Protein AF-A0A7U9RB45-F1 (afdb_monomer_lite)

Foldseek 3Di:
DEADQAPQAQCLVQPVLLVLLCLVVQWFWAADPVHRLEIAIEGNDLQFHLEYEHEHCANPSCLVPVVSCVSHHYAYAHEDELDDCLFFVQHPDRVVPSLVRLQSVCVVRNQLRYEYENPEQWDDPVRHLVSRLVSLLVSLQSCQRSHAEYEYEYADCAPLLVVLCVVRRTDDDDLVRVLVSLLSSCVSNVVSNHQYEYFLDPRPNVNSNHHHDASQHQVSSCVRSVAHFQWAADPPDDPSGRHTDYHHQDAALQYQRQGSSDNRHSDNVSNVQQVVQADSNHSHGSDDNDPSRDYDHDDTGHRGQDPVNVVQVVQLVQLVVQQPDDPVLSVLCVLLPNRHLLSLAPDALVVSQVSSCVSVVHRDDCLSSLSSLLSSQVSHDPDGDPCSSPSCSSVPAHPPHDD

Structure (mmCIF, N/CA/C/O backbone):
data_AF-A0A7U9RB45-F1
#
_entry.id   AF-A0A7U9RB45-F1
#
loop_
_atom_site.group_PDB
_atom_site.id
_atom_site.type_symbol
_atom_site.label_atom_id
_atom_site.label_alt_id
_atom_site.label_comp_id
_atom_site.label_asym_id
_atom_site.label_entity_id
_atom_site.label_seq_id
_atom_site.pdbx_PDB_ins_code
_atom_site.Cartn_x
_atom_site.Cartn_y
_atom_site.Cartn_z
_atom_site.occupancy
_atom_site.B_iso_or_equiv
_atom_site.auth_seq_id
_atom_site.auth_comp_id
_atom_site.auth_asym_id
_atom_site.auth_atom_id
_atom_site.pdbx_PDB_model_num
ATOM 1 N N . MET A 1 1 ? -8.622 6.163 12.614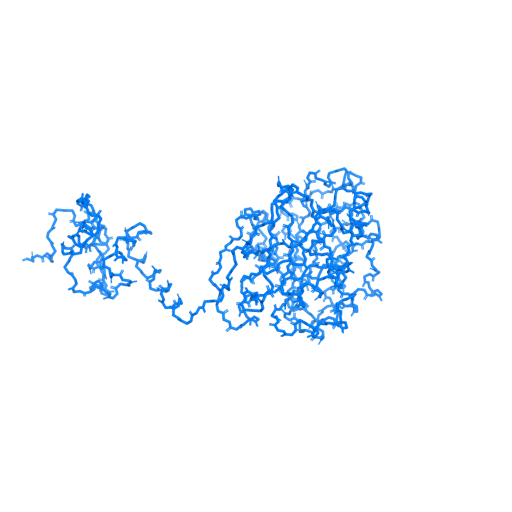 1.00 95.50 1 MET A N 1
ATOM 2 C CA . MET A 1 1 ? -7.328 5.534 12.316 1.00 95.50 1 MET A CA 1
ATOM 3 C C . MET A 1 1 ? -7.371 4.966 10.914 1.00 95.50 1 MET A C 1
ATOM 5 O O . MET A 1 1 ? -8.453 4.656 10.429 1.00 95.50 1 MET A O 1
ATOM 9 N N . ILE A 1 2 ? -6.207 4.782 10.290 1.00 98.00 2 ILE A N 1
ATOM 10 C CA . ILE A 1 2 ? -6.090 4.054 9.021 1.00 98.00 2 ILE A CA 1
ATOM 11 C C . ILE A 1 2 ? -5.574 2.640 9.285 1.00 98.00 2 ILE A C 1
ATOM 13 O O . ILE A 1 2 ? -4.590 2.462 10.012 1.00 98.00 2 ILE A O 1
ATOM 17 N N . LEU A 1 3 ? -6.215 1.641 8.685 1.00 98.19 3 LEU A N 1
ATOM 18 C CA . LEU A 1 3 ? -5.825 0.237 8.796 1.00 98.19 3 LEU A CA 1
ATOM 19 C C . LEU A 1 3 ? -5.073 -0.215 7.540 1.00 98.19 3 LEU A C 1
ATOM 21 O O . LEU A 1 3 ? -5.510 0.055 6.426 1.00 98.19 3 LEU A O 1
ATOM 25 N N . SER A 1 4 ? -3.949 -0.914 7.711 1.00 98.06 4 SER A N 1
ATOM 26 C CA . SER A 1 4 ? -3.071 -1.346 6.620 1.00 98.06 4 SER A CA 1
ATOM 27 C C . SER A 1 4 ? -3.071 -2.874 6.460 1.00 98.06 4 SER A C 1
ATOM 29 O O . SER A 1 4 ? -2.544 -3.569 7.330 1.00 98.06 4 SER A O 1
ATOM 31 N N . VAL A 1 5 ? -3.643 -3.390 5.357 1.00 98.31 5 VAL A N 1
ATOM 32 C CA . VAL A 1 5 ? -4.036 -4.805 5.146 1.00 98.31 5 VAL A CA 1
ATOM 33 C C . VAL A 1 5 ? -3.541 -5.378 3.789 1.00 98.31 5 VAL A C 1
ATOM 35 O O . VAL A 1 5 ? -4.293 -5.599 2.853 1.00 98.31 5 VAL A O 1
ATOM 38 N N . SER A 1 6 ? -2.262 -5.661 3.575 1.00 95.00 6 SER A N 1
ATOM 39 C CA . SER A 1 6 ? -1.144 -5.454 4.484 1.00 95.00 6 SER A CA 1
ATOM 40 C C . SER A 1 6 ? 0.156 -5.366 3.688 1.00 95.00 6 SER A C 1
ATOM 42 O O . SER A 1 6 ? 0.323 -6.041 2.673 1.00 95.00 6 SER A O 1
ATOM 44 N N . ARG A 1 7 ? 1.124 -4.584 4.161 1.00 92.62 7 ARG A N 1
ATOM 45 C CA . ARG A 1 7 ? 2.429 -4.477 3.489 1.00 92.62 7 ARG A CA 1
ATOM 46 C C . ARG A 1 7 ? 3.278 -5.743 3.646 1.00 92.62 7 ARG A C 1
ATOM 48 O O . ARG A 1 7 ? 4.188 -5.970 2.854 1.00 92.62 7 ARG A O 1
ATOM 55 N N . ARG A 1 8 ? 3.006 -6.561 4.669 1.00 94.12 8 ARG A N 1
ATOM 56 C CA . ARG A 1 8 ? 3.862 -7.696 5.070 1.00 94.12 8 ARG A CA 1
ATOM 57 C C . ARG A 1 8 ? 3.405 -9.040 4.521 1.00 94.12 8 ARG A C 1
ATOM 59 O O . ARG A 1 8 ? 4.210 -9.960 4.406 1.00 94.12 8 ARG A O 1
ATOM 66 N N . THR A 1 9 ? 2.127 -9.165 4.192 1.00 96.62 9 THR A N 1
ATOM 67 C CA . THR A 1 9 ? 1.559 -10.385 3.628 1.00 96.62 9 THR A CA 1
ATOM 68 C C . THR A 1 9 ? 0.326 -10.094 2.787 1.00 96.62 9 THR A C 1
ATOM 70 O O . THR A 1 9 ? -0.371 -9.102 2.997 1.00 96.62 9 THR A O 1
ATOM 73 N N . ASP A 1 10 ? 0.060 -10.954 1.814 1.00 97.94 10 ASP A N 1
ATOM 74 C CA . ASP A 1 10 ? -1.053 -10.780 0.885 1.00 97.94 10 ASP A CA 1
ATOM 75 C C . ASP A 1 10 ? -2.343 -11.319 1.518 1.00 97.94 10 ASP A C 1
ATOM 77 O O . ASP A 1 10 ? -2.790 -12.428 1.220 1.00 97.94 10 ASP A O 1
ATOM 81 N N . ILE A 1 11 ? -2.881 -10.557 2.478 1.00 98.56 11 ILE A N 1
ATOM 82 C CA . ILE A 1 11 ? -4.120 -10.902 3.186 1.00 98.56 11 ILE A CA 1
ATOM 83 C C . ILE A 1 11 ? -5.284 -11.070 2.202 1.00 98.56 11 ILE A C 1
ATOM 85 O O . ILE A 1 11 ? -5.933 -12.111 2.295 1.00 98.56 11 ILE A O 1
ATOM 89 N N . PRO A 1 12 ? -5.519 -10.156 1.235 1.00 98.50 12 PRO A N 1
ATOM 90 C CA . PRO A 1 12 ? -6.584 -10.339 0.250 1.00 98.50 12 PRO A CA 1
ATOM 91 C C . PRO A 1 12 ? -6.487 -11.651 -0.532 1.00 98.50 12 PRO A C 1
ATOM 93 O O . PRO A 1 12 ? -7.509 -12.279 -0.785 1.00 98.50 12 PRO A O 1
ATOM 96 N N . ASN A 1 13 ? -5.273 -12.105 -0.861 1.00 98.00 13 ASN A N 1
ATOM 97 C CA . ASN A 1 13 ? -5.091 -13.362 -1.580 1.00 98.00 13 ASN A CA 1
ATOM 98 C C . ASN A 1 13 ? -5.228 -14.588 -0.667 1.00 98.00 13 ASN A C 1
ATOM 100 O O . ASN A 1 13 ? -5.901 -15.543 -1.015 1.00 98.00 13 ASN A O 1
ATOM 104 N N . TYR A 1 14 ? -4.582 -14.626 0.499 1.00 97.75 14 TYR A N 1
ATOM 105 C CA . TYR A 1 14 ? -4.444 -15.890 1.244 1.00 97.75 14 TYR A CA 1
ATOM 106 C C . TYR A 1 14 ? -5.219 -15.977 2.549 1.00 97.75 14 TYR A C 1
ATOM 108 O O . TYR A 1 14 ? -5.342 -17.074 3.091 1.00 97.75 14 TYR A O 1
ATOM 116 N N . TYR A 1 15 ? -5.694 -14.848 3.063 1.00 98.44 15 TYR A N 1
ATOM 117 C CA . TYR A 1 15 ? -6.229 -14.734 4.416 1.00 98.44 15 TYR A CA 1
ATOM 118 C C . TYR A 1 15 ? -7.496 -13.867 4.471 1.00 98.44 15 TYR A C 1
ATOM 120 O O . TYR A 1 15 ? -7.822 -13.325 5.528 1.00 98.44 15 TYR A O 1
ATOM 128 N N . ALA A 1 16 ? -8.214 -13.752 3.348 1.00 98.38 16 ALA A N 1
ATOM 129 C CA . ALA A 1 16 ? -9.444 -12.973 3.230 1.00 98.38 16 ALA A CA 1
ATOM 130 C C . ALA A 1 16 ? -10.499 -13.429 4.248 1.00 98.38 16 ALA A C 1
ATOM 132 O O . ALA A 1 16 ? -10.986 -12.610 5.022 1.00 98.38 16 ALA A O 1
ATOM 133 N N . ASP A 1 17 ? -10.770 -14.736 4.337 1.00 98.44 17 ASP A N 1
ATOM 134 C CA . ASP A 1 17 ? -11.755 -15.293 5.278 1.00 98.44 17 ASP A CA 1
ATOM 135 C C . ASP A 1 17 ? -11.452 -14.936 6.734 1.00 98.44 17 ASP A C 1
ATOM 137 O O . ASP A 1 17 ? -12.347 -14.587 7.502 1.00 98.44 17 ASP A O 1
ATOM 141 N N . TRP A 1 18 ? -10.170 -14.964 7.105 1.00 98.62 18 TRP A N 1
ATOM 142 C CA . TRP A 1 18 ? -9.745 -14.549 8.439 1.00 98.62 18 TRP A CA 1
ATOM 143 C C . TRP A 1 18 ? -10.022 -13.068 8.658 1.00 98.62 18 TRP A C 1
ATOM 145 O O . TRP A 1 18 ? -10.562 -12.703 9.696 1.00 98.62 18 TRP A O 1
ATOM 155 N N . PHE A 1 19 ? -9.705 -12.218 7.681 1.00 98.69 19 PHE A N 1
ATOM 156 C CA . PHE A 1 19 ? -9.953 -10.787 7.797 1.00 98.69 19 PHE A CA 1
ATOM 157 C C . PHE A 1 19 ? -11.450 -10.478 7.937 1.00 98.69 19 PHE A C 1
ATOM 159 O O . PHE A 1 19 ? -11.821 -9.717 8.826 1.00 98.69 19 PHE A O 1
ATOM 166 N N . TYR A 1 20 ? -12.314 -11.127 7.152 1.00 98.56 20 TYR A N 1
ATOM 167 C CA . TYR A 1 20 ? -13.768 -10.987 7.285 1.00 98.56 20 TYR A CA 1
ATOM 168 C C . TYR A 1 20 ? -14.281 -11.439 8.659 1.00 98.56 20 TYR A C 1
ATOM 170 O O . TYR A 1 20 ? -15.084 -10.735 9.273 1.00 98.56 20 TYR A O 1
ATOM 178 N N . ASN A 1 21 ? -13.777 -12.554 9.201 1.00 98.44 21 ASN A N 1
ATOM 179 C CA . ASN A 1 21 ? -14.127 -12.983 10.559 1.00 98.44 21 ASN A CA 1
ATOM 180 C C . ASN A 1 21 ? -13.719 -11.944 11.610 1.00 98.44 21 ASN A C 1
ATOM 182 O O . ASN A 1 21 ? -14.494 -11.648 12.517 1.00 98.44 21 ASN A O 1
ATOM 186 N N . ARG A 1 22 ? -12.534 -11.340 11.464 1.00 98.44 22 ARG A N 1
ATOM 187 C CA . ARG A 1 22 ? -12.079 -10.272 12.361 1.00 98.44 22 ARG A CA 1
ATOM 188 C C . ARG A 1 22 ? -12.930 -9.009 12.246 1.00 98.44 22 ARG A C 1
ATOM 190 O O . ARG A 1 22 ? -13.254 -8.421 13.273 1.00 98.44 22 ARG A O 1
ATOM 197 N N . ILE A 1 23 ? -13.332 -8.619 11.034 1.00 98.31 23 ILE A N 1
ATOM 198 C CA . ILE A 1 23 ? -14.273 -7.508 10.814 1.00 98.31 23 ILE A CA 1
ATOM 199 C C . ILE A 1 23 ? -15.588 -7.775 11.554 1.00 98.31 23 ILE A C 1
ATOM 201 O O . ILE A 1 23 ? -16.019 -6.938 12.342 1.00 98.31 23 ILE A O 1
ATOM 205 N N . LYS A 1 24 ? -16.165 -8.972 11.398 1.00 97.31 24 LYS A N 1
ATOM 206 C CA . LYS A 1 24 ? -17.406 -9.372 12.079 1.00 97.31 24 LYS A CA 1
ATOM 207 C C . LYS A 1 24 ? -17.283 -9.384 13.607 1.00 97.31 24 LYS A C 1
ATOM 209 O O . LYS A 1 24 ? -18.225 -9.022 14.303 1.00 97.31 24 LYS A O 1
ATOM 214 N N . GLU A 1 25 ? -16.142 -9.816 14.137 1.00 97.75 25 GLU A N 1
ATOM 215 C CA . GLU A 1 25 ? -15.863 -9.808 15.580 1.00 97.75 25 GLU A CA 1
ATOM 216 C C . GLU A 1 25 ? -15.518 -8.411 16.122 1.00 97.75 25 GLU A C 1
ATOM 218 O O . GLU A 1 25 ? -15.554 -8.189 17.333 1.00 97.75 25 GLU A O 1
ATOM 223 N N . GLY A 1 26 ? -15.177 -7.464 15.246 1.00 97.50 26 GLY A N 1
ATOM 224 C CA . GLY A 1 26 ? -14.856 -6.085 15.601 1.00 97.50 26 GLY A CA 1
ATOM 225 C C . GLY A 1 26 ? -13.459 -5.887 16.194 1.00 97.50 26 GLY A C 1
ATOM 226 O O . GLY A 1 26 ? -13.177 -4.813 16.729 1.00 97.50 26 GLY A O 1
ATOM 227 N N . PHE A 1 27 ? -12.564 -6.878 16.125 1.00 98.38 27 PHE A N 1
ATOM 228 C CA . PHE A 1 27 ? -11.170 -6.727 16.555 1.00 98.38 27 PHE A CA 1
ATOM 229 C C . PHE A 1 27 ? -10.230 -7.755 15.917 1.00 98.38 27 PHE A C 1
ATOM 231 O O . PHE A 1 27 ? -10.657 -8.799 15.436 1.00 98.38 27 PHE A O 1
ATOM 238 N N . LEU A 1 28 ? -8.925 -7.481 15.971 1.00 98.44 28 LEU A N 1
ATOM 239 C CA . LEU A 1 28 ? -7.868 -8.458 15.691 1.00 98.44 28 LEU A CA 1
ATOM 240 C C . LEU A 1 28 ? -6.649 -8.241 16.584 1.00 98.44 28 LEU A C 1
ATOM 242 O O . LEU A 1 28 ? -6.509 -7.190 17.218 1.00 98.44 28 LEU A O 1
ATOM 246 N N . TYR A 1 29 ? -5.756 -9.229 16.631 1.00 98.31 29 TYR A N 1
ATOM 247 C CA . TYR A 1 29 ? -4.484 -9.157 17.346 1.00 98.31 29 TYR A CA 1
ATOM 248 C C . TYR A 1 29 ? -3.318 -9.012 16.372 1.00 98.31 29 TYR A C 1
ATOM 250 O O . TYR A 1 29 ? -3.266 -9.671 15.335 1.00 98.31 29 TYR A O 1
ATOM 258 N N . VAL A 1 30 ? -2.347 -8.177 16.742 1.00 96.94 30 VAL A N 1
ATOM 259 C CA . VAL A 1 30 ? -1.081 -8.014 16.019 1.00 96.94 30 VAL A CA 1
ATOM 260 C C . VAL A 1 30 ? 0.071 -8.227 16.982 1.00 96.94 30 VAL A C 1
ATOM 262 O O . VAL A 1 30 ? 0.194 -7.532 17.991 1.00 96.94 30 VAL A O 1
ATOM 265 N N . ARG A 1 31 ? 0.939 -9.181 16.648 1.00 94.94 31 ARG A N 1
ATOM 266 C CA . ARG A 1 31 ? 2.175 -9.437 17.387 1.00 94.94 31 ARG A CA 1
ATOM 267 C C . ARG A 1 31 ? 3.240 -8.420 16.982 1.00 94.94 31 ARG A C 1
ATOM 269 O O . ARG A 1 31 ? 3.453 -8.178 15.792 1.00 94.94 31 ARG A O 1
ATOM 276 N N . ASN A 1 32 ? 3.918 -7.824 17.960 1.00 91.75 32 ASN A N 1
ATOM 277 C CA . ASN A 1 32 ? 5.003 -6.887 17.694 1.00 91.75 32 ASN A CA 1
ATOM 278 C C . ASN A 1 32 ? 6.215 -7.648 17.110 1.00 91.75 32 ASN A C 1
ATOM 280 O O . ASN A 1 32 ? 6.731 -8.561 17.754 1.00 91.75 32 ASN A O 1
ATOM 284 N N . PRO A 1 33 ? 6.707 -7.284 15.910 1.00 86.31 33 PRO A N 1
ATOM 285 C CA . PRO A 1 33 ? 7.810 -7.999 15.268 1.00 86.31 33 PRO A CA 1
ATOM 286 C C . PRO A 1 33 ? 9.162 -7.835 15.981 1.00 86.31 33 PRO A C 1
ATOM 288 O O . PRO A 1 33 ? 10.058 -8.638 15.748 1.00 86.31 33 PRO A O 1
ATOM 291 N N . PHE A 1 34 ? 9.326 -6.809 16.824 1.00 85.62 34 PHE A N 1
ATOM 292 C CA . PHE A 1 34 ? 10.558 -6.553 17.580 1.00 85.62 34 PHE A CA 1
ATOM 293 C C . PHE A 1 34 ? 10.495 -7.070 19.021 1.00 85.62 34 PHE A C 1
ATOM 295 O O . PHE A 1 34 ? 11.534 -7.306 19.628 1.00 85.62 34 PHE A O 1
ATOM 302 N N . ASN A 1 35 ? 9.290 -7.258 19.564 1.00 90.12 35 ASN A N 1
ATOM 303 C CA . ASN A 1 35 ? 9.077 -7.878 20.867 1.00 90.12 35 ASN A CA 1
ATOM 304 C C . ASN A 1 35 ? 7.917 -8.880 20.770 1.00 90.12 35 ASN A C 1
ATOM 306 O O . ASN A 1 35 ? 6.765 -8.486 20.958 1.00 90.12 35 ASN A O 1
ATOM 310 N N . PRO A 1 36 ? 8.192 -10.160 20.464 1.00 89.62 36 PRO A N 1
ATOM 311 C CA . PRO A 1 36 ? 7.148 -11.119 20.138 1.00 89.62 36 PRO A CA 1
ATOM 312 C C . PRO A 1 36 ? 6.170 -11.343 21.289 1.00 89.62 36 PRO A C 1
ATOM 314 O O . PRO A 1 36 ? 5.006 -11.580 21.001 1.00 89.62 36 PRO A O 1
ATOM 317 N N . HIS A 1 37 ? 6.575 -11.203 22.554 1.00 93.56 37 HIS A N 1
ATOM 318 C CA . HIS A 1 37 ? 5.668 -11.358 23.698 1.00 93.56 37 HIS A CA 1
ATOM 319 C C . HIS A 1 37 ? 4.685 -10.194 23.872 1.00 93.56 37 HIS A C 1
ATOM 321 O O . HIS A 1 37 ? 3.790 -10.265 24.705 1.00 93.56 37 HIS A O 1
ATOM 327 N N . GLN A 1 38 ? 4.815 -9.115 23.096 1.00 95.44 38 GLN A N 1
ATOM 328 C CA . GLN A 1 38 ? 3.844 -8.026 23.086 1.00 95.44 38 GLN A CA 1
ATOM 329 C C . GLN A 1 38 ? 2.848 -8.205 21.945 1.00 95.44 38 GLN A C 1
ATOM 331 O O . GLN A 1 38 ? 3.205 -8.198 20.762 1.00 95.44 38 GLN A O 1
ATOM 336 N N . ILE A 1 39 ? 1.574 -8.294 22.309 1.00 97.44 39 ILE A N 1
ATOM 337 C CA . ILE A 1 39 ? 0.459 -8.376 21.374 1.00 97.44 39 ILE A CA 1
ATOM 338 C C . ILE A 1 39 ? -0.431 -7.153 21.577 1.00 97.44 39 ILE A C 1
ATOM 340 O O . ILE A 1 39 ? -0.814 -6.806 22.693 1.00 97.44 39 ILE A O 1
ATOM 344 N N . SER A 1 40 ? -0.769 -6.483 20.481 1.00 97.38 40 SER A N 1
ATOM 345 C CA . SER A 1 40 ? -1.749 -5.403 20.475 1.00 97.38 40 SER A CA 1
ATOM 346 C C . SER A 1 40 ? -3.102 -5.938 20.029 1.00 97.38 40 SER A C 1
ATOM 348 O O . SER A 1 40 ? -3.213 -6.453 18.916 1.00 97.38 40 SER A O 1
ATOM 350 N N . ARG A 1 41 ? -4.132 -5.759 20.856 1.00 98.00 41 ARG A N 1
ATOM 351 C CA . ARG A 1 41 ? -5.526 -5.855 20.425 1.00 98.00 41 ARG A CA 1
ATOM 352 C C . ARG A 1 41 ? -5.922 -4.550 19.743 1.00 98.00 41 ARG A C 1
ATOM 354 O O . ARG A 1 41 ? -5.698 -3.470 20.284 1.00 98.00 41 ARG A O 1
ATOM 361 N N . ILE A 1 42 ? -6.448 -4.650 18.529 1.00 98.19 42 ILE A N 1
ATOM 362 C CA . ILE A 1 42 ? -6.832 -3.513 17.693 1.00 98.19 42 ILE A CA 1
ATOM 363 C C . ILE A 1 42 ? -8.332 -3.606 17.444 1.00 98.19 42 ILE A C 1
ATOM 365 O O . ILE A 1 42 ? -8.800 -4.599 16.890 1.00 98.19 42 ILE A O 1
ATOM 369 N N . SER A 1 43 ? -9.070 -2.572 17.850 1.00 97.50 43 SER A N 1
ATOM 370 C CA . SER A 1 43 ? -10.488 -2.424 17.508 1.00 97.50 43 SER A CA 1
ATOM 371 C C . SER A 1 43 ? -10.649 -2.205 16.006 1.00 97.50 43 SER A C 1
ATOM 373 O O . SER A 1 43 ? -9.920 -1.411 15.417 1.00 97.50 43 SER A O 1
ATOM 375 N N . LEU A 1 44 ? -11.614 -2.892 15.403 1.00 97.94 44 LEU A N 1
ATOM 376 C CA . LEU A 1 44 ? -12.006 -2.749 14.003 1.00 97.94 44 LEU A CA 1
ATOM 377 C C . LEU A 1 44 ? -13.381 -2.085 13.860 1.00 97.94 44 LEU A C 1
ATOM 379 O O . LEU A 1 44 ? -13.955 -2.140 12.779 1.00 97.94 44 LEU A O 1
ATOM 383 N N . SER A 1 45 ? -13.920 -1.460 14.915 1.00 96.38 45 SER A N 1
ATOM 384 C CA . SER A 1 45 ? -15.202 -0.745 14.815 1.00 96.38 45 SER A CA 1
ATOM 385 C C . SER A 1 45 ? -15.158 0.324 13.702 1.00 96.38 45 SER A C 1
ATOM 387 O O . SER A 1 45 ? -14.189 1.095 13.655 1.00 96.38 45 SER A O 1
ATOM 389 N N . PRO A 1 46 ? -16.196 0.430 12.848 1.00 94.00 46 PRO A N 1
ATOM 390 C CA . PRO A 1 46 ? -16.320 1.505 11.858 1.00 94.00 46 PRO A CA 1
ATOM 391 C C . PRO A 1 46 ? -16.186 2.920 12.449 1.00 94.00 46 PRO A C 1
ATOM 393 O O . PRO A 1 46 ? -15.717 3.827 11.766 1.00 94.00 46 PRO A O 1
ATOM 396 N N . ASP A 1 47 ? -16.503 3.109 13.736 1.00 92.31 47 ASP A N 1
ATOM 397 C CA . ASP A 1 47 ? -16.382 4.404 14.428 1.00 92.31 47 ASP A CA 1
ATOM 398 C C . ASP A 1 47 ? -14.931 4.883 14.560 1.00 92.31 47 ASP A C 1
ATOM 400 O O . ASP A 1 47 ? -14.657 6.078 14.691 1.00 92.31 47 ASP A O 1
ATOM 404 N N . VAL A 1 48 ? -13.981 3.945 14.571 1.00 94.56 48 VAL A N 1
ATOM 405 C CA . VAL A 1 48 ? -12.555 4.251 14.724 1.00 94.56 48 VAL A CA 1
ATOM 406 C C . VAL A 1 48 ? -11.760 3.983 13.454 1.00 94.56 48 VAL A C 1
ATOM 408 O O . VAL A 1 48 ? -10.694 4.580 13.304 1.00 94.56 48 VAL A O 1
ATOM 411 N N . VAL A 1 49 ? -12.228 3.126 12.542 1.00 97.62 49 VAL A N 1
ATOM 412 C CA . VAL A 1 49 ? -11.554 2.831 11.267 1.00 97.62 49 VAL A CA 1
ATOM 413 C C . VAL A 1 49 ? -12.060 3.764 10.170 1.00 97.62 49 VAL A C 1
ATOM 415 O O . VAL A 1 49 ? -13.115 3.545 9.591 1.00 97.62 49 VAL A O 1
ATOM 418 N N . ASP A 1 50 ? -11.275 4.786 9.829 1.00 97.62 50 ASP A N 1
ATOM 419 C CA . ASP A 1 50 ? -11.690 5.767 8.817 1.00 97.62 50 ASP A CA 1
ATOM 420 C C . ASP A 1 50 ? -11.485 5.259 7.396 1.00 97.62 50 ASP A C 1
ATOM 422 O O . ASP A 1 50 ? -12.260 5.595 6.505 1.00 97.62 50 ASP A O 1
ATOM 426 N N . CYS A 1 51 ? -10.421 4.482 7.179 1.00 98.44 51 CYS A N 1
ATOM 427 C CA . CYS A 1 51 ? -10.135 3.859 5.897 1.00 98.44 51 CYS A CA 1
ATOM 428 C C . CYS A 1 51 ? -9.297 2.586 6.074 1.00 98.44 51 CYS A C 1
ATOM 430 O O . CYS A 1 51 ? -8.393 2.538 6.917 1.00 98.44 51 CYS A O 1
ATOM 432 N N . ILE A 1 52 ? -9.580 1.572 5.256 1.00 98.81 52 ILE A N 1
ATOM 433 C CA . ILE A 1 52 ? -8.776 0.357 5.122 1.00 98.81 52 ILE A CA 1
ATOM 434 C C . ILE A 1 52 ? -8.013 0.421 3.797 1.00 98.81 52 ILE A C 1
ATOM 436 O O . ILE A 1 52 ? -8.598 0.586 2.730 1.00 98.81 52 ILE A O 1
ATOM 440 N N . VAL A 1 53 ? -6.696 0.264 3.852 1.00 98.75 53 VAL A N 1
ATOM 441 C CA . VAL A 1 53 ? -5.854 0.188 2.657 1.00 98.75 53 VAL A CA 1
ATOM 442 C C . VAL A 1 53 ? -5.447 -1.259 2.448 1.00 98.75 53 VAL A C 1
ATOM 444 O O . VAL A 1 53 ? -4.773 -1.840 3.300 1.00 98.75 53 VAL A O 1
ATOM 447 N N . PHE A 1 54 ? -5.851 -1.849 1.329 1.00 98.81 54 PHE A N 1
ATOM 448 C CA . PHE A 1 54 ? -5.487 -3.219 0.985 1.00 98.81 54 PHE A CA 1
ATOM 449 C C . PHE A 1 54 ? -4.233 -3.250 0.119 1.00 98.81 54 PHE A C 1
ATOM 451 O O . PHE A 1 54 ? -4.125 -2.462 -0.809 1.00 98.81 54 PHE A O 1
ATOM 458 N N . TRP A 1 55 ? -3.310 -4.182 0.361 1.00 98.25 55 TRP A N 1
ATOM 459 C CA . TRP A 1 55 ? -2.200 -4.471 -0.560 1.00 98.25 55 TRP A CA 1
ATOM 460 C C . TRP A 1 55 ? -2.307 -5.901 -1.029 1.00 98.25 55 TRP A C 1
ATOM 462 O O . TRP A 1 55 ? -2.423 -6.817 -0.214 1.00 98.25 55 TRP A O 1
ATOM 472 N N . THR A 1 56 ? -2.220 -6.091 -2.338 1.00 98.38 56 THR A N 1
ATOM 473 C CA . THR A 1 56 ? -2.335 -7.425 -2.909 1.00 98.38 56 THR A CA 1
ATOM 474 C C . THR A 1 56 ? -1.726 -7.516 -4.296 1.00 98.38 56 THR A C 1
ATOM 476 O O . THR A 1 56 ? -1.606 -6.521 -5.019 1.00 98.38 56 THR A O 1
ATOM 479 N N . LYS A 1 57 ? -1.329 -8.732 -4.664 1.00 98.06 57 LYS A N 1
ATOM 480 C CA . LYS A 1 57 ? -1.087 -9.128 -6.053 1.00 98.06 57 LYS A CA 1
ATOM 481 C C . LYS A 1 57 ? -2.239 -9.946 -6.628 1.00 98.06 57 LYS A C 1
ATOM 483 O O . LYS A 1 57 ? -2.227 -10.198 -7.826 1.00 98.06 57 LYS A O 1
ATOM 488 N N . ASN A 1 58 ? -3.199 -10.364 -5.805 1.00 98.19 58 ASN A N 1
ATOM 489 C CA . ASN A 1 58 ? -4.394 -11.074 -6.230 1.00 98.19 58 ASN A CA 1
ATOM 490 C C . ASN A 1 58 ? -5.575 -10.864 -5.251 1.00 98.19 58 ASN A C 1
ATOM 492 O O . ASN A 1 58 ? -5.639 -11.546 -4.229 1.00 98.19 58 ASN A O 1
ATOM 496 N N . PRO A 1 59 ? -6.524 -9.958 -5.557 1.00 97.94 59 PRO A N 1
ATOM 497 C CA . PRO A 1 59 ? -7.704 -9.706 -4.728 1.00 97.94 59 PRO A CA 1
ATOM 498 C C . PRO A 1 59 ? -8.851 -10.704 -4.949 1.00 97.94 59 PRO A C 1
ATOM 500 O O . PRO A 1 59 ? -9.916 -10.511 -4.370 1.00 97.94 59 PRO A O 1
ATOM 503 N N . GLU A 1 60 ? -8.696 -11.725 -5.800 1.00 97.12 60 GLU A N 1
ATOM 504 C CA . GLU A 1 60 ? -9.821 -12.545 -6.276 1.00 97.12 60 GLU A CA 1
ATOM 505 C C . GLU A 1 60 ? -10.652 -13.166 -5.141 1.00 97.12 60 GLU A C 1
ATOM 507 O O . GLU A 1 60 ? -11.880 -13.133 -5.192 1.00 97.12 60 GLU A O 1
ATOM 512 N N . ASN A 1 61 ? -10.000 -13.605 -4.059 1.00 97.44 61 ASN A N 1
ATOM 513 C CA . ASN A 1 61 ? -10.664 -14.194 -2.890 1.00 97.44 61 ASN A CA 1
ATOM 514 C C . ASN A 1 61 ? -11.505 -13.202 -2.061 1.00 97.44 61 ASN A C 1
ATOM 516 O O . ASN A 1 61 ? -12.179 -13.614 -1.120 1.00 97.44 61 ASN A O 1
ATOM 520 N N . MET A 1 62 ? -11.490 -11.910 -2.398 1.00 98.19 62 MET A N 1
ATOM 521 C CA . MET A 1 62 ? -12.346 -10.890 -1.786 1.00 98.19 62 MET A CA 1
ATOM 522 C C . MET A 1 62 ? -13.492 -10.423 -2.691 1.00 98.19 62 MET A C 1
ATOM 524 O O . MET A 1 62 ? -14.451 -9.856 -2.173 1.00 98.19 62 MET A O 1
ATOM 528 N N . LEU A 1 63 ? -13.427 -10.642 -4.013 1.00 97.88 63 LEU A N 1
ATOM 529 C CA . LEU A 1 63 ? -14.329 -9.986 -4.978 1.00 97.88 63 LEU A CA 1
ATOM 530 C C . LEU A 1 63 ? -15.811 -10.273 -4.716 1.00 97.88 63 LEU A C 1
ATOM 532 O O . LEU A 1 63 ? -16.632 -9.364 -4.735 1.00 97.88 63 LEU A O 1
ATOM 536 N N . GLU A 1 64 ? -16.151 -11.516 -4.388 1.00 97.88 64 GLU A N 1
ATOM 537 C CA . GLU A 1 64 ? -17.546 -11.919 -4.155 1.00 97.88 64 GLU A CA 1
ATOM 538 C C . GLU A 1 64 ? -18.081 -11.490 -2.775 1.00 97.88 64 GLU A C 1
ATOM 540 O O . GLU A 1 64 ? -19.248 -11.707 -2.458 1.00 97.88 64 GLU A O 1
ATOM 545 N N . ARG A 1 65 ? -17.228 -10.896 -1.929 1.00 97.81 65 ARG A N 1
ATOM 546 C CA . ARG A 1 65 ? -17.523 -10.573 -0.523 1.00 97.81 65 ARG A CA 1
ATOM 547 C C . ARG A 1 65 ? -17.216 -9.116 -0.166 1.00 97.81 65 ARG A C 1
ATOM 549 O O . ARG A 1 65 ? -17.179 -8.759 1.010 1.00 97.81 65 ARG A O 1
ATOM 556 N N . LEU A 1 66 ? -16.993 -8.241 -1.150 1.00 98.06 66 LEU A N 1
ATOM 557 C CA . LEU A 1 66 ? -16.703 -6.818 -0.905 1.00 98.06 66 LEU A CA 1
ATOM 558 C C . LEU A 1 66 ? -17.847 -6.084 -0.182 1.00 98.06 66 LEU A C 1
ATOM 560 O O . LEU A 1 66 ? -17.584 -5.154 0.579 1.00 98.06 66 LEU A O 1
ATOM 564 N N . GLU A 1 67 ? -19.093 -6.534 -0.356 1.00 96.62 67 GLU A N 1
ATOM 565 C CA . GLU A 1 67 ? -20.279 -5.983 0.321 1.00 96.62 67 GLU A CA 1
ATOM 566 C C . GLU A 1 67 ? -20.224 -6.149 1.852 1.00 96.62 67 GLU A C 1
ATOM 568 O O . GLU A 1 67 ? -20.778 -5.336 2.590 1.00 96.62 67 GLU A O 1
ATOM 573 N N . GLU A 1 68 ? -19.491 -7.145 2.366 1.00 97.44 68 GLU A N 1
ATOM 574 C CA . GLU A 1 68 ? -19.271 -7.300 3.813 1.00 97.44 68 GLU A CA 1
ATOM 575 C C . GLU A 1 68 ? -18.427 -6.158 4.408 1.00 97.44 68 GLU A C 1
ATOM 577 O O . GLU A 1 68 ? -18.388 -5.992 5.624 1.00 97.44 68 GLU A O 1
ATOM 582 N N . LEU A 1 69 ? -17.775 -5.344 3.568 1.00 97.69 69 LEU A N 1
ATOM 583 C CA . LEU A 1 69 ? -16.984 -4.179 3.975 1.00 97.69 69 LEU A CA 1
ATOM 584 C C . LEU A 1 69 ? -17.710 -2.846 3.749 1.00 97.69 69 LEU A C 1
ATOM 586 O O . LEU A 1 69 ? -17.074 -1.801 3.852 1.00 97.69 69 LEU A O 1
ATOM 590 N N . LYS A 1 70 ? -19.013 -2.844 3.444 1.00 95.38 70 LYS A N 1
ATOM 591 C CA . LYS A 1 70 ? -19.769 -1.625 3.091 1.00 95.38 70 LYS A CA 1
ATOM 592 C C . LYS A 1 70 ? -19.762 -0.519 4.150 1.00 95.38 70 LYS A C 1
ATOM 594 O O . LYS A 1 70 ? -19.945 0.646 3.815 1.00 95.38 70 LYS A O 1
ATOM 599 N N . GLU A 1 71 ? -19.559 -0.874 5.419 1.00 95.44 71 GLU A N 1
ATOM 600 C CA . GLU A 1 71 ? -19.463 0.090 6.525 1.00 95.44 71 GLU A CA 1
ATOM 601 C C . GLU A 1 71 ? -18.110 0.816 6.565 1.00 95.44 71 GLU A C 1
ATOM 603 O O . GLU A 1 71 ? -17.954 1.811 7.271 1.00 95.44 71 GLU A O 1
ATOM 608 N N . TYR A 1 72 ? -17.131 0.351 5.787 1.00 97.62 72 TYR A N 1
ATOM 609 C CA . TYR A 1 72 ? -15.785 0.899 5.742 1.00 97.62 72 TYR A CA 1
ATOM 610 C C . TYR A 1 72 ? -15.527 1.598 4.411 1.00 97.62 72 TYR A C 1
ATOM 612 O O . TYR A 1 72 ? -15.860 1.109 3.333 1.00 97.62 72 TYR A O 1
ATOM 620 N N . THR A 1 73 ? -14.828 2.729 4.472 1.00 98.12 73 THR A N 1
ATOM 621 C CA . THR A 1 73 ? -14.146 3.247 3.283 1.00 98.12 73 THR A CA 1
ATOM 622 C C . THR A 1 73 ? -12.861 2.456 3.077 1.00 98.12 73 THR A C 1
ATOM 624 O O . THR A 1 73 ? -12.146 2.164 4.036 1.00 98.12 73 THR A O 1
ATOM 627 N N . TYR A 1 74 ? -12.550 2.094 1.837 1.00 98.62 74 TYR A N 1
ATOM 628 C CA . TYR A 1 74 ? -11.324 1.372 1.527 1.00 98.62 74 TYR A CA 1
ATOM 629 C C . TYR A 1 74 ? -10.858 1.620 0.099 1.00 98.62 74 TYR A C 1
ATOM 631 O O . TYR A 1 74 ? -11.633 2.040 -0.759 1.00 98.62 74 TYR A O 1
ATOM 639 N N . TYR A 1 75 ? -9.586 1.331 -0.157 1.00 98.75 75 TYR A N 1
ATOM 640 C CA . TYR A 1 75 ? -9.032 1.262 -1.505 1.00 98.75 75 TYR A CA 1
ATOM 641 C C . TYR A 1 75 ? -7.925 0.209 -1.580 1.00 98.75 75 TYR A C 1
ATOM 643 O O . TYR A 1 75 ? -7.377 -0.232 -0.565 1.00 98.75 75 TYR A O 1
ATOM 651 N N . PHE A 1 76 ? -7.599 -0.200 -2.801 1.00 98.75 76 PHE A N 1
ATOM 652 C CA . PHE A 1 76 ? -6.628 -1.242 -3.089 1.00 98.75 76 PHE A CA 1
ATOM 653 C C . PHE A 1 76 ? -5.364 -0.667 -3.713 1.00 98.75 76 PHE A C 1
ATOM 655 O O . PHE A 1 76 ? -5.393 0.070 -4.692 1.00 98.75 76 PHE A O 1
ATOM 662 N N . GLN A 1 77 ? -4.239 -1.089 -3.161 1.00 98.56 77 GLN A N 1
ATOM 663 C CA . GLN A 1 77 ? -2.915 -1.042 -3.746 1.00 98.56 77 GLN A CA 1
ATOM 664 C C . GLN A 1 77 ? -2.670 -2.370 -4.475 1.00 98.56 77 GLN A C 1
ATOM 666 O O . GLN A 1 77 ? -2.161 -3.335 -3.893 1.00 98.56 77 GLN A O 1
ATOM 671 N N . PHE A 1 78 ? -3.059 -2.433 -5.751 1.00 98.62 78 PHE A N 1
ATOM 672 C CA . PHE A 1 78 ? -2.968 -3.645 -6.564 1.00 98.62 78 PHE A CA 1
ATOM 673 C C . PHE A 1 78 ? -1.651 -3.653 -7.340 1.00 98.62 78 PHE A C 1
ATOM 675 O O . PHE A 1 78 ? -1.448 -2.914 -8.303 1.00 98.62 78 PHE A O 1
ATOM 682 N N . THR A 1 79 ? -0.738 -4.528 -6.919 1.00 98.19 79 THR A N 1
ATOM 683 C CA . THR A 1 79 ? 0.551 -4.698 -7.584 1.00 98.19 79 THR A CA 1
ATOM 684 C C . THR A 1 79 ? 0.453 -5.629 -8.791 1.00 98.19 79 THR A C 1
ATOM 686 O O . THR A 1 79 ? 0.312 -6.841 -8.632 1.00 98.19 79 THR A O 1
ATOM 689 N N . LEU A 1 80 ? 0.625 -5.069 -9.987 1.00 97.81 80 LEU A N 1
ATOM 690 C CA . LEU A 1 80 ? 0.692 -5.800 -11.249 1.00 97.81 80 LEU A CA 1
ATOM 691 C C . LEU A 1 80 ? 1.959 -5.374 -11.996 1.00 97.81 80 LEU A C 1
ATOM 693 O O . LEU A 1 80 ? 2.074 -4.231 -12.428 1.00 97.81 80 LEU A O 1
ATOM 697 N N . THR A 1 81 ? 2.924 -6.283 -12.104 1.00 96.94 81 THR A N 1
ATOM 698 C CA . THR A 1 81 ? 4.233 -6.038 -12.730 1.00 96.94 81 THR A CA 1
ATOM 699 C C . THR A 1 81 ? 4.326 -6.751 -14.080 1.00 96.94 81 THR A C 1
ATOM 701 O O . THR A 1 81 ? 3.468 -7.564 -14.429 1.00 96.94 81 THR A O 1
ATOM 704 N N . GLY A 1 82 ? 5.400 -6.488 -14.826 1.00 95.44 82 GLY A N 1
ATOM 705 C CA . GLY A 1 82 ? 5.722 -7.224 -16.048 1.00 95.44 82 GLY A CA 1
ATOM 706 C C . GLY A 1 82 ? 6.370 -8.593 -15.812 1.00 95.44 82 GLY A C 1
ATOM 707 O O . GLY A 1 82 ? 6.691 -9.265 -16.776 1.00 95.44 82 GLY A O 1
ATOM 708 N N . TYR A 1 83 ? 6.610 -9.025 -14.573 1.00 96.69 83 TYR A N 1
ATOM 709 C CA . TYR A 1 83 ? 7.499 -10.161 -14.317 1.00 96.69 83 TYR A CA 1
ATOM 710 C C . TYR A 1 83 ? 6.910 -11.537 -14.661 1.00 96.69 83 TYR A C 1
ATOM 712 O O . TYR A 1 83 ? 5.714 -11.796 -14.492 1.00 96.69 83 TYR A O 1
ATOM 720 N N . GLY A 1 84 ? 7.783 -12.464 -15.060 1.00 95.38 84 GLY A N 1
ATOM 721 C CA . GLY A 1 84 ? 7.465 -13.875 -15.258 1.00 95.38 84 GLY A CA 1
ATOM 722 C C . GLY A 1 84 ? 7.449 -14.697 -13.962 1.00 95.38 84 GLY A C 1
ATOM 723 O O . GLY A 1 84 ? 7.617 -14.185 -12.850 1.00 95.38 84 GLY A O 1
ATOM 724 N N . LYS A 1 85 ? 7.233 -16.013 -14.107 1.00 95.25 85 LYS A N 1
ATOM 725 C CA . LYS A 1 85 ? 7.230 -16.977 -12.986 1.00 95.25 85 LYS A CA 1
ATOM 726 C C . LYS A 1 85 ? 8.606 -17.166 -12.345 1.00 95.25 85 LYS A C 1
ATOM 728 O O . LYS A 1 85 ? 8.695 -17.616 -11.211 1.00 95.25 85 LYS A O 1
ATOM 733 N N . ASP A 1 86 ? 9.667 -16.816 -13.057 1.00 93.31 86 ASP A N 1
ATOM 734 C CA . ASP A 1 86 ? 11.038 -16.779 -12.556 1.00 93.31 86 ASP A CA 1
ATOM 735 C C . ASP A 1 86 ? 11.213 -15.785 -11.397 1.00 93.31 86 ASP A C 1
ATOM 737 O O . ASP A 1 86 ? 12.021 -16.040 -10.506 1.00 93.31 86 ASP A O 1
ATOM 741 N N . LEU A 1 87 ? 10.432 -14.697 -11.355 1.00 93.62 87 LEU A N 1
ATOM 742 C CA . LEU A 1 87 ? 10.434 -13.729 -10.250 1.00 93.62 87 LEU A CA 1
ATOM 743 C C . LEU A 1 87 ? 9.190 -13.795 -9.369 1.00 93.62 87 LEU A C 1
ATOM 745 O O . LEU A 1 87 ? 9.291 -13.539 -8.168 1.00 93.62 87 LEU A O 1
ATOM 749 N N . GLU A 1 88 ? 8.034 -14.115 -9.946 1.00 95.69 88 GLU A N 1
ATOM 750 C CA . GLU A 1 88 ? 6.734 -14.136 -9.274 1.00 95.69 88 GLU A CA 1
ATOM 751 C C . GLU A 1 88 ? 6.016 -15.480 -9.499 1.00 95.69 88 GLU A C 1
ATOM 753 O O . GLU A 1 88 ? 4.999 -15.537 -10.197 1.00 95.69 88 GLU A O 1
ATOM 758 N N . PRO A 1 89 ? 6.537 -16.583 -8.933 1.00 94.81 89 PRO A N 1
ATOM 759 C CA . PRO A 1 89 ? 6.067 -17.934 -9.245 1.00 94.81 89 PRO A CA 1
ATOM 760 C C . PRO A 1 89 ? 4.628 -18.206 -8.792 1.00 94.81 89 PRO A C 1
ATOM 762 O O . PRO A 1 89 ? 3.918 -18.962 -9.452 1.00 94.81 89 PRO A O 1
ATOM 765 N N . GLY A 1 90 ? 4.196 -17.600 -7.680 1.00 95.00 90 GLY A N 1
ATOM 766 C CA . GLY A 1 90 ? 2.862 -17.794 -7.105 1.00 95.00 90 GLY A CA 1
ATOM 767 C C . GLY A 1 90 ? 1.775 -16.880 -7.673 1.00 95.00 90 GLY A C 1
ATOM 768 O O . GLY A 1 90 ? 0.652 -16.924 -7.181 1.00 95.00 90 GLY A O 1
ATOM 769 N N . ILE A 1 91 ? 2.091 -16.044 -8.669 1.00 96.62 91 ILE A N 1
ATOM 770 C CA . ILE A 1 91 ? 1.128 -15.112 -9.268 1.00 96.62 91 ILE A CA 1
ATOM 771 C C . ILE A 1 91 ? 0.581 -15.706 -10.572 1.00 96.62 91 ILE A C 1
ATOM 773 O O . ILE A 1 91 ? 1.385 -16.092 -11.432 1.00 96.62 91 ILE A O 1
ATOM 777 N N . PRO A 1 92 ? -0.754 -15.766 -10.758 1.00 96.44 92 PRO A N 1
ATOM 778 C CA . PRO A 1 92 ? -1.351 -16.179 -12.024 1.00 96.44 92 PRO A CA 1
ATOM 779 C C . PRO A 1 92 ? -0.862 -15.347 -13.215 1.00 96.44 92 PRO A C 1
ATOM 781 O O . PRO A 1 92 ? -0.287 -14.263 -13.072 1.00 96.44 92 PRO A O 1
ATOM 784 N N . HIS A 1 93 ? -1.085 -15.858 -14.426 1.00 95.94 93 HIS A N 1
ATOM 785 C CA . HIS A 1 93 ? -0.611 -15.189 -15.630 1.00 95.94 93 HIS A CA 1
ATOM 786 C C . HIS A 1 93 ? -1.225 -13.785 -15.758 1.00 95.94 93 HIS A C 1
ATOM 788 O O . HIS A 1 93 ? -2.438 -13.600 -15.667 1.00 95.94 93 HIS A O 1
ATOM 794 N N . LYS A 1 94 ? -0.380 -12.772 -15.985 1.00 94.69 94 LYS A N 1
ATOM 795 C CA . LYS A 1 94 ? -0.792 -11.367 -15.877 1.00 94.69 94 LYS A CA 1
ATOM 796 C C . LYS A 1 94 ? -1.786 -10.982 -16.964 1.00 94.69 94 LYS A C 1
ATOM 798 O O . LYS A 1 94 ? -2.866 -10.489 -16.666 1.00 94.69 94 LYS A O 1
ATOM 803 N N . ARG A 1 95 ? -1.426 -11.278 -18.215 1.00 93.56 95 ARG A N 1
ATOM 804 C CA . ARG A 1 95 ? -2.240 -10.947 -19.390 1.00 93.56 95 ARG A CA 1
ATOM 805 C C . ARG A 1 95 ? -3.522 -11.772 -19.483 1.00 93.56 95 ARG A C 1
ATOM 807 O O . ARG A 1 95 ? -4.594 -11.214 -19.644 1.00 93.56 95 ARG A O 1
ATOM 814 N N . GLU A 1 96 ? -3.392 -13.089 -19.366 1.00 94.88 96 GLU A N 1
ATOM 815 C CA . GLU A 1 96 ? -4.506 -14.038 -19.474 1.00 94.88 96 GLU A CA 1
ATOM 816 C C . GLU A 1 96 ? -5.499 -13.988 -18.303 1.00 94.88 96 GLU A C 1
ATOM 818 O O . GLU A 1 96 ? -6.631 -14.427 -18.473 1.00 94.88 96 GLU A O 1
ATOM 823 N N . HIS A 1 97 ? -5.104 -13.484 -17.127 1.00 97.75 97 HIS A N 1
ATOM 824 C CA . HIS A 1 97 ? -5.955 -13.553 -15.937 1.00 97.75 97 HIS A CA 1
ATOM 825 C C . HIS A 1 97 ? -5.925 -12.284 -15.074 1.00 97.75 97 HIS A C 1
ATOM 827 O O . HIS A 1 97 ? -6.961 -11.642 -14.903 1.00 97.75 97 HIS A O 1
ATOM 833 N N . MET A 1 98 ? -4.760 -11.869 -14.559 1.00 98.44 98 MET A N 1
ATOM 834 C CA . MET A 1 98 ? -4.718 -10.803 -13.540 1.00 98.44 98 MET A CA 1
ATOM 835 C C . MET A 1 98 ? -5.218 -9.436 -14.026 1.00 98.44 98 MET A C 1
ATOM 837 O O . MET A 1 98 ? -5.764 -8.682 -13.222 1.00 98.44 98 MET A O 1
ATOM 841 N N . LEU A 1 99 ? -5.070 -9.110 -15.315 1.00 98.44 99 LEU A N 1
ATOM 842 C CA . LEU A 1 99 ? -5.665 -7.899 -15.896 1.00 98.44 99 LEU A CA 1
ATOM 843 C C . LEU A 1 99 ? -7.194 -7.903 -15.767 1.00 98.44 99 LEU A C 1
ATOM 845 O O . LEU A 1 99 ? -7.767 -6.903 -15.346 1.00 98.44 99 LEU A O 1
ATOM 849 N N . GLY A 1 100 ? -7.846 -9.034 -16.050 1.00 98.56 100 GLY A N 1
ATOM 850 C CA . GLY A 1 100 ? -9.296 -9.171 -15.899 1.00 98.56 100 GLY A CA 1
ATOM 851 C C . GLY A 1 100 ? -9.742 -9.076 -14.438 1.00 98.56 100 GLY A C 1
ATOM 852 O O . GLY A 1 100 ? -10.763 -8.462 -14.140 1.00 98.56 100 GLY A O 1
ATOM 853 N N . VAL A 1 101 ? -8.945 -9.611 -13.506 1.00 98.75 101 VAL A N 1
ATOM 854 C CA . VAL A 1 101 ? -9.186 -9.466 -12.059 1.00 98.75 101 VAL A CA 1
ATOM 855 C C . VAL A 1 101 ? -9.093 -7.996 -11.627 1.00 98.75 101 VAL A C 1
ATOM 857 O O . VAL A 1 101 ? -9.928 -7.532 -10.852 1.00 98.75 101 VAL A O 1
ATOM 860 N N . PHE A 1 102 ? -8.121 -7.239 -12.149 1.00 98.81 102 PHE A N 1
ATOM 861 C CA . PHE A 1 102 ? -7.996 -5.801 -11.886 1.00 98.81 102 PHE A CA 1
ATOM 862 C C . PHE A 1 102 ? -9.217 -5.026 -12.383 1.00 98.81 102 PHE A C 1
ATOM 864 O O . PHE A 1 102 ? -9.786 -4.232 -11.634 1.00 98.81 102 PHE A O 1
ATOM 871 N N . GLN A 1 103 ? -9.622 -5.267 -13.630 1.00 98.81 103 GLN A N 1
ATOM 872 C CA . GLN A 1 103 ? -10.771 -4.603 -14.246 1.00 98.81 103 GLN A CA 1
ATOM 873 C C . GLN A 1 103 ? -12.055 -4.893 -13.465 1.00 98.81 103 GLN A C 1
ATOM 875 O O . GLN A 1 103 ? -12.732 -3.956 -13.062 1.00 98.81 103 GLN A O 1
ATOM 880 N N . ARG A 1 104 ? -12.309 -6.165 -13.122 1.00 98.69 104 ARG A N 1
ATOM 881 C CA . ARG A 1 104 ? -13.450 -6.571 -12.285 1.00 98.69 104 ARG A CA 1
ATOM 882 C C . ARG A 1 104 ? -13.480 -5.865 -10.933 1.00 98.69 104 ARG A C 1
ATOM 884 O O . ARG A 1 104 ? -14.539 -5.406 -10.521 1.00 98.69 104 ARG A O 1
ATOM 891 N N . LEU A 1 105 ? -12.342 -5.794 -10.235 1.00 98.81 105 LEU A N 1
ATOM 892 C CA . LEU A 1 105 ? -12.272 -5.079 -8.960 1.00 98.81 105 LEU A CA 1
ATOM 893 C C . LEU A 1 105 ? -12.656 -3.609 -9.159 1.00 98.81 105 LEU A C 1
ATOM 895 O O . LEU A 1 105 ? -13.504 -3.090 -8.443 1.00 98.81 105 LEU A O 1
ATOM 899 N N . SER A 1 106 ? -12.052 -2.957 -10.151 1.00 98.69 106 SER A N 1
ATOM 900 C CA . SER A 1 106 ? -12.305 -1.550 -10.458 1.00 98.69 106 SER A CA 1
ATOM 901 C C . SER A 1 106 ? -13.753 -1.277 -10.873 1.00 98.69 106 SER A C 1
ATOM 903 O O . SER A 1 106 ? -14.332 -0.302 -10.405 1.00 98.69 106 SER A O 1
ATOM 905 N N . ASP A 1 107 ? -14.378 -2.160 -11.652 1.00 98.62 107 ASP A N 1
ATOM 906 C CA . ASP A 1 107 ? -15.798 -2.058 -12.009 1.00 98.62 107 ASP A CA 1
ATOM 907 C C . ASP A 1 107 ? -16.710 -2.122 -10.775 1.00 98.62 107 ASP A C 1
ATOM 909 O O . ASP A 1 107 ? -17.737 -1.448 -10.727 1.00 98.62 107 ASP A O 1
ATOM 913 N N . GLN A 1 108 ? -16.336 -2.908 -9.758 1.00 98.44 108 GLN A N 1
ATOM 914 C CA . GLN A 1 108 ? -17.125 -3.054 -8.534 1.00 98.44 108 GLN A CA 1
ATOM 915 C C . GLN A 1 108 ? -16.955 -1.884 -7.558 1.00 98.44 108 GLN A C 1
ATOM 917 O O . GLN A 1 108 ? -17.926 -1.496 -6.910 1.00 98.44 108 GLN A O 1
ATOM 922 N N . ILE A 1 109 ? -15.742 -1.331 -7.419 1.00 98.00 109 ILE A N 1
ATOM 923 C CA . ILE A 1 109 ? -15.445 -0.339 -6.365 1.00 98.00 109 ILE A CA 1
ATOM 924 C C . ILE A 1 109 ? -15.090 1.057 -6.881 1.00 98.00 109 ILE A C 1
ATOM 926 O O . ILE A 1 109 ? -14.973 1.987 -6.087 1.00 98.00 109 ILE A O 1
ATOM 930 N N . GLY A 1 110 ? -14.933 1.219 -8.190 1.00 98.12 110 GLY A N 1
ATOM 931 C CA . GLY A 1 110 ? -14.530 2.460 -8.837 1.00 98.12 110 GLY A CA 1
ATOM 932 C C . GLY A 1 110 ? -13.021 2.566 -9.075 1.00 98.12 110 GLY A C 1
ATOM 933 O O . GLY A 1 110 ? -12.186 2.184 -8.250 1.00 98.12 110 GLY A O 1
ATOM 934 N N . ALA A 1 111 ? -12.665 3.168 -10.210 1.00 97.94 111 ALA A N 1
ATOM 935 C CA . ALA A 1 111 ? -11.282 3.392 -10.634 1.00 97.94 111 ALA A CA 1
ATOM 936 C C . ALA A 1 111 ? -10.478 4.328 -9.713 1.00 97.94 111 ALA A C 1
ATOM 938 O O . ALA A 1 111 ? -9.248 4.331 -9.746 1.00 97.94 111 ALA A O 1
ATOM 939 N N . ASP A 1 112 ? -11.144 5.139 -8.891 1.00 96.62 112 ASP A N 1
ATOM 940 C CA . ASP A 1 112 ? -10.507 5.967 -7.867 1.00 96.62 112 ASP A CA 1
ATOM 941 C C . ASP A 1 112 ? -10.145 5.180 -6.597 1.00 96.62 112 ASP A C 1
ATOM 943 O O . ASP A 1 112 ? -9.364 5.674 -5.785 1.00 96.62 112 ASP A O 1
ATOM 947 N N . ARG A 1 113 ? -10.647 3.946 -6.444 1.00 98.38 113 ARG A N 1
ATOM 948 C CA . ARG A 1 113 ? -10.343 3.049 -5.319 1.00 98.38 113 ARG A CA 1
ATOM 949 C C . ARG A 1 113 ? -9.378 1.917 -5.667 1.00 98.38 113 ARG A C 1
ATOM 951 O O . ARG A 1 113 ? -9.070 1.101 -4.800 1.00 98.38 113 ARG A O 1
ATOM 958 N N . VAL A 1 114 ? -8.860 1.862 -6.893 1.00 98.62 114 VAL A N 1
ATOM 959 C CA . VAL A 1 114 ? -7.826 0.894 -7.287 1.00 98.62 114 VAL A CA 1
ATOM 960 C C . VAL A 1 114 ? -6.606 1.645 -7.797 1.00 98.62 114 VAL A C 1
ATOM 962 O O . VAL A 1 114 ? -6.627 2.238 -8.871 1.00 98.62 114 VAL A O 1
ATOM 965 N N . VAL A 1 115 ? -5.523 1.615 -7.027 1.00 98.56 115 VAL A N 1
ATOM 966 C CA . VAL A 1 115 ? -4.223 2.175 -7.403 1.00 98.56 115 VAL A CA 1
ATOM 967 C C . VAL A 1 115 ? -3.369 1.052 -7.976 1.00 98.56 115 VAL A C 1
ATOM 969 O O . VAL A 1 115 ? -3.102 0.050 -7.303 1.00 98.56 115 VAL A O 1
ATOM 972 N N . TRP A 1 116 ? -2.933 1.211 -9.225 1.00 98.69 116 TRP A N 1
ATOM 973 C CA . TRP A 1 116 ? -2.008 0.269 -9.842 1.00 98.69 116 TRP A CA 1
ATOM 974 C C . TRP A 1 116 ? -0.604 0.484 -9.281 1.00 98.69 116 TRP A C 1
ATOM 976 O O . TRP A 1 116 ? -0.103 1.601 -9.223 1.00 98.69 116 TRP A O 1
ATOM 986 N N . ARG A 1 117 ? 0.062 -0.590 -8.863 1.00 98.00 117 ARG A N 1
ATOM 987 C CA . ARG A 1 117 ? 1.475 -0.548 -8.490 1.00 98.00 117 ARG A CA 1
ATOM 988 C C . ARG A 1 117 ? 2.299 -1.356 -9.476 1.00 98.00 117 ARG A C 1
ATOM 990 O O . ARG A 1 117 ? 2.222 -2.587 -9.488 1.00 98.00 117 ARG A O 1
ATOM 997 N N . TYR A 1 118 ? 3.125 -0.673 -10.255 1.00 97.75 118 TYR A N 1
ATOM 998 C CA . TYR A 1 118 ? 4.175 -1.302 -11.048 1.00 97.75 118 TYR A CA 1
ATOM 999 C C . TYR A 1 118 ? 5.474 -1.269 -10.242 1.00 97.75 118 TYR A C 1
ATOM 1001 O O . TYR A 1 118 ? 6.384 -0.481 -10.486 1.00 97.75 118 TYR A O 1
ATOM 1009 N N . ASP A 1 119 ? 5.490 -2.087 -9.193 1.00 94.12 119 ASP A N 1
ATOM 1010 C CA . ASP A 1 119 ? 6.474 -2.018 -8.123 1.00 94.12 119 ASP A CA 1
ATOM 1011 C C . ASP A 1 119 ? 6.868 -3.419 -7.613 1.00 94.12 119 ASP A C 1
ATOM 1013 O O . ASP A 1 119 ? 5.979 -4.240 -7.350 1.00 94.12 119 ASP A O 1
ATOM 1017 N N . PRO A 1 120 ? 8.168 -3.701 -7.409 1.00 93.44 120 PRO A N 1
ATOM 1018 C CA . PRO A 1 120 ? 9.321 -2.855 -7.735 1.00 93.44 120 PRO A CA 1
ATOM 1019 C C . PRO A 1 120 ? 9.730 -2.986 -9.206 1.00 93.44 120 PRO A C 1
ATOM 1021 O O . PRO A 1 120 ? 9.397 -3.977 -9.854 1.00 93.44 120 PRO A O 1
ATOM 1024 N N . ILE A 1 121 ? 10.509 -2.033 -9.711 1.00 95.06 121 ILE A N 1
ATOM 1025 C CA . ILE A 1 121 ? 11.244 -2.096 -10.981 1.00 95.06 121 ILE A CA 1
ATOM 1026 C C . ILE A 1 121 ? 12.672 -2.564 -10.686 1.00 95.06 121 ILE A C 1
ATOM 1028 O O . ILE A 1 121 ? 13.359 -1.995 -9.838 1.00 95.06 121 ILE A O 1
ATOM 1032 N N . LEU A 1 122 ? 13.129 -3.601 -11.383 1.00 93.56 122 LEU A N 1
ATOM 1033 C CA . LEU A 1 122 ? 14.485 -4.132 -11.279 1.00 93.56 122 LEU A CA 1
ATOM 1034 C C . LEU A 1 122 ? 15.068 -4.323 -12.668 1.00 93.56 122 LEU A C 1
ATOM 1036 O O . LEU A 1 122 ? 14.359 -4.745 -13.571 1.00 93.56 122 LEU A O 1
ATOM 1040 N N . PHE A 1 123 ? 16.367 -4.080 -12.822 1.00 93.56 123 PHE A N 1
ATOM 1041 C CA . PHE A 1 123 ? 17.038 -4.308 -14.095 1.00 93.56 123 PHE A CA 1
ATOM 1042 C C . PHE A 1 123 ? 17.997 -5.487 -14.021 1.00 93.56 123 PHE A C 1
ATOM 1044 O O . PHE A 1 123 ? 18.764 -5.614 -13.068 1.00 93.56 123 PHE A O 1
ATOM 1051 N N . ASN A 1 124 ? 17.970 -6.343 -15.039 1.00 92.81 124 ASN A N 1
ATOM 1052 C CA . ASN A 1 124 ? 18.984 -7.368 -15.289 1.00 92.81 124 ASN A CA 1
ATOM 1053 C C . ASN A 1 124 ? 19.028 -7.712 -16.791 1.00 92.81 124 ASN A C 1
ATOM 1055 O O . ASN A 1 124 ? 18.498 -6.970 -17.615 1.00 92.81 124 ASN A O 1
ATOM 1059 N N . SER A 1 125 ? 19.678 -8.816 -17.164 1.00 93.06 125 SER A N 1
ATOM 1060 C CA . SER A 1 125 ? 19.789 -9.242 -18.568 1.00 93.06 125 SER A CA 1
ATOM 1061 C C . SER A 1 125 ? 18.464 -9.673 -19.211 1.00 93.06 125 SER A C 1
ATOM 1063 O O . SER A 1 125 ? 18.385 -9.719 -20.434 1.00 93.06 125 SER A O 1
ATOM 1065 N N . VAL A 1 126 ? 17.444 -10.000 -18.411 1.00 94.56 126 VAL A N 1
ATOM 1066 C CA . VAL A 1 126 ? 16.110 -10.416 -18.877 1.00 94.56 126 VAL A CA 1
ATOM 1067 C C . VAL A 1 126 ? 15.140 -9.235 -18.838 1.00 94.56 126 VAL A C 1
ATOM 1069 O O . VAL A 1 126 ? 14.457 -8.946 -19.816 1.00 94.56 126 VAL A O 1
ATOM 1072 N N . TYR A 1 127 ? 15.105 -8.534 -17.708 1.00 96.00 127 TYR A N 1
ATOM 1073 C CA . TYR A 1 127 ? 14.246 -7.390 -17.438 1.00 96.00 127 TYR A CA 1
ATOM 1074 C C . TYR A 1 127 ? 15.021 -6.107 -17.711 1.00 96.00 127 TYR A C 1
ATOM 1076 O O . TYR A 1 127 ? 15.576 -5.483 -16.808 1.00 96.00 127 TYR A O 1
ATOM 1084 N N . THR A 1 128 ? 15.122 -5.750 -18.987 1.00 96.31 128 THR A N 1
ATOM 1085 C CA . THR A 1 128 ? 15.789 -4.518 -19.421 1.00 96.31 128 THR A CA 1
ATOM 1086 C C . THR A 1 128 ? 14.844 -3.314 -19.313 1.00 96.31 128 THR A C 1
ATOM 1088 O O . THR A 1 128 ? 13.627 -3.493 -19.177 1.00 96.31 128 THR A O 1
ATOM 1091 N N . PRO A 1 129 ? 15.352 -2.071 -19.398 1.00 96.88 129 PRO A N 1
ATOM 1092 C CA . PRO A 1 129 ? 14.496 -0.896 -19.538 1.00 96.88 129 PRO A CA 1
ATOM 1093 C C . PRO A 1 129 ? 13.475 -1.048 -20.677 1.00 96.88 129 PRO A C 1
ATOM 1095 O O . PRO A 1 129 ? 12.282 -0.857 -20.463 1.00 96.88 129 PRO A O 1
ATOM 1098 N N . GLU A 1 130 ? 13.897 -1.506 -21.855 1.00 98.06 130 GLU A N 1
ATOM 1099 C CA . GLU A 1 130 ? 13.029 -1.681 -23.027 1.00 98.06 130 GLU A CA 1
ATOM 1100 C C . GLU A 1 130 ? 11.922 -2.710 -22.768 1.00 98.06 130 GLU A C 1
ATOM 1102 O O . GLU A 1 130 ? 10.767 -2.499 -23.148 1.00 98.06 130 GLU A O 1
ATOM 1107 N N . TYR A 1 131 ? 12.252 -3.804 -22.071 1.00 98.31 131 TYR A N 1
ATOM 1108 C CA . TYR A 1 131 ? 11.262 -4.782 -21.627 1.00 98.31 131 TYR A CA 1
ATOM 1109 C C . TYR A 1 131 ? 10.205 -4.125 -20.740 1.00 98.31 131 TYR A C 1
ATOM 1111 O O . TYR A 1 131 ? 9.004 -4.293 -20.962 1.00 98.31 131 TYR A O 1
ATOM 1119 N N . HIS A 1 132 ? 10.647 -3.364 -19.737 1.00 98.31 132 HIS A N 1
ATOM 1120 C CA . HIS A 1 132 ? 9.733 -2.725 -18.808 1.00 98.31 132 HIS A CA 1
ATOM 1121 C C . HIS A 1 132 ? 8.860 -1.669 -19.473 1.00 98.31 132 HIS A C 1
ATOM 1123 O O . HIS A 1 132 ? 7.687 -1.611 -19.119 1.00 98.31 132 HIS A O 1
ATOM 1129 N N . LEU A 1 133 ? 9.383 -0.879 -20.416 1.00 98.62 133 LEU A N 1
ATOM 1130 C CA . LEU A 1 133 ? 8.587 0.096 -21.167 1.00 98.62 133 LEU A CA 1
ATOM 1131 C C . LEU A 1 133 ? 7.472 -0.597 -21.944 1.00 98.62 133 LEU A C 1
ATOM 1133 O O . LEU A 1 133 ? 6.315 -0.198 -21.836 1.00 98.62 133 LEU A O 1
ATOM 1137 N N . LYS A 1 134 ? 7.799 -1.687 -22.648 1.00 98.56 134 LYS A N 1
ATOM 1138 C CA . LYS A 1 134 ? 6.810 -2.470 -23.392 1.00 98.56 134 LYS A CA 1
ATOM 1139 C C . LYS A 1 134 ? 5.755 -3.081 -22.467 1.00 98.56 134 LYS A C 1
ATOM 1141 O O . LYS A 1 134 ? 4.562 -2.936 -22.709 1.00 98.56 134 LYS A O 1
ATOM 1146 N N . ALA A 1 135 ? 6.183 -3.738 -21.390 1.00 98.38 135 ALA A N 1
ATOM 1147 C CA . ALA A 1 135 ? 5.264 -4.350 -20.433 1.00 98.38 135 ALA A CA 1
ATOM 1148 C C . ALA A 1 135 ? 4.378 -3.302 -19.739 1.00 98.38 135 ALA A C 1
ATOM 1150 O O . ALA A 1 135 ? 3.182 -3.521 -19.559 1.00 98.38 135 ALA A O 1
ATOM 1151 N N . PHE A 1 136 ? 4.948 -2.152 -19.376 1.00 98.69 136 PHE A N 1
ATOM 1152 C CA . PHE A 1 136 ? 4.213 -1.052 -18.764 1.00 98.69 136 PHE A CA 1
ATOM 1153 C C . PHE A 1 136 ? 3.202 -0.444 -19.738 1.00 98.69 136 PHE A C 1
ATOM 1155 O O . PHE A 1 136 ? 2.077 -0.188 -19.330 1.00 98.69 136 PHE A O 1
ATOM 1162 N N . GLU A 1 137 ? 3.552 -0.262 -21.014 1.00 98.69 137 GLU A N 1
ATOM 1163 C CA . GLU A 1 137 ? 2.625 0.216 -22.049 1.00 98.69 137 GLU A CA 1
ATOM 1164 C C . GLU A 1 137 ? 1.460 -0.749 -22.280 1.00 98.69 137 GLU A C 1
ATOM 1166 O O . GLU A 1 137 ? 0.307 -0.315 -22.295 1.00 98.69 137 GLU A O 1
ATOM 1171 N N . GLU A 1 138 ? 1.729 -2.054 -22.372 1.00 98.44 138 GLU A N 1
ATOM 1172 C CA . GLU A 1 138 ? 0.682 -3.072 -22.518 1.00 98.44 138 GLU A CA 1
ATOM 1173 C C . GLU A 1 138 ? -0.278 -3.089 -21.315 1.00 98.44 138 GLU A C 1
ATOM 1175 O O . GLU A 1 138 ? -1.503 -3.127 -21.488 1.00 98.44 138 GLU A O 1
ATOM 1180 N N . ILE A 1 139 ? 0.257 -3.027 -20.090 1.00 98.62 139 ILE A N 1
ATOM 1181 C CA . ILE A 1 139 ? -0.561 -3.006 -18.871 1.00 98.62 139 ILE A CA 1
ATOM 1182 C C . ILE A 1 139 ? -1.324 -1.681 -18.762 1.00 98.62 139 ILE A C 1
ATOM 1184 O O . ILE A 1 139 ? -2.537 -1.704 -18.580 1.00 98.62 139 ILE A O 1
ATOM 1188 N N . ALA A 1 140 ? -0.662 -0.533 -18.930 1.00 98.75 140 ALA A N 1
ATOM 1189 C CA . ALA A 1 140 ? -1.294 0.785 -18.850 1.00 98.75 140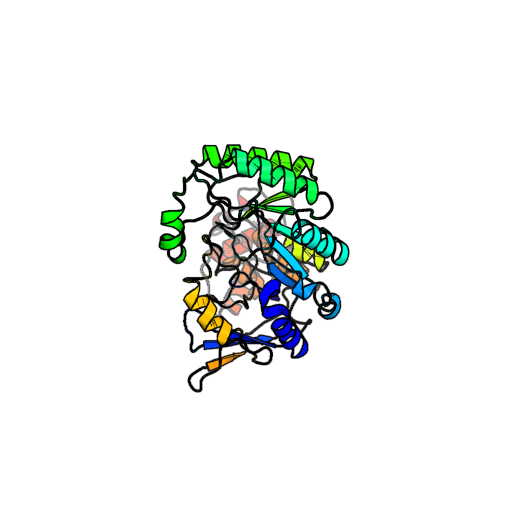 ALA A CA 1
ATOM 1190 C C . ALA A 1 140 ? -2.437 0.929 -19.864 1.00 98.75 140 ALA A C 1
ATOM 1192 O O . ALA A 1 140 ? -3.509 1.417 -19.510 1.00 98.75 140 ALA A O 1
ATOM 1193 N N . GLY A 1 141 ? -2.237 0.450 -21.097 1.00 98.56 141 GLY A N 1
ATOM 1194 C CA . GLY A 1 141 ? -3.279 0.408 -22.122 1.00 98.56 141 GLY A CA 1
ATOM 1195 C C . GLY A 1 141 ? -4.475 -0.451 -21.714 1.00 98.56 141 GLY A C 1
ATOM 1196 O O . GLY A 1 141 ? -5.620 -0.044 -21.901 1.00 98.56 141 GLY A O 1
ATOM 1197 N N . SER A 1 142 ? -4.220 -1.604 -21.094 1.00 98.62 142 SER A N 1
ATOM 1198 C CA . SER A 1 142 ? -5.268 -2.520 -20.618 1.00 98.62 142 SER A CA 1
ATOM 1199 C C . SER A 1 142 ? -6.016 -1.997 -19.385 1.00 98.62 142 SER A C 1
ATOM 1201 O O . SER A 1 142 ? -7.172 -2.352 -19.164 1.00 98.62 142 SER A O 1
ATOM 1203 N N . LEU A 1 143 ? -5.369 -1.159 -18.572 1.00 98.62 143 LEU A N 1
ATOM 1204 C CA . LEU A 1 143 ? -5.937 -0.578 -17.353 1.00 98.62 143 LEU A CA 1
ATOM 1205 C C . LEU A 1 143 ? -6.528 0.826 -17.565 1.00 98.62 143 LEU A C 1
ATOM 1207 O O . LEU A 1 143 ? -7.017 1.438 -16.613 1.00 98.62 143 LEU A O 1
ATOM 1211 N N . LYS A 1 144 ? -6.505 1.352 -18.795 1.00 98.44 144 LYS A N 1
ATOM 1212 C CA . LYS A 1 144 ? -7.069 2.661 -19.138 1.00 98.44 144 LYS A CA 1
ATOM 1213 C C . LYS A 1 144 ? -8.547 2.735 -18.739 1.00 98.44 144 LYS A C 1
ATOM 1215 O O . LYS A 1 144 ? -9.362 1.961 -19.227 1.00 98.44 144 LYS A O 1
ATOM 1220 N N . GLY A 1 145 ? -8.885 3.685 -17.866 1.00 98.00 145 GLY A N 1
ATOM 1221 C CA . GLY A 1 145 ? -10.241 3.861 -17.325 1.00 98.00 145 GLY A CA 1
ATOM 1222 C C . GLY A 1 145 ? -10.549 3.033 -16.071 1.00 98.00 145 GLY A C 1
ATOM 1223 O O . GLY A 1 145 ? -11.504 3.352 -15.373 1.00 98.00 145 GLY A O 1
ATOM 1224 N N . TYR A 1 146 ? -9.709 2.053 -15.728 1.00 98.75 146 TYR A N 1
ATOM 1225 C CA . TYR A 1 146 ? -9.860 1.209 -14.535 1.00 98.75 146 TYR A CA 1
ATOM 1226 C C . TYR A 1 146 ? -9.003 1.673 -13.351 1.00 98.75 146 TYR A C 1
ATOM 1228 O O . TYR A 1 146 ? -9.114 1.149 -12.245 1.00 98.75 146 TYR A O 1
ATOM 1236 N N . THR A 1 147 ? -8.137 2.660 -13.549 1.00 98.50 147 THR A N 1
ATOM 1237 C CA . THR A 1 147 ? -7.392 3.316 -12.474 1.00 98.50 147 THR A CA 1
ATOM 1238 C C . THR A 1 147 ? -7.050 4.744 -12.874 1.00 98.50 147 THR A C 1
ATOM 1240 O O . THR A 1 147 ? -6.922 5.051 -14.059 1.00 98.50 147 THR A O 1
ATOM 1243 N N . GLN A 1 148 ? -6.902 5.621 -11.883 1.00 97.19 148 GLN A N 1
ATOM 1244 C CA . GLN A 1 148 ? -6.477 7.012 -12.080 1.00 97.19 148 GLN A CA 1
ATOM 1245 C C . GLN A 1 148 ? -4.994 7.229 -11.752 1.00 97.19 148 GLN A C 1
ATOM 1247 O O . GLN A 1 148 ? -4.443 8.271 -12.104 1.00 97.19 148 GLN A O 1
ATOM 1252 N N . LYS A 1 149 ? -4.350 6.278 -11.061 1.00 97.19 149 LYS A N 1
ATOM 1253 C CA . LYS A 1 149 ? -3.019 6.458 -10.473 1.00 97.19 149 LYS A CA 1
ATOM 1254 C C . LYS A 1 149 ? -2.190 5.184 -10.587 1.00 97.19 149 LYS A C 1
ATOM 1256 O O . LYS A 1 149 ? -2.647 4.105 -10.210 1.00 97.19 149 LYS A O 1
ATOM 1261 N N . THR A 1 150 ? -0.942 5.341 -11.019 1.00 98.06 150 THR A N 1
ATOM 1262 C CA . THR A 1 150 ? 0.086 4.306 -10.935 1.00 98.06 150 THR A CA 1
ATOM 1263 C C . THR A 1 150 ? 1.222 4.720 -10.006 1.00 98.06 150 THR A C 1
ATOM 1265 O O . THR A 1 150 ? 1.648 5.876 -9.990 1.00 98.06 150 THR A O 1
ATOM 1268 N N . VAL A 1 151 ? 1.705 3.772 -9.209 1.00 97.00 151 VAL A N 1
ATOM 1269 C CA . VAL A 1 151 ? 2.837 3.949 -8.298 1.00 97.00 151 VAL A CA 1
ATOM 1270 C C . VAL A 1 151 ? 3.981 3.053 -8.745 1.00 97.00 151 VAL A C 1
ATOM 1272 O O . VAL A 1 151 ? 3.800 1.847 -8.929 1.00 97.00 151 VAL A O 1
ATOM 1275 N N . ILE A 1 152 ? 5.169 3.640 -8.853 1.00 95.94 152 ILE A N 1
ATOM 1276 C CA . ILE A 1 152 ? 6.413 2.943 -9.173 1.00 95.94 152 ILE A CA 1
ATOM 1277 C C . ILE A 1 152 ? 7.422 3.074 -8.030 1.00 95.94 152 ILE A C 1
ATOM 1279 O O . ILE A 1 152 ? 7.358 4.000 -7.217 1.00 95.94 152 ILE A O 1
ATOM 1283 N N . SER A 1 153 ? 8.369 2.147 -7.973 1.00 91.69 153 SER A N 1
ATOM 1284 C CA . SER A 1 153 ? 9.635 2.334 -7.263 1.00 91.69 153 SER A CA 1
ATOM 1285 C C . SER A 1 153 ? 10.705 1.458 -7.906 1.00 91.69 153 SER A C 1
ATOM 1287 O O . SER A 1 153 ? 10.381 0.468 -8.568 1.00 91.69 153 SER A O 1
ATOM 1289 N N . PHE A 1 154 ? 11.966 1.825 -7.748 1.00 88.69 154 PHE A N 1
ATOM 1290 C CA . PHE A 1 154 ? 13.108 1.003 -8.103 1.00 88.69 154 PHE A CA 1
ATOM 1291 C C . PHE A 1 154 ? 13.488 0.131 -6.908 1.00 88.69 154 PHE A C 1
ATOM 1293 O O . PHE A 1 154 ? 13.361 0.516 -5.748 1.00 88.69 154 PHE A O 1
ATOM 1300 N N . VAL A 1 155 ? 13.928 -1.094 -7.183 1.00 80.81 155 VAL A N 1
ATOM 1301 C CA . VAL A 1 155 ? 14.212 -2.054 -6.119 1.00 80.81 155 VAL A CA 1
ATOM 1302 C C . VAL A 1 155 ? 15.360 -1.575 -5.218 1.00 80.81 155 VAL A C 1
ATOM 1304 O O . VAL A 1 155 ? 16.482 -1.354 -5.671 1.00 80.81 155 VAL A O 1
ATOM 1307 N N . ASP A 1 156 ? 15.102 -1.497 -3.913 1.00 68.19 156 ASP A N 1
ATOM 1308 C CA . ASP A 1 156 ? 16.156 -1.339 -2.910 1.00 68.19 156 ASP A CA 1
ATOM 1309 C C . ASP A 1 156 ? 16.804 -2.695 -2.581 1.00 68.19 156 ASP A C 1
ATOM 1311 O O . ASP A 1 156 ? 16.141 -3.733 -2.463 1.00 68.19 156 ASP A O 1
ATOM 1315 N N . LEU A 1 157 ? 18.113 -2.699 -2.328 1.00 62.28 157 LEU A N 1
ATOM 1316 C CA . LEU A 1 157 ? 18.840 -3.893 -1.885 1.00 62.28 157 LEU A CA 1
ATOM 1317 C C . LEU A 1 157 ? 18.618 -4.167 -0.382 1.00 62.28 157 LEU A C 1
ATOM 1319 O O . LEU A 1 157 ? 19.487 -3.917 0.457 1.00 62.28 157 LEU A O 1
ATOM 1323 N N . TYR A 1 158 ? 17.460 -4.730 -0.026 1.00 58.66 158 TYR A N 1
ATOM 1324 C CA . TYR A 1 158 ? 17.126 -5.103 1.357 1.00 58.66 158 TYR A CA 1
ATOM 1325 C C . TYR A 1 158 ? 17.969 -6.271 1.884 1.00 58.66 158 TYR A C 1
ATOM 1327 O O . TYR A 1 158 ? 18.091 -7.310 1.236 1.00 58.66 158 TYR A O 1
ATOM 1335 N N . ALA A 1 159 ? 18.456 -6.163 3.128 1.00 52.81 159 ALA A N 1
ATOM 1336 C CA . ALA A 1 159 ? 19.305 -7.172 3.777 1.00 52.81 159 ALA A CA 1
ATOM 1337 C C . ALA A 1 159 ? 18.730 -8.603 3.739 1.00 52.81 159 ALA A C 1
ATOM 1339 O O . ALA A 1 159 ? 19.464 -9.540 3.436 1.00 52.81 159 ALA A O 1
ATOM 1340 N N . LYS A 1 160 ? 17.418 -8.762 3.973 1.00 55.34 160 LYS A N 1
ATOM 1341 C CA . LYS A 1 160 ? 16.723 -10.065 3.963 1.00 55.34 160 LYS A CA 1
ATOM 1342 C C . LYS A 1 160 ? 16.577 -10.683 2.569 1.00 55.34 160 LYS A C 1
ATOM 1344 O O . LYS A 1 160 ? 16.424 -11.893 2.453 1.00 55.34 160 LYS A O 1
ATOM 1349 N N . ALA A 1 161 ? 16.633 -9.867 1.520 1.00 59.22 161 ALA A N 1
ATOM 1350 C CA . ALA A 1 161 ? 16.486 -10.315 0.142 1.00 59.22 161 ALA A CA 1
ATOM 1351 C C . ALA A 1 161 ? 17.844 -10.507 -0.569 1.00 59.22 161 ALA A C 1
ATOM 1353 O O . ALA A 1 161 ? 17.893 -11.141 -1.622 1.00 59.22 161 ALA A O 1
ATOM 1354 N N . LYS A 1 162 ? 18.961 -10.059 0.036 1.00 60.94 162 LYS A N 1
ATOM 1355 C CA . LYS A 1 162 ? 20.319 -10.099 -0.549 1.00 60.94 162 LYS A CA 1
ATOM 1356 C C . LYS A 1 162 ? 20.730 -11.470 -1.094 1.00 60.94 162 LYS A C 1
ATOM 1358 O O . LYS A 1 162 ? 21.328 -11.523 -2.161 1.00 60.94 162 LYS A O 1
ATOM 1363 N N . GLY A 1 163 ? 20.400 -12.566 -0.403 1.00 64.81 163 GLY A N 1
ATOM 1364 C CA . GLY A 1 163 ? 20.745 -13.923 -0.851 1.00 64.81 163 GLY A CA 1
ATOM 1365 C C . GLY A 1 163 ? 20.063 -14.304 -2.170 1.00 64.81 163 GLY A C 1
ATOM 1366 O O . GLY A 1 163 ? 20.738 -14.583 -3.156 1.00 64.81 163 GLY A O 1
ATOM 1367 N N . ARG A 1 164 ? 18.726 -14.225 -2.218 1.00 70.38 164 ARG A N 1
ATOM 1368 C CA . ARG A 1 164 ? 17.928 -14.560 -3.414 1.00 70.38 164 ARG A CA 1
ATOM 1369 C C . ARG A 1 164 ? 18.129 -13.587 -4.569 1.00 70.38 164 ARG A C 1
ATOM 1371 O O . ARG A 1 164 ? 18.002 -13.992 -5.724 1.00 70.38 164 ARG A O 1
ATOM 1378 N N . MET A 1 165 ? 18.394 -12.319 -4.250 1.00 73.75 165 MET A N 1
ATOM 1379 C CA . MET A 1 165 ? 18.621 -11.261 -5.234 1.00 73.75 165 MET A CA 1
ATOM 1380 C C . MET A 1 165 ? 20.020 -11.323 -5.852 1.00 73.75 165 MET A C 1
ATOM 1382 O O . MET A 1 165 ? 20.189 -10.859 -6.974 1.00 73.75 165 MET A O 1
ATOM 1386 N N . LYS A 1 166 ? 21.015 -11.929 -5.184 1.00 71.50 166 LYS A N 1
ATOM 1387 C CA . LYS A 1 166 ? 22.369 -12.088 -5.742 1.00 71.50 166 LYS A CA 1
ATOM 1388 C C . LYS A 1 166 ? 22.362 -12.901 -7.038 1.00 71.50 166 LYS A C 1
ATOM 1390 O O . LYS A 1 166 ? 23.046 -12.550 -7.991 1.00 71.50 166 LYS A O 1
ATOM 1395 N N . GLU A 1 167 ? 21.547 -13.947 -7.084 1.00 76.81 167 GLU A N 1
ATOM 1396 C CA . GLU A 1 167 ? 21.363 -14.787 -8.273 1.00 76.81 167 GLU A CA 1
ATOM 1397 C C . GLU A 1 167 ? 20.640 -14.074 -9.425 1.00 76.81 167 GLU A C 1
ATOM 1399 O O . GLU A 1 167 ? 20.691 -14.546 -10.555 1.00 76.81 167 GLU A O 1
ATOM 1404 N N . LEU A 1 168 ? 19.972 -12.944 -9.167 1.00 81.88 168 LEU A N 1
ATOM 1405 C CA . LEU A 1 168 ? 19.251 -12.195 -10.201 1.00 81.88 168 LEU A CA 1
ATOM 1406 C C . LEU A 1 168 ? 20.160 -11.297 -11.046 1.00 81.88 168 LEU A C 1
ATOM 1408 O O . LEU A 1 168 ? 19.659 -10.687 -11.990 1.00 81.88 168 LEU A O 1
ATOM 1412 N N . ALA A 1 169 ? 21.454 -11.204 -10.702 1.00 85.19 169 ALA A N 1
ATOM 1413 C CA . ALA A 1 169 ? 22.446 -10.371 -11.384 1.00 85.19 169 ALA A CA 1
ATOM 1414 C C . ALA A 1 169 ? 21.929 -8.942 -11.645 1.00 85.19 169 ALA A C 1
ATOM 1416 O O . ALA A 1 169 ? 21.939 -8.450 -12.773 1.00 85.19 169 ALA A O 1
ATOM 1417 N N . LEU A 1 170 ? 21.414 -8.304 -10.588 1.00 87.00 170 LEU A N 1
ATOM 1418 C CA . LEU A 1 170 ? 20.776 -6.995 -10.689 1.00 87.00 170 LEU A CA 1
ATOM 1419 C C . LEU A 1 170 ? 21.765 -5.917 -11.133 1.00 87.00 170 LEU A C 1
ATOM 1421 O O . LEU A 1 170 ? 22.874 -5.807 -10.608 1.00 87.00 170 LEU A O 1
ATOM 1425 N N . ARG A 1 171 ? 21.310 -5.076 -12.057 1.00 87.69 171 ARG A N 1
ATOM 1426 C CA . ARG A 1 171 ? 21.966 -3.849 -12.486 1.00 87.69 171 ARG A CA 1
ATOM 1427 C C . ARG A 1 171 ? 21.315 -2.671 -11.765 1.00 87.69 171 ARG A C 1
ATOM 1429 O O . ARG A 1 171 ? 20.122 -2.431 -11.925 1.00 87.69 171 ARG A O 1
ATOM 1436 N N . MET A 1 172 ? 22.114 -1.907 -11.027 1.00 86.69 172 MET A N 1
ATOM 1437 C CA . MET A 1 172 ? 21.666 -0.639 -10.450 1.00 86.69 172 MET A CA 1
ATOM 1438 C C . MET A 1 172 ? 21.783 0.469 -11.509 1.00 86.69 172 MET A C 1
ATOM 1440 O O . MET A 1 172 ? 22.890 0.683 -12.008 1.00 86.69 172 MET A O 1
ATOM 1444 N N . PRO A 1 173 ? 20.684 1.146 -11.886 1.00 87.38 173 PRO A N 1
ATOM 1445 C CA . PRO A 1 173 ? 20.739 2.270 -12.817 1.00 87.38 173 PRO A CA 1
ATOM 1446 C C . PRO A 1 173 ? 21.384 3.500 -12.162 1.00 87.38 173 PRO A C 1
ATOM 1448 O O . PRO A 1 173 ? 21.335 3.664 -10.941 1.00 87.38 173 PRO A O 1
ATOM 1451 N N . SER A 1 174 ? 21.967 4.388 -12.969 1.00 89.56 174 SER A N 1
ATOM 1452 C CA . SER A 1 174 ? 22.383 5.713 -12.486 1.00 89.56 174 SER A CA 1
ATOM 1453 C C . SER A 1 174 ? 21.164 6.613 -12.229 1.00 89.56 174 SER A C 1
ATOM 1455 O O . SER A 1 174 ? 20.069 6.352 -12.728 1.00 89.56 174 SER A O 1
ATOM 1457 N N . GLY A 1 175 ? 21.331 7.708 -11.479 1.00 87.94 175 GLY A N 1
ATOM 1458 C CA . GLY A 1 175 ? 20.241 8.672 -11.267 1.00 87.94 175 GLY A CA 1
ATOM 1459 C C . GLY A 1 175 ? 19.718 9.287 -12.573 1.00 87.94 175 GLY A C 1
ATOM 1460 O O . GLY A 1 175 ? 18.516 9.485 -12.725 1.00 87.94 175 GLY A O 1
ATOM 1461 N N . GLU A 1 176 ? 20.596 9.528 -13.550 1.00 89.88 176 GLU A N 1
ATOM 1462 C CA . GLU A 1 176 ? 20.207 10.030 -14.875 1.00 89.88 176 GLU A CA 1
ATOM 1463 C C . GLU A 1 176 ? 19.417 8.988 -15.674 1.00 89.88 176 GLU A C 1
ATOM 1465 O O . GLU A 1 176 ? 18.402 9.325 -16.286 1.00 89.88 176 GLU A O 1
ATOM 1470 N N . GLU A 1 177 ? 19.831 7.717 -15.612 1.00 90.75 177 GLU A N 1
ATOM 1471 C CA . GLU A 1 177 ? 19.102 6.604 -16.229 1.00 90.75 177 GLU A CA 1
ATOM 1472 C C . GLU A 1 177 ? 17.715 6.441 -15.601 1.00 90.75 177 GLU A C 1
ATOM 1474 O O . GLU A 1 177 ? 16.730 6.320 -16.327 1.00 90.75 177 GLU A O 1
ATOM 1479 N N . MET A 1 178 ? 17.613 6.518 -14.267 1.00 91.81 178 MET A N 1
ATOM 1480 C CA . MET A 1 178 ? 16.329 6.492 -13.558 1.00 91.81 178 MET A CA 1
ATOM 1481 C C . MET A 1 178 ? 15.416 7.639 -13.999 1.00 91.81 178 MET A C 1
ATOM 1483 O O . MET A 1 178 ? 14.242 7.403 -14.268 1.00 91.81 178 MET A O 1
ATOM 1487 N N . ILE A 1 179 ? 15.938 8.866 -14.115 1.00 92.81 179 ILE A N 1
ATOM 1488 C CA . ILE A 1 179 ? 15.165 10.038 -14.556 1.00 92.81 179 ILE A CA 1
ATOM 1489 C C . ILE A 1 179 ? 14.695 9.876 -16.007 1.00 92.81 179 ILE A C 1
ATOM 1491 O O . ILE A 1 179 ? 13.540 10.179 -16.307 1.00 92.81 179 ILE A O 1
ATOM 1495 N N . SER A 1 180 ? 15.567 9.420 -16.914 1.00 94.81 180 SER A N 1
ATOM 1496 C CA . SER A 1 180 ? 15.199 9.197 -18.318 1.00 94.81 180 SER A CA 1
ATOM 1497 C C . SER A 1 180 ? 14.112 8.135 -18.436 1.00 94.81 180 SER A C 1
ATOM 1499 O O . SER A 1 180 ? 13.068 8.380 -19.035 1.00 94.81 180 SER A O 1
ATOM 1501 N N . PHE A 1 181 ? 14.313 6.996 -17.780 1.00 96.31 181 PHE A N 1
ATOM 1502 C CA . PHE A 1 181 ? 13.372 5.887 -17.795 1.00 96.31 181 PHE A CA 1
ATOM 1503 C C . PHE A 1 181 ? 12.024 6.259 -17.156 1.00 96.31 181 PHE A C 1
ATOM 1505 O O . PHE A 1 181 ? 10.964 6.000 -17.723 1.00 96.31 181 PHE A O 1
ATOM 1512 N N . ALA A 1 182 ? 12.043 6.947 -16.011 1.00 96.19 182 ALA A N 1
ATOM 1513 C CA . ALA A 1 182 ? 10.835 7.447 -15.358 1.00 96.19 182 ALA A CA 1
ATOM 1514 C C . ALA A 1 182 ? 10.051 8.425 -16.248 1.00 96.19 182 ALA A C 1
ATOM 1516 O O . ALA A 1 182 ? 8.822 8.440 -16.200 1.00 96.19 182 ALA A O 1
ATOM 1517 N N . ARG A 1 183 ? 10.736 9.214 -17.090 1.00 97.44 183 ARG A N 1
ATOM 1518 C CA . ARG A 1 183 ? 10.089 10.149 -18.025 1.00 97.44 183 ARG A CA 1
ATOM 1519 C C . ARG A 1 183 ? 9.311 9.406 -19.103 1.00 97.44 183 ARG A C 1
ATOM 1521 O O . ARG A 1 183 ? 8.214 9.824 -19.466 1.00 97.44 183 ARG A O 1
ATOM 1528 N N . GLU A 1 184 ? 9.857 8.301 -19.595 1.00 98.44 184 GLU A N 1
ATOM 1529 C CA . GLU A 1 184 ? 9.174 7.448 -20.567 1.00 98.44 184 GLU A CA 1
ATOM 1530 C C . GLU A 1 184 ? 7.947 6.769 -19.943 1.00 98.44 184 GLU A C 1
ATOM 1532 O O . GLU A 1 184 ? 6.861 6.818 -20.525 1.00 98.44 184 GLU A O 1
ATOM 1537 N N . LEU A 1 185 ? 8.067 6.249 -18.714 1.00 98.38 185 LEU A N 1
ATOM 1538 C CA . LEU A 1 185 ? 6.920 5.722 -17.964 1.00 98.38 185 LEU A CA 1
ATOM 1539 C C . LEU A 1 185 ? 5.837 6.786 -17.740 1.00 98.38 185 LEU A C 1
ATOM 1541 O O . LEU A 1 185 ? 4.653 6.507 -17.933 1.00 98.38 185 LEU A O 1
ATOM 1545 N N . ALA A 1 186 ? 6.224 8.014 -17.385 1.00 98.12 186 ALA A N 1
ATOM 1546 C CA . ALA A 1 186 ? 5.290 9.120 -17.198 1.00 98.12 186 ALA A CA 1
ATOM 1547 C C . ALA A 1 186 ? 4.551 9.484 -18.492 1.00 98.12 186 ALA A C 1
ATOM 1549 O O . ALA A 1 186 ? 3.340 9.712 -18.470 1.00 98.12 186 ALA A O 1
ATOM 1550 N N . ALA A 1 187 ? 5.244 9.476 -19.634 1.00 98.44 187 ALA A N 1
ATOM 1551 C CA . ALA A 1 187 ? 4.618 9.699 -20.932 1.00 98.44 187 ALA A CA 1
ATOM 1552 C C . ALA A 1 187 ? 3.593 8.600 -21.270 1.00 98.44 187 ALA A C 1
ATOM 1554 O O . ALA A 1 187 ? 2.500 8.906 -21.752 1.00 98.44 187 ALA A O 1
ATOM 1555 N N . ILE A 1 188 ? 3.912 7.332 -20.990 1.00 98.62 188 ILE A N 1
ATOM 1556 C CA . ILE A 1 188 ? 2.994 6.202 -21.196 1.00 98.62 188 ILE A CA 1
ATOM 1557 C C . ILE A 1 188 ? 1.777 6.299 -20.262 1.00 98.62 188 ILE A C 1
ATOM 1559 O O . ILE A 1 188 ? 0.642 6.136 -20.717 1.00 98.62 188 ILE A O 1
ATOM 1563 N N . ALA A 1 189 ? 1.987 6.607 -18.979 1.00 98.31 189 ALA A N 1
ATOM 1564 C CA . ALA A 1 189 ? 0.910 6.795 -18.006 1.00 98.31 189 ALA A CA 1
ATOM 1565 C C . ALA A 1 189 ? -0.030 7.939 -18.427 1.00 98.31 189 ALA A C 1
ATOM 1567 O O . ALA A 1 189 ? -1.248 7.757 -18.475 1.00 98.31 189 ALA A O 1
ATOM 1568 N N . GLY A 1 190 ? 0.528 9.080 -18.849 1.00 98.12 190 GLY A N 1
ATOM 1569 C CA . GLY A 1 190 ? -0.238 10.233 -19.326 1.00 98.12 190 GLY A CA 1
ATOM 1570 C C . GLY A 1 190 ? -1.092 9.930 -20.563 1.00 98.12 190 GLY A C 1
ATOM 1571 O O . GLY A 1 190 ? -2.270 10.290 -20.596 1.00 98.12 190 GLY A O 1
ATOM 1572 N N . LYS A 1 191 ? -0.554 9.193 -21.549 1.00 98.31 191 LYS A N 1
ATOM 1573 C CA . LYS A 1 191 ? -1.318 8.723 -22.729 1.00 98.31 191 LYS A CA 1
ATOM 1574 C C . LYS A 1 191 ? -2.517 7.840 -22.355 1.00 98.31 191 LYS A C 1
ATOM 1576 O O . LYS A 1 191 ? -3.503 7.795 -23.093 1.00 98.31 191 LYS A O 1
ATOM 1581 N N . ASN A 1 192 ? -2.442 7.162 -21.210 1.00 98.44 192 ASN A N 1
ATOM 1582 C CA . ASN A 1 192 ? -3.488 6.291 -20.676 1.00 98.44 192 ASN A CA 1
ATOM 1583 C C . ASN A 1 192 ? -4.314 6.944 -19.551 1.00 98.44 192 ASN A C 1
ATOM 1585 O O . ASN A 1 192 ? -5.082 6.255 -18.885 1.00 98.44 192 ASN A O 1
ATOM 1589 N N . HIS A 1 193 ? -4.214 8.269 -19.386 1.00 97.56 193 HIS A N 1
ATOM 1590 C CA . HIS A 1 193 ? -4.964 9.072 -18.409 1.00 97.56 193 HIS A CA 1
ATOM 1591 C C . HIS A 1 193 ? -4.723 8.685 -16.942 1.00 97.56 193 HIS A C 1
ATOM 1593 O O . HIS A 1 193 ? -5.632 8.756 -16.118 1.00 97.56 193 HIS A O 1
ATOM 1599 N N . MET A 1 194 ? -3.489 8.304 -16.614 1.00 97.94 194 MET A N 1
ATOM 1600 C CA . MET A 1 194 ? -3.069 7.996 -15.248 1.00 97.94 194 MET A CA 1
ATOM 1601 C C . MET A 1 194 ? -2.058 9.031 -14.761 1.00 97.94 194 MET A C 1
ATOM 1603 O O . MET A 1 194 ? -1.148 9.414 -15.500 1.00 97.94 194 MET A O 1
ATOM 1607 N N . SER A 1 195 ? -2.177 9.448 -13.502 1.00 96.88 195 SER A N 1
ATOM 1608 C CA . SER A 1 195 ? -1.064 10.091 -12.807 1.00 96.88 195 SER A CA 1
ATOM 1609 C C . SER A 1 195 ? -0.028 9.043 -12.403 1.00 96.88 195 SER A C 1
ATOM 1611 O O . SER A 1 195 ? -0.366 7.883 -12.163 1.00 96.88 195 SER A O 1
ATOM 1613 N N . ILE A 1 196 ? 1.240 9.447 -12.334 1.00 97.00 196 ILE A N 1
ATOM 1614 C CA . ILE A 1 196 ? 2.343 8.581 -11.922 1.00 97.00 196 ILE A CA 1
ATOM 1615 C C . ILE A 1 196 ? 3.056 9.163 -10.705 1.00 97.00 196 ILE A C 1
ATOM 1617 O O . ILE A 1 196 ? 3.390 10.351 -10.655 1.00 97.00 196 ILE A O 1
ATOM 1621 N N . GLU A 1 197 ? 3.299 8.305 -9.723 1.00 95.62 197 GLU A N 1
ATOM 1622 C CA . GLU A 1 197 ? 3.973 8.665 -8.484 1.00 95.62 197 GLU A CA 1
ATOM 1623 C C . GLU A 1 197 ? 5.084 7.674 -8.130 1.00 95.62 197 GLU A C 1
ATOM 1625 O O . GLU A 1 197 ? 5.012 6.487 -8.446 1.00 95.62 197 GLU A O 1
ATOM 1630 N N . ALA A 1 198 ? 6.108 8.161 -7.432 1.00 91.31 198 ALA A N 1
ATOM 1631 C CA . ALA A 1 198 ? 7.227 7.366 -6.947 1.00 91.31 198 ALA A CA 1
ATOM 1632 C C . ALA A 1 198 ? 7.142 7.160 -5.430 1.00 91.31 198 ALA A C 1
ATOM 1634 O O . ALA A 1 198 ? 7.017 8.121 -4.665 1.00 91.31 198 ALA A O 1
ATOM 1635 N N . CYS A 1 199 ? 7.228 5.909 -4.975 1.00 85.06 199 CYS A N 1
ATOM 1636 C CA . CYS A 1 199 ? 7.149 5.577 -3.554 1.00 85.06 199 CYS A CA 1
ATOM 1637 C C . CYS A 1 199 ? 8.531 5.568 -2.888 1.00 85.06 199 CYS A C 1
ATOM 1639 O O . CYS A 1 199 ? 9.298 4.629 -3.072 1.00 85.06 199 CYS A O 1
ATOM 1641 N N . ALA A 1 200 ? 8.785 6.557 -2.023 1.00 77.62 200 ALA A N 1
ATOM 1642 C CA . ALA A 1 200 ? 9.979 6.639 -1.171 1.00 77.62 200 ALA A CA 1
ATOM 1643 C C . ALA A 1 200 ? 11.320 6.562 -1.931 1.00 77.62 200 ALA A C 1
ATOM 1645 O O . ALA A 1 200 ? 12.299 6.035 -1.406 1.00 77.62 200 ALA A O 1
ATOM 1646 N N . GLU A 1 201 ? 11.354 7.118 -3.142 1.00 78.44 201 GLU A N 1
ATOM 1647 C CA . GLU A 1 201 ? 12.570 7.244 -3.943 1.00 78.44 201 GLU A CA 1
ATOM 1648 C C . GLU A 1 201 ? 13.477 8.358 -3.419 1.00 78.44 201 GLU A C 1
ATOM 1650 O O . GLU A 1 201 ? 13.022 9.465 -3.123 1.00 78.44 201 GLU A O 1
ATOM 1655 N N . HIS A 1 202 ? 14.780 8.079 -3.345 1.00 74.00 202 HIS A N 1
ATOM 1656 C CA . HIS A 1 202 ? 15.791 9.078 -2.982 1.00 74.00 202 HIS A CA 1
ATOM 1657 C C . HIS A 1 202 ? 16.141 10.012 -4.146 1.00 74.00 202 HIS A C 1
ATOM 1659 O O . HIS A 1 202 ? 16.568 11.146 -3.929 1.00 74.00 202 HIS A O 1
ATOM 1665 N N . THR A 1 203 ? 15.978 9.532 -5.379 1.00 77.75 203 THR A N 1
ATOM 1666 C CA . THR A 1 203 ? 16.257 10.308 -6.589 1.00 77.75 203 THR A CA 1
ATOM 1667 C C . THR A 1 203 ? 15.070 11.219 -6.886 1.00 77.75 203 THR A C 1
ATOM 1669 O O . THR A 1 203 ? 13.930 10.763 -6.923 1.00 77.75 203 THR A O 1
ATOM 1672 N N . ASP A 1 204 ? 15.320 12.509 -7.127 1.00 83.75 204 ASP A N 1
ATOM 1673 C CA . ASP A 1 204 ? 14.258 13.454 -7.485 1.00 83.75 204 ASP A CA 1
ATOM 1674 C C . ASP A 1 204 ? 13.769 13.221 -8.925 1.00 83.75 204 ASP A C 1
ATOM 1676 O O . ASP A 1 204 ? 14.352 13.706 -9.900 1.00 83.75 204 ASP A O 1
ATOM 1680 N N . LEU A 1 205 ? 12.668 12.478 -9.051 1.00 89.31 205 LEU A N 1
ATOM 1681 C CA . LEU A 1 205 ? 12.020 12.172 -10.327 1.00 89.31 205 LEU A CA 1
ATOM 1682 C C . LEU A 1 205 ? 11.015 13.248 -10.774 1.00 89.31 205 LEU A C 1
ATOM 1684 O O . LEU A 1 205 ? 10.397 13.099 -11.830 1.00 89.31 205 LEU A O 1
ATOM 1688 N N . LYS A 1 206 ? 10.879 14.378 -10.059 1.00 88.62 206 LYS A N 1
ATOM 1689 C CA . LYS A 1 206 ? 9.945 15.454 -10.454 1.00 88.62 206 LYS A CA 1
ATOM 1690 C C . LYS A 1 206 ? 10.247 15.992 -11.850 1.00 88.62 206 LYS A C 1
ATOM 1692 O O . LYS A 1 206 ? 9.334 16.261 -12.626 1.00 88.62 206 LYS A O 1
ATOM 1697 N N . LYS A 1 207 ? 11.533 16.072 -12.218 1.00 86.19 207 LYS A N 1
ATOM 1698 C CA . LYS A 1 207 ? 11.993 16.472 -13.567 1.00 86.19 207 LYS A CA 1
ATOM 1699 C C . LYS A 1 207 ? 11.593 15.488 -14.678 1.00 86.19 207 LYS A C 1
ATOM 1701 O O . LYS A 1 207 ? 11.743 15.798 -15.861 1.00 86.19 207 LYS A O 1
ATOM 1706 N N . ALA A 1 208 ? 11.138 14.296 -14.310 1.00 90.12 208 ALA A N 1
ATOM 1707 C CA . ALA A 1 208 ? 10.599 13.289 -15.212 1.00 90.12 208 ALA A CA 1
ATOM 1708 C C . ALA A 1 208 ? 9.059 13.317 -15.284 1.00 90.12 208 ALA A C 1
ATOM 1710 O O . ALA A 1 208 ? 8.481 12.535 -16.028 1.00 90.12 208 ALA A O 1
ATOM 1711 N N . GLY A 1 209 ? 8.392 14.206 -14.537 1.00 90.50 209 GLY A N 1
ATOM 1712 C CA . GLY A 1 209 ? 6.931 14.219 -14.413 1.00 90.50 209 GLY A CA 1
ATOM 1713 C C . GLY A 1 209 ? 6.387 13.189 -13.419 1.00 90.50 209 GLY A C 1
ATOM 1714 O O . GLY A 1 209 ? 5.183 12.957 -13.395 1.00 90.50 209 GLY A O 1
ATOM 1715 N N . VAL A 1 210 ? 7.254 12.581 -12.600 1.00 93.25 210 VAL A N 1
ATOM 1716 C CA . VAL A 1 210 ? 6.863 11.630 -11.553 1.00 93.25 210 VAL A CA 1
ATOM 1717 C C . VAL A 1 210 ? 6.926 12.320 -10.197 1.00 93.25 210 VAL A C 1
ATOM 1719 O O . VAL A 1 210 ? 7.992 12.735 -9.739 1.00 93.25 210 VAL A O 1
ATOM 1722 N N . MET A 1 211 ? 5.772 12.455 -9.549 1.00 90.88 211 MET A N 1
ATOM 1723 C CA . MET A 1 211 ? 5.678 13.128 -8.254 1.00 90.88 211 MET A CA 1
ATOM 1724 C C . MET A 1 211 ? 6.022 12.168 -7.107 1.00 90.88 211 MET A C 1
ATOM 1726 O O . MET A 1 211 ? 5.765 10.969 -7.215 1.00 90.88 211 MET A O 1
ATOM 1730 N N . PRO A 1 212 ? 6.571 12.649 -5.980 1.00 89.88 212 PRO A N 1
ATOM 1731 C CA . PRO A 1 212 ? 6.651 11.839 -4.770 1.00 89.88 212 PRO A CA 1
ATOM 1732 C C . PRO A 1 212 ? 5.245 11.418 -4.328 1.00 89.88 212 PRO A C 1
ATOM 1734 O O . PRO A 1 212 ? 4.371 12.270 -4.184 1.00 89.88 212 PRO A O 1
ATOM 1737 N N . GLY A 1 213 ? 5.043 10.120 -4.113 1.00 88.31 213 GLY A N 1
ATOM 1738 C CA . GLY A 1 213 ? 3.750 9.548 -3.746 1.00 88.31 213 GLY A CA 1
ATOM 1739 C C . GLY A 1 213 ? 3.685 8.997 -2.332 1.00 88.31 213 GLY A C 1
ATOM 1740 O O . GLY A 1 213 ? 4.697 8.801 -1.648 1.00 88.31 213 GLY A O 1
ATOM 1741 N N . SER A 1 214 ? 2.462 8.657 -1.939 1.00 91.88 214 SER A N 1
ATOM 1742 C CA . SER A 1 214 ? 2.151 7.991 -0.678 1.00 91.88 214 SER A CA 1
ATOM 1743 C C . SER A 1 214 ? 1.291 6.763 -0.945 1.00 91.88 214 SER A C 1
ATOM 1745 O O . SER A 1 214 ? 0.211 6.860 -1.510 1.00 91.88 214 SER A O 1
ATOM 1747 N N . CYS A 1 215 ? 1.732 5.581 -0.507 1.00 91.50 215 CYS A N 1
ATOM 1748 C CA . CYS A 1 215 ? 0.888 4.385 -0.589 1.00 91.50 215 CYS A CA 1
ATOM 1749 C C . CYS A 1 215 ? -0.342 4.495 0.326 1.00 91.50 215 CYS A C 1
ATOM 1751 O O . CYS A 1 215 ? -1.393 3.939 0.010 1.00 91.50 215 CYS A O 1
ATOM 1753 N N . ILE A 1 216 ? -0.200 5.201 1.451 1.00 96.06 216 ILE A N 1
ATOM 1754 C CA . ILE A 1 216 ? -1.291 5.631 2.330 1.00 96.06 216 ILE A CA 1
ATOM 1755 C C . ILE A 1 216 ? -1.432 7.136 2.166 1.00 96.06 216 ILE A C 1
ATOM 1757 O O . ILE A 1 216 ? -0.748 7.908 2.840 1.00 96.06 216 ILE A O 1
ATOM 1761 N N . ASP A 1 217 ? -2.233 7.519 1.179 1.00 94.81 217 ASP A N 1
ATOM 1762 C CA . ASP A 1 217 ? -2.346 8.886 0.683 1.00 94.81 217 ASP A CA 1
ATOM 1763 C C . ASP A 1 217 ? -3.479 9.619 1.398 1.00 94.81 217 ASP A C 1
ATOM 1765 O O . ASP A 1 217 ? -4.651 9.278 1.245 1.00 94.81 217 ASP A O 1
ATOM 1769 N N . GLN A 1 218 ? -3.116 10.644 2.169 1.00 95.00 218 GLN A N 1
ATOM 1770 C CA . GLN A 1 218 ? -4.075 11.491 2.865 1.00 95.00 218 GLN A CA 1
ATOM 1771 C C . GLN A 1 218 ? -5.064 12.153 1.902 1.00 95.00 218 GLN A C 1
ATOM 1773 O O . GLN A 1 218 ? -6.256 12.127 2.178 1.00 95.00 218 GLN A O 1
ATOM 1778 N N . ALA A 1 219 ? -4.615 12.693 0.768 1.00 94.06 219 ALA A N 1
ATOM 1779 C CA . ALA A 1 219 ? -5.502 13.377 -0.169 1.00 94.06 219 ALA A CA 1
ATOM 1780 C C . ALA A 1 219 ? -6.509 12.405 -0.802 1.00 94.06 219 ALA A C 1
ATOM 1782 O O . ALA A 1 219 ? -7.685 12.739 -0.952 1.00 94.06 219 ALA A O 1
ATOM 1783 N N . LEU A 1 220 ? -6.068 11.184 -1.125 1.00 95.94 220 LEU A N 1
ATOM 1784 C CA . LEU A 1 220 ? -6.966 10.133 -1.607 1.00 95.94 220 LEU A CA 1
ATOM 1785 C C . LEU A 1 220 ? -7.972 9.724 -0.527 1.00 95.94 220 LEU A C 1
ATOM 1787 O O . LEU A 1 220 ? -9.165 9.645 -0.802 1.00 95.94 220 LEU A O 1
ATOM 1791 N N . ILE A 1 221 ? -7.509 9.491 0.702 1.00 97.44 221 ILE A N 1
ATOM 1792 C CA . ILE A 1 221 ? -8.381 9.107 1.817 1.00 97.44 221 ILE A CA 1
ATOM 1793 C C . ILE A 1 221 ? -9.420 10.201 2.083 1.00 97.44 221 ILE A C 1
ATOM 1795 O O . ILE A 1 221 ? -10.602 9.886 2.150 1.00 97.44 221 ILE A O 1
ATOM 1799 N N . GLU A 1 222 ? -9.010 11.470 2.162 1.00 96.31 222 GLU A N 1
ATOM 1800 C CA . GLU A 1 222 ? -9.906 12.618 2.359 1.00 96.31 222 GLU A CA 1
ATOM 1801 C C . GLU A 1 222 ? -10.963 12.724 1.254 1.00 96.31 222 GLU A C 1
ATOM 1803 O O . GLU A 1 222 ? -12.137 12.958 1.541 1.00 96.31 222 GLU A O 1
ATOM 1808 N N . LYS A 1 223 ? -10.569 12.494 -0.007 1.00 95.81 223 LYS A N 1
ATOM 1809 C CA . LYS A 1 223 ? -11.498 12.443 -1.144 1.00 95.81 223 LYS A CA 1
ATOM 1810 C C . LYS A 1 223 ? -12.531 11.326 -0.976 1.00 95.81 223 LYS A C 1
ATOM 1812 O O . LYS A 1 223 ? -13.709 11.562 -1.220 1.00 95.81 223 LYS A O 1
ATOM 1817 N N . LEU A 1 224 ? -12.099 10.128 -0.577 1.00 95.81 224 LEU A N 1
ATOM 1818 C CA . LEU A 1 224 ? -12.977 8.961 -0.457 1.00 95.81 224 LEU A CA 1
ATOM 1819 C C . LEU A 1 224 ? -13.934 9.053 0.738 1.00 95.81 224 LEU A C 1
ATOM 1821 O O . LEU A 1 224 ? -15.081 8.632 0.620 1.00 95.81 224 LEU A O 1
ATOM 1825 N N . ILE A 1 225 ? -13.482 9.600 1.871 1.00 94.69 225 ILE A N 1
ATOM 1826 C CA . ILE A 1 225 ? -14.319 9.755 3.074 1.00 94.69 225 ILE A CA 1
ATOM 1827 C C . ILE A 1 225 ? -15.148 11.049 3.065 1.00 94.69 225 ILE A C 1
ATOM 1829 O O . ILE A 1 225 ? -16.080 11.174 3.855 1.00 94.69 225 ILE A O 1
ATOM 1833 N N . GLY A 1 226 ? -14.799 12.024 2.218 1.00 92.56 226 GLY A N 1
ATOM 1834 C CA . GLY A 1 226 ? -15.502 13.304 2.091 1.00 92.56 226 GLY A CA 1
ATOM 1835 C C . GLY A 1 226 ? -15.197 14.332 3.189 1.00 92.56 226 GLY A C 1
ATOM 1836 O O . GLY A 1 226 ? -15.936 15.304 3.333 1.00 92.56 226 GLY A O 1
ATOM 1837 N N . CYS A 1 227 ? -14.135 14.149 3.976 1.00 91.12 227 CYS A N 1
ATOM 1838 C CA . CYS A 1 227 ? -13.722 15.099 5.010 1.00 91.12 227 CYS A CA 1
ATOM 1839 C C . CYS A 1 227 ? -12.203 15.110 5.214 1.00 91.12 227 CYS A C 1
ATOM 1841 O O . CYS A 1 227 ? -11.489 14.224 4.746 1.00 91.12 227 CYS A O 1
ATOM 1843 N N . LYS A 1 228 ? -11.705 16.139 5.909 1.00 92.56 228 LYS A N 1
ATOM 1844 C CA . LYS A 1 228 ? -10.286 16.269 6.261 1.00 92.56 228 LYS A CA 1
ATOM 1845 C C . LYS A 1 228 ? -9.890 15.297 7.364 1.00 92.56 228 LYS A C 1
ATOM 1847 O O . LYS A 1 228 ? -10.697 14.988 8.241 1.00 92.56 228 LYS A O 1
ATOM 1852 N N . ILE A 1 229 ? -8.628 14.871 7.351 1.00 92.75 229 ILE A N 1
ATOM 1853 C CA . ILE A 1 229 ? -8.063 14.030 8.410 1.00 92.75 229 ILE A CA 1
ATOM 1854 C C . ILE A 1 229 ? -6.938 14.746 9.163 1.00 92.75 229 ILE A C 1
ATOM 1856 O O . ILE A 1 229 ? -6.025 15.331 8.584 1.00 92.75 229 ILE A O 1
ATOM 1860 N N . ALA A 1 230 ? -6.983 14.676 10.487 1.00 91.81 230 ALA A N 1
ATOM 1861 C CA . ALA A 1 230 ? -5.972 15.178 11.405 1.00 91.81 230 ALA A CA 1
ATOM 1862 C C . ALA A 1 230 ? -4.930 14.088 11.719 1.00 91.81 230 ALA A C 1
ATOM 1864 O O . ALA A 1 230 ? -4.736 13.704 12.872 1.00 91.81 230 ALA A O 1
ATOM 1865 N N . GLY A 1 231 ? -4.285 13.558 10.677 1.00 86.81 231 GLY A N 1
ATOM 1866 C CA . GLY A 1 231 ? -3.190 12.594 10.808 1.00 86.81 231 GLY A CA 1
ATOM 1867 C C . GLY A 1 231 ? -1.819 13.214 10.541 1.00 86.81 231 GLY A C 1
ATOM 1868 O O . GLY A 1 231 ? -1.699 14.320 10.012 1.00 86.81 231 GLY A O 1
ATOM 1869 N N . SER A 1 232 ? -0.774 12.486 10.921 1.00 90.06 232 SER A N 1
ATOM 1870 C CA . SER A 1 232 ? 0.624 12.863 10.712 1.00 90.06 232 SER A CA 1
ATOM 1871 C C . SER A 1 232 ? 1.374 11.828 9.870 1.00 90.06 232 SER A C 1
ATOM 1873 O O . SER A 1 232 ? 0.912 10.700 9.681 1.00 90.06 232 SER A O 1
ATOM 1875 N N . LYS A 1 233 ? 2.549 12.204 9.349 1.00 91.19 233 LYS A N 1
ATOM 1876 C CA . LYS A 1 233 ? 3.465 11.268 8.681 1.00 91.19 233 LYS A CA 1
ATOM 1877 C C . LYS A 1 233 ? 3.775 10.090 9.611 1.00 91.19 233 LYS A C 1
ATOM 1879 O O . LYS A 1 233 ? 4.147 10.295 10.768 1.00 91.19 233 LYS A O 1
ATOM 1884 N N . ASP A 1 234 ? 3.698 8.865 9.093 1.00 90.12 234 ASP A N 1
ATOM 1885 C CA . ASP A 1 234 ? 4.040 7.670 9.864 1.00 90.12 234 ASP A CA 1
ATOM 1886 C C . ASP A 1 234 ? 5.530 7.661 10.238 1.00 90.12 234 ASP A C 1
ATOM 1888 O O . ASP A 1 234 ? 6.416 7.495 9.393 1.00 90.12 234 ASP A O 1
ATOM 1892 N N . LYS A 1 235 ? 5.802 7.800 11.537 1.00 86.12 235 LYS A N 1
ATOM 1893 C CA . LYS A 1 235 ? 7.156 7.825 12.107 1.00 86.12 235 LYS A CA 1
ATOM 1894 C C . LYS A 1 235 ? 7.895 6.491 11.972 1.00 86.12 235 LYS A C 1
ATOM 1896 O O . LYS A 1 235 ? 9.109 6.462 12.131 1.00 86.12 235 LYS A O 1
ATOM 1901 N N . ASN A 1 236 ? 7.184 5.399 11.683 1.00 83.94 236 ASN A N 1
ATOM 1902 C CA . ASN A 1 236 ? 7.769 4.066 11.523 1.00 83.94 236 ASN A CA 1
ATOM 1903 C C . ASN A 1 236 ? 8.143 3.742 10.067 1.00 83.94 236 ASN A C 1
ATOM 1905 O O . ASN A 1 236 ? 8.561 2.618 9.784 1.00 83.94 236 ASN A O 1
ATOM 1909 N N . GLN A 1 237 ? 7.960 4.683 9.134 1.00 85.38 237 GLN A N 1
ATOM 1910 C CA . GLN A 1 237 ? 8.340 4.511 7.730 1.00 85.38 237 GLN A CA 1
ATOM 1911 C C . GLN A 1 237 ? 9.687 5.160 7.417 1.00 85.38 237 GLN A C 1
ATOM 1913 O O . GLN A 1 237 ? 10.220 5.956 8.188 1.00 85.38 237 GLN A O 1
ATOM 1918 N N . ARG A 1 238 ? 10.224 4.817 6.239 1.00 80.31 238 ARG A N 1
ATOM 1919 C CA . ARG A 1 238 ? 11.450 5.401 5.673 1.00 80.31 238 ARG A CA 1
ATOM 1920 C C . ARG A 1 238 ? 11.387 6.933 5.684 1.00 80.31 238 ARG A C 1
ATOM 1922 O O . ARG A 1 238 ? 10.316 7.516 5.525 1.00 80.31 238 ARG A O 1
ATOM 1929 N N . GLU A 1 239 ? 12.538 7.588 5.801 1.00 82.00 239 GLU A N 1
ATOM 1930 C CA . GLU A 1 239 ? 12.618 9.053 5.845 1.00 82.00 239 GLU A CA 1
ATOM 1931 C C . GLU A 1 239 ? 11.935 9.706 4.633 1.00 82.00 239 GLU A C 1
ATOM 1933 O O . GLU A 1 239 ? 11.080 10.571 4.821 1.00 82.00 239 GLU A O 1
ATOM 1938 N N . ALA A 1 240 ? 12.203 9.191 3.428 1.00 82.81 240 ALA A N 1
ATOM 1939 C CA . ALA A 1 240 ? 11.611 9.640 2.164 1.00 82.81 240 ALA A CA 1
ATOM 1940 C C . ALA A 1 240 ? 10.133 9.230 1.954 1.00 82.81 240 ALA A C 1
ATOM 1942 O O . ALA A 1 240 ? 9.519 9.612 0.960 1.00 82.81 240 ALA A O 1
ATOM 1943 N N . CYS A 1 241 ? 9.545 8.421 2.843 1.00 86.00 241 CYS A N 1
ATOM 1944 C CA . CYS A 1 241 ? 8.168 7.947 2.706 1.00 86.00 241 CYS A CA 1
ATOM 1945 C C . CYS A 1 241 ? 7.170 8.967 3.262 1.00 86.00 241 CYS A C 1
ATOM 1947 O O . CYS A 1 241 ? 7.216 9.286 4.444 1.00 86.00 241 CYS A O 1
ATOM 1949 N N . ASN A 1 242 ? 6.196 9.387 2.453 1.00 87.50 242 ASN A N 1
ATOM 1950 C CA . ASN A 1 242 ? 5.192 10.390 2.835 1.00 87.50 242 ASN A CA 1
ATOM 1951 C C . ASN A 1 242 ? 3.849 9.789 3.297 1.00 87.50 242 ASN A C 1
ATOM 1953 O O . ASN A 1 242 ? 2.843 10.492 3.373 1.00 87.50 242 ASN A O 1
ATOM 1957 N N . CYS A 1 243 ? 3.807 8.482 3.579 1.00 94.00 243 CYS A N 1
ATOM 1958 C CA . CYS A 1 243 ? 2.580 7.812 4.013 1.00 94.00 243 CYS A CA 1
ATOM 1959 C C . CYS A 1 243 ? 2.064 8.364 5.347 1.00 94.00 243 CYS A C 1
ATOM 1961 O O . CYS A 1 243 ? 2.839 8.604 6.279 1.00 94.00 243 CYS A O 1
ATOM 1963 N N . LEU A 1 244 ? 0.741 8.472 5.445 1.00 95.12 244 LEU A N 1
ATOM 1964 C CA . LEU A 1 244 ? 0.049 8.770 6.692 1.00 95.12 244 LEU A CA 1
ATOM 1965 C C . LEU A 1 244 ? 0.244 7.651 7.725 1.00 95.12 244 LEU A C 1
ATOM 1967 O O . LEU A 1 244 ? 0.382 6.472 7.375 1.00 95.12 244 LEU A O 1
ATOM 1971 N N . GLU A 1 245 ? 0.211 8.017 9.005 1.00 94.69 245 GLU A N 1
ATOM 1972 C CA . GLU A 1 245 ? 0.162 7.070 10.113 1.00 94.69 245 GLU A CA 1
ATOM 1973 C C . GLU A 1 245 ? -0.972 6.048 9.965 1.00 94.69 245 GLU A C 1
ATOM 1975 O O . GLU A 1 245 ? -2.105 6.354 9.587 1.00 94.69 245 GLU A O 1
ATOM 1980 N N . SER A 1 246 ? -0.637 4.791 10.241 1.00 96.19 246 SER A N 1
ATOM 1981 C CA . SER A 1 246 ? -1.526 3.651 10.036 1.00 96.19 246 SER A CA 1
ATOM 1982 C C . SER A 1 246 ? -1.125 2.479 10.924 1.00 96.19 246 SER A C 1
ATOM 1984 O O . SER A 1 246 ? -0.017 2.426 11.463 1.00 96.19 246 SER A O 1
ATOM 1986 N N . ILE A 1 247 ? -2.032 1.517 11.072 1.00 96.44 247 ILE A N 1
ATOM 1987 C CA . ILE A 1 247 ? -1.782 0.284 11.816 1.00 96.44 247 ILE A CA 1
ATOM 1988 C C . ILE A 1 247 ? -1.673 -0.883 10.837 1.00 96.44 247 ILE A C 1
ATOM 1990 O O . ILE A 1 247 ? -2.642 -1.262 10.187 1.00 96.44 247 ILE A O 1
ATOM 1994 N N . GLU A 1 248 ? -0.466 -1.434 10.726 1.00 96.00 248 GLU A N 1
ATOM 1995 C CA . GLU A 1 248 ? -0.150 -2.618 9.924 1.00 96.00 248 GLU A CA 1
ATOM 1996 C C . GLU A 1 248 ? -0.604 -3.893 10.638 1.00 96.00 248 GLU A C 1
ATOM 1998 O O . GLU A 1 248 ? -0.180 -4.144 11.768 1.00 96.00 248 GLU A O 1
ATOM 2003 N N . VAL A 1 249 ? -1.429 -4.702 9.965 1.00 96.69 249 VAL A N 1
ATOM 2004 C CA . VAL A 1 249 ? -1.989 -5.939 10.543 1.00 96.69 249 VAL A CA 1
ATOM 2005 C C . VAL A 1 249 ? -1.401 -7.224 9.966 1.00 96.69 249 VAL A C 1
ATOM 2007 O O . VAL A 1 249 ? -1.742 -8.315 10.416 1.00 96.69 249 VAL A O 1
ATOM 2010 N N . GLY A 1 250 ? -0.508 -7.117 8.982 1.00 95.38 250 GLY A N 1
ATOM 2011 C CA . GLY A 1 250 ? 0.165 -8.258 8.386 1.00 95.38 250 GLY A CA 1
ATOM 2012 C C . GLY A 1 250 ? 1.277 -8.837 9.258 1.00 95.38 250 GLY A C 1
ATOM 2013 O O . GLY A 1 250 ? 1.959 -8.134 10.016 1.00 95.38 250 GLY A O 1
ATOM 2014 N N . THR A 1 251 ? 1.522 -10.131 9.063 1.00 94.81 251 THR A N 1
ATOM 2015 C CA . THR A 1 251 ? 2.611 -10.883 9.699 1.00 94.81 251 THR A CA 1
ATOM 2016 C C . THR A 1 251 ? 3.693 -11.171 8.659 1.00 94.81 251 THR A C 1
ATOM 2018 O O . THR A 1 251 ? 3.391 -11.668 7.574 1.00 94.81 251 THR A O 1
ATOM 2021 N N . TYR A 1 252 ? 4.954 -10.857 8.971 1.00 94.19 252 TYR A N 1
ATOM 2022 C CA . TYR A 1 252 ? 6.094 -11.242 8.127 1.00 94.19 252 TYR A CA 1
ATOM 2023 C C . TYR A 1 252 ? 6.159 -12.757 7.947 1.00 94.19 252 TYR A C 1
ATOM 2025 O O . TYR A 1 252 ? 5.651 -13.498 8.785 1.00 94.19 252 TYR A O 1
ATOM 2033 N N . ASP A 1 253 ? 6.828 -13.212 6.889 1.00 94.50 253 ASP A N 1
ATOM 2034 C CA . ASP A 1 253 ? 7.078 -14.634 6.674 1.00 94.50 253 ASP A CA 1
ATOM 2035 C C . ASP A 1 253 ? 5.783 -15.456 6.648 1.00 94.50 253 ASP A C 1
ATOM 2037 O O . ASP A 1 253 ? 5.707 -16.495 7.285 1.00 94.50 253 ASP A O 1
ATOM 2041 N N . THR A 1 254 ? 4.736 -14.985 5.967 1.00 96.31 254 THR A N 1
ATOM 2042 C CA . THR A 1 254 ? 3.470 -15.739 5.815 1.00 96.31 254 THR A CA 1
ATOM 2043 C C . THR A 1 254 ? 2.951 -15.756 4.381 1.00 96.31 254 THR A C 1
ATOM 2045 O O . THR A 1 254 ? 2.184 -16.635 4.005 1.00 96.31 254 THR A O 1
ATOM 2048 N N . CYS A 1 255 ? 3.386 -14.825 3.530 1.00 96.06 255 CYS A N 1
ATOM 2049 C CA . CYS A 1 255 ? 2.879 -14.740 2.165 1.00 96.06 255 CYS A CA 1
ATOM 2050 C C . CYS A 1 255 ? 3.322 -15.948 1.326 1.00 96.06 255 CYS A C 1
ATOM 2052 O O . CYS A 1 255 ? 4.501 -16.294 1.310 1.00 96.06 255 CYS A O 1
ATOM 2054 N N . LYS A 1 256 ? 2.412 -16.560 0.565 1.00 95.00 256 LYS A N 1
ATOM 2055 C CA . LYS A 1 256 ? 2.718 -17.745 -0.258 1.00 95.00 256 LYS A CA 1
ATOM 2056 C C . LYS A 1 256 ? 3.079 -17.417 -1.718 1.00 95.00 256 LYS A C 1
ATOM 2058 O O . LYS A 1 256 ? 3.355 -18.327 -2.488 1.00 95.00 256 LYS A O 1
ATOM 2063 N N . ASN A 1 257 ? 3.164 -16.131 -2.089 1.00 94.88 257 ASN A N 1
ATOM 2064 C CA . ASN A 1 257 ? 3.454 -15.701 -3.469 1.00 94.88 257 ASN A CA 1
ATOM 2065 C C . ASN A 1 257 ? 4.870 -16.089 -3.955 1.00 94.88 257 ASN A C 1
ATOM 2067 O O . ASN A 1 257 ? 5.100 -16.219 -5.156 1.00 94.88 257 ASN A O 1
ATOM 2071 N N . GLY A 1 258 ? 5.841 -16.227 -3.043 1.00 92.88 258 GLY A N 1
ATOM 2072 C CA . GLY A 1 258 ? 7.204 -16.663 -3.380 1.00 92.88 258 GLY A CA 1
ATOM 2073 C C . GLY A 1 258 ? 8.047 -15.664 -4.187 1.00 92.88 258 GLY A C 1
ATOM 2074 O O . GLY A 1 258 ? 9.044 -16.066 -4.781 1.00 92.88 258 GLY A O 1
ATOM 2075 N N . CYS A 1 259 ? 7.680 -14.376 -4.227 1.00 93.19 259 CYS A N 1
ATOM 2076 C CA . CYS A 1 259 ? 8.391 -13.386 -5.043 1.00 93.19 259 CYS A CA 1
ATOM 2077 C C . CYS A 1 259 ? 9.876 -13.272 -4.656 1.00 93.19 259 CYS A C 1
ATOM 2079 O O . CYS A 1 259 ? 10.207 -13.066 -3.483 1.00 93.19 259 CYS A O 1
ATOM 2081 N N . ARG A 1 260 ? 10.784 -13.328 -5.637 1.00 91.00 260 ARG A N 1
ATOM 2082 C CA . ARG A 1 260 ? 12.237 -13.353 -5.373 1.00 91.00 260 ARG A CA 1
ATOM 2083 C C . ARG A 1 260 ? 12.778 -12.062 -4.758 1.00 91.00 260 ARG A C 1
ATOM 2085 O O . ARG A 1 260 ? 13.703 -12.124 -3.950 1.00 91.00 260 ARG A O 1
ATOM 2092 N N . TYR A 1 261 ? 12.159 -10.929 -5.083 1.00 89.50 261 TYR A N 1
ATOM 2093 C CA . TYR A 1 261 ? 12.477 -9.603 -4.542 1.00 89.50 261 TYR A CA 1
ATOM 2094 C C . TYR A 1 261 ? 11.750 -9.289 -3.218 1.00 89.50 261 TYR A C 1
ATOM 2096 O O . TYR A 1 261 ? 11.855 -8.177 -2.706 1.00 89.50 261 TYR A O 1
ATOM 2104 N N . CYS A 1 262 ? 10.976 -10.229 -2.657 1.00 89.75 262 CYS A N 1
ATOM 2105 C CA . CYS A 1 262 ? 10.182 -9.969 -1.457 1.00 89.75 262 CYS A CA 1
ATOM 2106 C C . CYS A 1 262 ? 11.072 -9.624 -0.254 1.00 89.75 262 CYS A C 1
ATOM 2108 O O . CYS A 1 262 ? 11.956 -10.402 0.118 1.00 89.75 262 CYS A O 1
ATOM 2110 N N . TYR A 1 263 ? 10.784 -8.487 0.383 1.00 86.50 263 TYR A N 1
ATOM 2111 C CA . TYR A 1 263 ? 11.427 -8.056 1.626 1.00 86.50 263 TYR A CA 1
ATOM 2112 C C . TYR A 1 263 ? 10.744 -8.631 2.877 1.00 86.50 263 TYR A C 1
ATOM 2114 O O . TYR A 1 263 ? 11.364 -8.712 3.939 1.00 86.50 263 TYR A O 1
ATOM 2122 N N . ALA A 1 264 ? 9.466 -9.011 2.765 1.00 89.75 264 ALA A N 1
ATOM 2123 C CA . ALA A 1 264 ? 8.641 -9.424 3.895 1.00 89.75 264 ALA A CA 1
ATOM 2124 C C . ALA A 1 264 ? 8.755 -10.921 4.236 1.00 89.75 264 ALA A C 1
ATOM 2126 O O . ALA A 1 264 ? 8.434 -11.318 5.353 1.00 89.75 264 ALA A O 1
ATOM 2127 N N . ASN A 1 265 ? 9.259 -11.735 3.307 1.00 89.19 265 ASN A N 1
ATOM 2128 C CA . ASN A 1 265 ? 9.555 -13.145 3.543 1.00 89.19 265 ASN A CA 1
ATOM 2129 C C . ASN A 1 265 ? 11.066 -13.389 3.479 1.00 89.19 265 ASN A C 1
ATOM 2131 O O . ASN A 1 265 ? 11.717 -13.086 2.482 1.00 89.19 265 ASN A O 1
ATOM 2135 N N . GLY A 1 266 ? 11.621 -13.989 4.521 1.00 82.69 266 GLY A N 1
ATOM 2136 C CA . GLY A 1 266 ? 12.994 -14.451 4.639 1.00 82.69 266 GLY A CA 1
ATOM 2137 C C . GLY A 1 266 ? 13.263 -15.753 3.887 1.00 82.69 266 GLY A C 1
ATOM 2138 O O . GLY A 1 266 ? 14.319 -15.854 3.272 1.00 82.69 266 GLY A O 1
ATOM 2139 N N . SER A 1 267 ? 12.327 -16.708 3.840 1.00 87.06 267 SER A N 1
ATOM 2140 C CA . SER A 1 267 ? 12.434 -17.917 3.001 1.00 87.06 267 SER A CA 1
ATOM 2141 C C . SER A 1 267 ? 11.061 -18.526 2.682 1.00 87.06 267 SER A C 1
ATOM 2143 O O . SER A 1 267 ? 10.070 -18.208 3.343 1.00 87.06 267 SER A O 1
ATOM 2145 N N . ILE A 1 268 ? 10.992 -19.389 1.661 1.00 88.12 268 ILE A N 1
ATOM 2146 C CA . ILE A 1 268 ? 9.751 -20.092 1.287 1.00 88.12 268 ILE A CA 1
ATOM 2147 C C . ILE A 1 268 ? 9.367 -21.096 2.381 1.00 88.12 268 ILE A C 1
ATOM 2149 O O . ILE A 1 268 ? 8.201 -21.199 2.752 1.00 88.12 268 ILE A O 1
ATOM 2153 N N . GLU A 1 269 ? 10.353 -21.783 2.953 1.00 91.50 269 GLU A N 1
ATOM 2154 C CA . GLU A 1 269 ? 10.171 -22.764 4.022 1.00 91.50 269 GLU A CA 1
ATOM 2155 C C . GLU A 1 269 ? 9.629 -22.102 5.291 1.00 91.50 269 GLU A C 1
ATOM 2157 O O . GLU A 1 269 ? 8.687 -22.608 5.900 1.00 91.50 269 GLU A O 1
ATOM 2162 N N . GLN A 1 270 ? 10.181 -20.946 5.682 1.00 91.94 270 GLN A N 1
ATOM 2163 C CA . GLN A 1 270 ? 9.685 -20.201 6.838 1.00 91.94 270 GLN A CA 1
ATOM 2164 C C . GLN A 1 270 ? 8.252 -19.713 6.610 1.00 91.94 270 GLN A C 1
ATOM 2166 O O . GLN A 1 270 ? 7.417 -19.867 7.503 1.00 91.94 270 GLN A O 1
ATOM 2171 N N . ALA A 1 271 ? 7.960 -19.192 5.413 1.00 93.69 271 ALA A N 1
ATOM 2172 C CA . ALA A 1 271 ? 6.610 -18.784 5.044 1.00 93.69 271 ALA A CA 1
ATOM 2173 C C . ALA A 1 271 ? 5.618 -19.951 5.121 1.00 93.69 271 ALA A C 1
ATOM 2175 O O . ALA A 1 271 ? 4.538 -19.799 5.685 1.00 93.69 271 ALA A O 1
ATOM 2176 N N . GLY A 1 272 ? 6.011 -21.134 4.639 1.00 94.81 272 GLY A N 1
ATOM 2177 C CA . GLY A 1 272 ? 5.217 -22.356 4.749 1.00 94.81 272 GLY A CA 1
ATOM 2178 C C . GLY A 1 272 ? 4.959 -22.776 6.199 1.00 94.81 272 GLY A C 1
ATOM 2179 O O . GLY A 1 272 ? 3.816 -23.053 6.559 1.00 94.81 272 GLY A O 1
ATOM 2180 N N . ARG A 1 273 ? 5.992 -22.766 7.056 1.00 95.50 273 ARG A N 1
ATOM 2181 C CA . ARG A 1 273 ? 5.852 -23.113 8.484 1.00 95.50 273 ARG A CA 1
ATOM 2182 C C . ARG A 1 273 ? 4.900 -22.178 9.222 1.00 95.50 273 ARG A C 1
ATOM 2184 O O . ARG A 1 273 ? 4.052 -22.649 9.970 1.00 95.50 273 ARG A O 1
ATOM 2191 N N . ASN A 1 274 ? 5.017 -20.871 9.005 1.00 95.44 274 ASN A N 1
ATOM 2192 C CA . ASN A 1 274 ? 4.139 -19.903 9.657 1.00 95.44 274 ASN A CA 1
ATOM 2193 C C . ASN A 1 274 ? 2.717 -19.965 9.092 1.00 95.44 274 ASN A C 1
ATOM 2195 O O . ASN A 1 274 ? 1.759 -19.919 9.855 1.00 95.44 274 ASN A O 1
ATOM 2199 N N . ALA A 1 275 ? 2.559 -20.124 7.774 1.00 95.25 275 ALA A N 1
ATOM 2200 C CA . ALA A 1 275 ? 1.245 -20.278 7.157 1.00 95.25 275 ALA A CA 1
ATOM 2201 C C . ALA A 1 275 ? 0.505 -21.532 7.656 1.00 95.25 275 ALA A C 1
ATOM 2203 O O . ALA A 1 275 ? -0.720 -21.525 7.688 1.00 95.25 275 ALA A O 1
ATOM 2204 N N . ALA A 1 276 ? 1.213 -22.577 8.097 1.00 96.25 276 ALA A N 1
ATOM 2205 C CA . ALA A 1 276 ? 0.602 -23.748 8.734 1.00 96.25 276 ALA A CA 1
ATOM 2206 C C . ALA A 1 276 ? 0.006 -23.456 10.128 1.00 96.25 276 ALA A C 1
ATOM 2208 O O . ALA A 1 276 ? -0.789 -24.245 10.630 1.00 96.25 276 ALA A O 1
ATOM 2209 N N . LEU A 1 277 ? 0.362 -22.325 10.752 1.00 96.19 277 LEU A N 1
ATOM 2210 C CA . LEU A 1 277 ? -0.254 -21.834 11.992 1.00 96.19 277 LEU A CA 1
ATOM 2211 C C . LEU A 1 277 ? -1.517 -21.004 11.731 1.00 96.19 277 LEU A C 1
ATOM 2213 O O . LEU A 1 277 ? -2.081 -20.441 12.669 1.00 96.19 277 LEU A O 1
ATOM 2217 N N . TYR A 1 278 ? -1.921 -20.862 10.468 1.00 97.62 278 TYR A N 1
ATOM 2218 C CA . TYR A 1 278 ? -3.145 -20.174 10.106 1.00 97.62 278 TYR A CA 1
ATOM 2219 C C . TYR A 1 278 ? -4.361 -20.889 10.696 1.00 97.62 278 TYR A C 1
ATOM 2221 O O . TYR A 1 278 ? -4.583 -22.075 10.464 1.00 97.62 278 TYR A O 1
ATOM 2229 N N . ASP A 1 279 ? -5.164 -20.125 11.420 1.00 97.94 279 ASP A N 1
ATOM 2230 C CA . ASP A 1 279 ? -6.483 -20.517 11.882 1.00 97.94 279 ASP A CA 1
ATOM 2231 C C . ASP A 1 279 ? -7.417 -19.342 11.597 1.00 97.94 279 ASP A C 1
ATOM 2233 O O . ASP A 1 279 ? -7.205 -18.226 12.077 1.00 97.94 279 ASP A O 1
ATOM 2237 N N . VAL A 1 280 ? -8.441 -19.593 10.783 1.00 98.00 280 VAL A N 1
ATOM 2238 C CA . VAL A 1 280 ? -9.423 -18.588 10.365 1.00 98.00 280 VAL A CA 1
ATOM 2239 C C . VAL A 1 280 ? -10.150 -17.961 11.564 1.00 98.00 280 VAL A C 1
ATOM 2241 O O . VAL A 1 280 ? -10.517 -16.785 11.529 1.00 98.00 280 VAL A O 1
ATOM 2244 N N . ASN A 1 281 ? -10.293 -18.704 12.664 1.00 97.19 281 ASN A N 1
ATOM 2245 C CA . ASN A 1 281 ? -10.992 -18.263 13.867 1.00 97.19 281 ASN A CA 1
ATOM 2246 C C . ASN A 1 281 ? -10.055 -17.639 14.908 1.00 97.19 281 ASN A C 1
ATOM 2248 O O . ASN A 1 281 ? -10.537 -16.948 15.801 1.00 97.19 281 ASN A O 1
ATOM 2252 N N . ALA A 1 282 ? -8.735 -17.807 14.798 1.00 97.19 282 ALA A N 1
ATOM 2253 C CA . ALA A 1 282 ? -7.802 -17.239 15.766 1.00 97.19 282 ALA A CA 1
ATOM 2254 C C . ALA A 1 282 ? -7.641 -15.717 15.588 1.00 97.19 282 ALA A C 1
ATOM 2256 O O . ALA A 1 282 ? -7.403 -15.250 14.473 1.00 97.19 282 ALA A O 1
ATOM 2257 N N . PRO A 1 283 ? -7.652 -14.915 16.670 1.00 96.75 283 PRO A N 1
ATOM 2258 C CA . PRO A 1 283 ? -7.568 -13.456 16.566 1.00 96.75 283 PRO A CA 1
ATOM 2259 C C . PRO A 1 283 ? -6.224 -12.954 16.009 1.00 96.75 283 PRO A C 1
ATOM 2261 O O . PRO A 1 283 ? -6.141 -11.817 15.552 1.00 96.75 283 PRO A O 1
ATOM 2264 N N . LEU A 1 284 ? -5.178 -13.787 16.036 1.00 97.00 284 LEU A N 1
ATOM 2265 C CA . LEU A 1 284 ? -3.841 -13.489 15.524 1.00 97.00 284 LEU A CA 1
ATOM 2266 C C . LEU A 1 284 ? -3.624 -14.154 14.156 1.00 97.00 284 LEU A C 1
ATOM 2268 O O . LEU A 1 284 ? -3.879 -15.345 13.993 1.00 97.00 284 LEU A O 1
ATOM 2272 N N . LEU A 1 285 ? -3.084 -13.412 13.186 1.00 97.19 285 LEU A N 1
ATOM 2273 C CA . LEU A 1 285 ? -2.751 -13.965 11.873 1.00 97.19 285 LEU A CA 1
ATOM 2274 C C . LEU A 1 285 ? -1.514 -14.873 11.947 1.00 97.19 285 LEU A C 1
ATOM 2276 O O . LEU A 1 285 ? -0.409 -14.393 12.215 1.00 97.19 285 LEU A O 1
ATOM 2280 N N . CYS A 1 286 ? -1.696 -16.158 11.619 1.00 95.94 286 CYS A N 1
ATOM 2281 C CA . CYS A 1 286 ? -0.629 -17.166 11.539 1.00 95.94 286 CYS A CA 1
ATOM 2282 C C . CYS A 1 286 ? 0.193 -17.282 12.836 1.00 95.94 286 CYS A C 1
ATOM 2284 O O . CYS A 1 286 ? 1.424 -17.235 12.825 1.00 95.94 286 CYS A O 1
ATOM 2286 N N . GLY A 1 287 ? -0.489 -17.416 13.972 1.00 92.81 287 GLY A N 1
ATOM 2287 C CA . GLY A 1 287 ? 0.156 -17.578 15.267 1.00 92.81 287 GLY A CA 1
ATOM 2288 C C . GLY A 1 287 ? -0.836 -17.911 16.373 1.00 92.81 287 GLY A C 1
ATOM 2289 O O . GLY A 1 287 ? -2.045 -17.776 16.212 1.00 92.81 287 GLY A O 1
ATOM 2290 N N . LYS A 1 288 ? -0.306 -18.324 17.523 1.00 92.44 288 LYS A N 1
ATOM 2291 C CA . LYS A 1 288 ? -1.081 -18.599 18.739 1.00 92.44 288 LYS A CA 1
ATOM 2292 C C . LYS A 1 288 ? -0.608 -17.696 19.863 1.00 92.44 288 LYS A C 1
ATOM 2294 O O . LYS A 1 288 ? 0.547 -17.280 19.851 1.00 92.44 288 LYS A O 1
ATOM 2299 N N . ILE A 1 289 ? -1.502 -17.384 20.791 1.00 94.56 289 ILE A N 1
ATOM 2300 C CA . ILE A 1 289 ? -1.171 -16.665 22.023 1.00 94.56 289 ILE A CA 1
ATOM 2301 C C . ILE A 1 289 ? -0.621 -17.686 23.013 1.00 94.56 289 ILE A C 1
ATOM 2303 O O . ILE A 1 289 ? -1.213 -18.753 23.177 1.00 94.56 289 ILE A O 1
ATOM 2307 N N . GLN A 1 290 ? 0.501 -17.360 23.634 1.00 94.25 290 GLN A N 1
ATOM 2308 C CA . GLN A 1 290 ? 1.152 -18.162 24.659 1.00 94.25 290 GLN A CA 1
ATOM 2309 C C . GLN A 1 290 ? 0.899 -17.567 26.053 1.00 94.25 290 GLN A C 1
ATOM 2311 O O . GLN A 1 290 ? 0.603 -16.374 26.152 1.00 94.25 290 GLN A O 1
ATOM 2316 N N . PRO A 1 291 ? 1.014 -18.355 27.138 1.00 94.44 291 PRO A N 1
ATOM 2317 C CA . PRO A 1 291 ? 0.823 -17.867 28.508 1.00 94.44 291 PRO A CA 1
ATOM 2318 C C . PRO A 1 291 ? 1.705 -16.667 28.887 1.00 94.44 291 PRO A C 1
ATOM 2320 O O . PRO A 1 291 ? 1.300 -15.834 29.692 1.00 94.44 291 PRO A O 1
ATOM 2323 N N . GLU A 1 292 ? 2.898 -16.573 28.306 1.00 94.38 292 GLU A N 1
ATOM 2324 C CA . GLU A 1 292 ? 3.855 -15.485 28.507 1.00 94.38 292 GLU A CA 1
ATOM 2325 C C . GLU A 1 292 ? 3.577 -14.227 27.662 1.00 94.38 292 GLU A C 1
ATOM 2327 O O . GLU A 1 292 ? 4.263 -13.216 27.821 1.00 94.38 292 GLU A O 1
ATOM 2332 N N . ASP A 1 293 ? 2.594 -14.265 26.758 1.00 96.31 293 ASP A N 1
ATOM 2333 C CA . ASP A 1 293 ? 2.257 -13.119 25.921 1.00 96.31 293 ASP A CA 1
ATOM 2334 C C . ASP A 1 293 ? 1.426 -12.084 26.690 1.00 96.31 293 ASP A C 1
ATOM 2336 O O . ASP A 1 293 ? 0.377 -12.367 27.268 1.00 96.31 293 ASP A O 1
ATOM 2340 N N . MET A 1 294 ? 1.854 -10.829 26.609 1.00 95.75 294 MET A N 1
ATOM 2341 C CA . MET A 1 294 ? 1.129 -9.684 27.134 1.00 95.75 294 MET A CA 1
ATOM 2342 C C . MET A 1 294 ? 0.267 -9.065 26.030 1.00 95.75 294 MET A C 1
ATOM 2344 O O . MET A 1 294 ? 0.766 -8.382 25.129 1.00 95.75 294 MET A O 1
ATOM 2348 N N . VAL A 1 295 ? -1.045 -9.281 26.125 1.00 97.31 295 VAL A N 1
ATOM 2349 C CA . VAL A 1 295 ? -2.038 -8.642 25.254 1.00 97.31 295 VAL A CA 1
ATOM 2350 C C . VAL A 1 295 ? -2.439 -7.295 25.850 1.00 97.31 295 VAL A C 1
ATOM 2352 O O . VAL A 1 295 ? -2.910 -7.216 26.981 1.00 97.31 295 VAL A O 1
ATOM 2355 N N . THR A 1 296 ? -2.267 -6.226 25.079 1.00 96.62 296 THR A N 1
ATOM 2356 C CA . THR A 1 296 ? -2.626 -4.857 25.473 1.00 96.62 296 THR A CA 1
ATOM 2357 C C . THR A 1 296 ? -3.591 -4.242 24.468 1.00 96.62 296 THR A C 1
ATOM 2359 O O . THR A 1 296 ? -3.447 -4.433 23.260 1.00 96.62 296 THR A O 1
ATOM 2362 N N . GLU A 1 297 ? -4.572 -3.483 24.956 1.00 96.69 297 GLU A N 1
ATOM 2363 C CA . GLU A 1 297 ? -5.468 -2.705 24.097 1.00 96.69 297 GLU A CA 1
ATOM 2364 C C . GLU A 1 297 ? -4.704 -1.549 23.456 1.00 96.69 297 GLU A C 1
ATOM 2366 O O . GLU A 1 297 ? -4.160 -0.674 24.141 1.00 96.69 297 GLU A O 1
ATOM 2371 N N . ARG A 1 298 ? -4.667 -1.518 22.124 1.00 95.12 298 ARG A N 1
ATOM 2372 C CA . ARG A 1 298 ? -4.064 -0.403 21.404 1.00 95.12 298 ARG A CA 1
ATOM 2373 C C . ARG A 1 298 ? -5.035 0.768 21.416 1.00 95.12 298 ARG A C 1
ATOM 2375 O O . ARG A 1 298 ? -6.132 0.681 20.875 1.00 95.12 298 ARG A O 1
ATOM 2382 N N . LYS A 1 299 ? -4.601 1.897 21.979 1.00 92.25 299 LYS A N 1
ATOM 2383 C CA . LYS A 1 299 ? -5.355 3.152 21.900 1.00 92.25 299 LYS A CA 1
ATOM 2384 C C . LYS A 1 299 ? -5.462 3.581 20.438 1.00 92.25 299 LYS A C 1
ATOM 2386 O O . LYS A 1 299 ? -4.451 3.862 19.796 1.00 92.25 299 LYS A O 1
ATOM 2391 N N . VAL A 1 300 ? -6.687 3.616 19.930 1.00 93.44 300 VAL A N 1
ATOM 2392 C CA . VAL A 1 300 ? -7.024 4.029 18.567 1.00 93.44 300 VAL A CA 1
ATOM 2393 C C . VAL A 1 300 ? -8.144 5.059 18.621 1.00 93.44 300 VAL A C 1
ATOM 2395 O O . VAL A 1 300 ? -8.969 5.037 19.530 1.00 93.44 300 VAL A O 1
ATOM 2398 N N . LYS A 1 301 ? -8.155 5.978 17.659 1.00 93.00 301 LYS A N 1
ATOM 2399 C CA . LYS A 1 301 ? -9.205 6.986 17.484 1.00 93.00 301 LYS A CA 1
ATOM 2400 C C . LYS A 1 301 ? -9.421 7.250 16.002 1.00 93.00 301 LYS A C 1
ATOM 2402 O O . LYS A 1 301 ? -8.499 7.011 15.213 1.00 93.00 301 LYS A O 1
ATOM 2407 N N . SER A 1 302 ? -10.597 7.748 15.628 1.00 94.62 302 SER A N 1
ATOM 2408 C CA . SER A 1 302 ? -10.800 8.350 14.307 1.00 94.62 302 SER A CA 1
ATOM 2409 C C . SER A 1 302 ? -9.808 9.506 14.102 1.00 94.62 302 SER A C 1
ATOM 2411 O O . SER A 1 302 ? -9.434 10.201 15.047 1.00 94.62 302 SER A O 1
ATOM 2413 N N . LEU A 1 303 ? -9.317 9.640 12.874 1.00 94.31 303 LEU A N 1
ATOM 2414 C CA . LEU A 1 303 ? -8.507 10.753 12.396 1.00 94.31 303 LEU A CA 1
ATOM 2415 C C . LEU A 1 303 ? -9.364 11.778 11.653 1.00 94.31 303 LEU A C 1
ATOM 2417 O O . LEU A 1 303 ? -8.821 12.798 11.252 1.00 94.31 303 LEU A O 1
ATOM 2421 N N . LYS A 1 304 ? -10.660 11.531 11.426 1.00 91.56 304 LYS A N 1
ATOM 2422 C CA . LYS A 1 304 ? -11.549 12.513 10.796 1.00 91.56 304 LYS A CA 1
ATOM 2423 C C . LYS A 1 304 ? -11.572 13.764 11.664 1.00 91.56 304 LYS A C 1
ATOM 2425 O O . LYS A 1 304 ? -11.883 13.681 12.849 1.00 91.56 304 LYS A O 1
ATOM 2430 N N . ALA A 1 305 ? -11.233 14.904 11.076 1.00 80.50 305 ALA A N 1
ATOM 2431 C CA . ALA A 1 305 ? -11.316 16.171 11.778 1.00 80.50 305 ALA A CA 1
ATOM 2432 C C . ALA A 1 305 ? -12.797 16.513 11.991 1.00 80.50 305 ALA A C 1
ATOM 2434 O O . ALA A 1 305 ? -13.571 16.582 11.030 1.00 80.50 305 ALA A O 1
ATOM 2435 N N . GLY A 1 306 ? -13.203 16.716 13.245 1.00 63.47 306 GLY A N 1
ATOM 2436 C CA . GLY A 1 306 ? -14.521 17.274 13.545 1.00 63.47 306 GLY A CA 1
ATOM 2437 C C . GLY A 1 306 ? -14.620 18.715 13.031 1.00 63.47 306 GLY A C 1
ATOM 2438 O O . GLY A 1 306 ? -13.611 19.416 12.962 1.00 63.47 306 GLY A O 1
ATOM 2439 N N . GLN A 1 307 ? -15.830 19.193 12.707 1.00 51.38 307 GLN A N 1
ATOM 2440 C CA . GLN A 1 307 ? -16.038 20.581 12.254 1.00 51.38 307 GLN A CA 1
ATOM 2441 C C . GLN A 1 307 ? -15.419 21.616 13.211 1.00 51.38 307 GLN A C 1
ATOM 2443 O O . GLN A 1 307 ? -14.923 22.632 12.746 1.00 51.38 307 GLN A O 1
ATOM 2448 N N . MET A 1 308 ? -15.374 21.345 14.521 1.00 48.78 308 MET A N 1
ATOM 2449 C CA . MET A 1 308 ? -14.748 22.233 15.513 1.00 48.78 308 MET A CA 1
ATOM 2450 C C . MET A 1 308 ? -13.208 22.181 15.516 1.00 48.78 308 MET A C 1
ATOM 2452 O O . MET A 1 308 ? -12.574 23.218 15.685 1.00 48.78 308 MET A O 1
ATOM 2456 N N . GLU A 1 309 ? -12.596 21.017 15.270 1.00 47.31 309 GLU A N 1
ATOM 2457 C CA . GLU A 1 309 ? -11.130 20.852 15.301 1.00 47.31 309 GLU A CA 1
ATOM 2458 C C . GLU A 1 309 ? -10.436 21.539 14.113 1.00 47.31 309 GLU A C 1
ATOM 2460 O O . GLU A 1 309 ? -9.303 22.000 14.237 1.00 47.31 309 GLU A O 1
ATOM 2465 N N . LEU A 1 310 ? -11.115 21.649 12.965 1.00 45.91 310 LEU A N 1
ATOM 2466 C CA . LEU A 1 310 ? -10.630 22.404 11.800 1.00 45.91 310 LEU A CA 1
ATOM 2467 C C . LEU A 1 310 ? -10.530 23.905 12.093 1.00 45.91 310 LEU A C 1
ATOM 2469 O O . LEU A 1 310 ? -9.500 24.507 11.802 1.00 45.91 310 LEU A O 1
ATOM 2473 N N . PHE A 1 311 ? -11.551 24.484 12.733 1.00 47.00 311 PHE A N 1
ATOM 2474 C CA . PHE A 1 311 ? -11.513 25.885 13.159 1.00 47.00 311 PHE A CA 1
ATOM 2475 C C . PHE A 1 311 ? -10.456 26.128 14.237 1.00 47.00 311 PHE A C 1
ATOM 2477 O O . PHE A 1 311 ? -9.836 27.186 14.248 1.00 47.00 311 PHE A O 1
ATOM 2484 N N . GLU A 1 312 ? -10.231 25.177 15.145 1.00 47.41 312 GLU A N 1
ATOM 2485 C CA . GLU A 1 312 ? -9.167 25.299 16.145 1.00 47.41 312 GLU A CA 1
ATOM 2486 C C . GLU A 1 312 ? -7.774 25.187 15.515 1.00 47.41 312 GLU A C 1
ATOM 2488 O O . GLU A 1 312 ? -6.897 25.971 15.862 1.00 47.41 312 GLU A O 1
ATOM 2493 N N . ARG A 1 313 ? -7.565 24.288 14.545 1.00 49.69 313 ARG A N 1
ATOM 2494 C CA . ARG A 1 313 ? -6.266 24.124 13.874 1.00 49.69 313 ARG A CA 1
ATOM 2495 C C . ARG A 1 313 ? -5.914 25.292 12.951 1.00 49.69 313 ARG A C 1
ATOM 2497 O O . ARG A 1 313 ? -4.764 25.721 12.953 1.00 49.69 313 ARG A O 1
ATOM 2504 N N . GLU A 1 314 ? -6.883 25.838 12.212 1.00 53.66 314 GLU A N 1
ATOM 2505 C CA . GLU A 1 314 ? -6.676 27.064 11.425 1.00 53.66 314 GLU A CA 1
ATOM 2506 C C . GLU A 1 314 ? -6.322 28.260 12.319 1.00 53.66 314 GLU A C 1
ATOM 2508 O O . GLU A 1 314 ? -5.497 29.078 11.927 1.00 53.66 314 GLU A O 1
ATOM 2513 N N . LYS A 1 315 ? -6.884 28.332 13.533 1.00 52.78 315 LYS A N 1
ATOM 2514 C CA . LYS A 1 315 ? -6.535 29.350 14.538 1.00 52.78 315 LYS A CA 1
ATOM 2515 C C . LYS A 1 315 ? -5.139 29.130 15.145 1.00 52.78 315 LYS A C 1
ATOM 2517 O O . LYS A 1 315 ? -4.387 30.086 15.290 1.00 52.78 315 LYS A O 1
ATOM 2522 N N . VAL A 1 316 ? -4.757 27.879 15.419 1.00 53.84 316 VAL A N 1
ATOM 2523 C CA . VAL A 1 316 ? -3.414 27.495 15.910 1.00 53.84 316 VAL A CA 1
ATOM 2524 C C . VAL A 1 316 ? -2.317 27.885 14.907 1.00 53.84 316 VAL A C 1
ATOM 2526 O O . VAL A 1 316 ? -1.331 28.522 15.270 1.00 53.84 316 VAL A O 1
ATOM 2529 N N . GLU A 1 317 ? -2.500 27.597 13.614 1.00 60.09 317 GLU A N 1
ATOM 2530 C CA . GLU A 1 317 ? -1.529 27.994 12.577 1.00 60.09 317 GLU A CA 1
ATOM 2531 C C . GLU A 1 317 ? -1.575 29.504 12.238 1.00 60.09 317 GLU A C 1
ATOM 2533 O O . GLU A 1 317 ? -0.655 30.018 11.598 1.00 60.09 317 GLU A O 1
ATOM 2538 N N . ASP A 1 318 ? -2.599 30.239 12.688 1.00 79.38 318 ASP A N 1
ATOM 2539 C CA . ASP A 1 318 ? -2.747 31.683 12.461 1.00 79.38 318 ASP A CA 1
ATOM 2540 C C . ASP A 1 318 ? -1.738 32.511 13.275 1.00 79.38 318 ASP A C 1
ATOM 2542 O O . ASP A 1 318 ? -1.088 33.404 12.733 1.00 79.38 318 ASP A O 1
ATOM 2546 N N . LEU A 1 319 ? -1.530 32.182 14.556 1.00 87.19 319 LEU A N 1
ATOM 2547 C CA . LEU A 1 319 ? -0.598 32.909 15.432 1.00 87.19 319 LEU A CA 1
ATOM 2548 C C . LEU A 1 319 ? 0.868 32.778 14.990 1.00 87.19 319 LEU A C 1
ATOM 2550 O O . LEU A 1 319 ? 1.646 33.720 15.148 1.00 87.19 319 LEU A O 1
ATOM 2554 N N . GLN A 1 320 ? 1.250 31.645 14.390 1.00 89.25 320 GLN A N 1
ATOM 2555 C CA . GLN A 1 320 ? 2.611 31.429 13.877 1.00 89.25 320 GLN A CA 1
ATOM 2556 C C . GLN A 1 320 ? 2.932 32.259 12.619 1.00 89.25 320 GLN A C 1
ATOM 2558 O O . GLN A 1 320 ? 4.078 32.281 12.167 1.00 89.25 320 GLN A O 1
ATOM 2563 N N . ARG A 1 321 ? 1.953 32.976 12.047 1.00 88.25 321 ARG A N 1
ATOM 2564 C CA . ARG A 1 321 ? 2.194 33.958 10.973 1.00 88.25 321 ARG A CA 1
ATOM 2565 C C . ARG A 1 321 ? 2.886 35.222 11.483 1.00 88.25 321 ARG A C 1
ATOM 2567 O O . ARG A 1 321 ? 3.493 35.939 10.688 1.00 88.25 321 ARG A O 1
ATOM 2574 N N . ILE A 1 322 ? 2.808 35.494 12.788 1.00 90.62 322 ILE A N 1
ATOM 2575 C CA . ILE A 1 322 ? 3.438 36.655 13.415 1.00 90.62 322 ILE A CA 1
ATOM 2576 C C . ILE A 1 322 ? 4.959 36.432 13.464 1.00 90.62 322 ILE A C 1
ATOM 2578 O O . ILE A 1 322 ? 5.424 35.472 14.089 1.00 90.62 322 ILE A O 1
ATOM 2582 N N . PRO A 1 323 ? 5.775 37.320 12.865 1.00 85.25 323 PRO A N 1
ATOM 2583 C CA . PRO A 1 323 ? 7.226 37.210 12.940 1.00 85.25 323 PRO A CA 1
ATOM 2584 C C . PRO A 1 323 ? 7.726 37.166 14.392 1.00 85.25 323 PRO A C 1
ATOM 2586 O O . PRO A 1 323 ? 7.474 38.070 15.184 1.00 85.25 323 PRO A O 1
ATOM 2589 N N . GLY A 1 324 ? 8.461 36.107 14.741 1.00 82.12 324 GLY A N 1
ATOM 2590 C CA . GLY A 1 324 ? 8.976 35.891 16.099 1.00 82.12 324 GLY A CA 1
ATOM 2591 C C . GLY A 1 324 ? 8.109 34.991 16.987 1.00 82.12 324 GLY A C 1
ATOM 2592 O O . GLY A 1 324 ? 8.566 34.626 18.069 1.00 82.12 324 GLY A O 1
ATOM 2593 N N . ILE A 1 325 ? 6.924 34.565 16.530 1.00 91.44 325 ILE A N 1
ATOM 2594 C CA . ILE A 1 325 ? 6.103 33.561 17.219 1.00 91.44 325 ILE A CA 1
ATOM 2595 C C . ILE A 1 325 ? 6.321 32.185 16.589 1.00 91.44 325 ILE A C 1
ATOM 2597 O O . ILE A 1 325 ? 5.798 31.871 15.526 1.00 91.44 325 ILE A O 1
ATOM 2601 N N . GLY A 1 326 ? 7.103 31.346 17.268 1.00 87.31 326 GLY A N 1
ATOM 2602 C CA . GLY A 1 326 ? 7.154 29.903 17.008 1.00 87.31 326 GLY A CA 1
ATOM 2603 C C . GLY A 1 326 ? 6.251 29.121 17.966 1.00 87.31 326 GLY A C 1
ATOM 2604 O O . GLY A 1 326 ? 5.685 29.698 18.892 1.00 87.31 326 GLY A O 1
ATOM 2605 N N . ALA A 1 327 ? 6.195 27.794 17.812 1.00 87.75 327 ALA A N 1
ATOM 2606 C CA . ALA A 1 327 ? 5.329 26.903 18.601 1.00 87.75 327 ALA A CA 1
ATOM 2607 C C . ALA A 1 327 ? 5.408 27.104 20.132 1.00 87.75 327 ALA A C 1
ATOM 2609 O O . ALA A 1 327 ? 4.410 26.956 20.829 1.00 87.75 327 ALA A O 1
ATOM 2610 N N . ASN A 1 328 ? 6.581 27.473 20.664 1.00 91.06 328 ASN A N 1
ATOM 2611 C CA . ASN A 1 328 ? 6.742 27.778 22.090 1.00 91.06 328 ASN A CA 1
ATOM 2612 C C . ASN A 1 328 ? 5.981 29.061 22.488 1.00 91.06 328 ASN A C 1
ATOM 2614 O O . ASN A 1 328 ? 5.128 29.037 23.372 1.00 91.06 328 ASN A O 1
ATOM 2618 N N . MET A 1 329 ? 6.212 30.165 21.774 1.00 92.56 329 MET A N 1
ATOM 2619 C CA . MET A 1 329 ? 5.527 31.433 22.050 1.00 92.56 329 MET A CA 1
ATOM 2620 C C . MET A 1 329 ? 4.026 31.370 21.774 1.00 92.56 329 MET A C 1
ATOM 2622 O O . MET A 1 329 ? 3.233 32.003 22.467 1.00 92.56 329 MET A O 1
ATOM 2626 N N . GLU A 1 330 ? 3.623 30.558 20.804 1.00 92.44 330 GLU A N 1
ATOM 2627 C CA . GLU A 1 330 ? 2.219 30.261 20.563 1.00 92.44 330 GLU A CA 1
ATOM 2628 C C . GLU A 1 330 ? 1.573 29.558 21.767 1.00 92.44 330 GLU A C 1
ATOM 2630 O O . GLU A 1 330 ? 0.443 29.862 22.144 1.00 92.44 330 GLU A O 1
ATOM 2635 N N . GLN A 1 331 ? 2.294 28.647 22.425 1.00 90.06 331 GLN A N 1
ATOM 2636 C CA . GLN A 1 331 ? 1.808 27.989 23.633 1.00 90.06 331 GLN A CA 1
ATOM 2637 C C . GLN A 1 331 ? 1.627 28.980 24.791 1.00 90.06 331 GLN A C 1
ATOM 2639 O O . GLN A 1 331 ? 0.647 28.866 25.526 1.00 90.06 331 GLN A O 1
ATOM 2644 N N . HIS A 1 332 ? 2.515 29.972 24.931 1.00 93.12 332 HIS A N 1
ATOM 2645 C CA . HIS A 1 332 ? 2.346 31.048 25.916 1.00 93.12 332 HIS A CA 1
ATOM 2646 C C . HIS A 1 332 ? 1.024 31.802 25.679 1.00 93.12 332 HIS A C 1
ATOM 2648 O O . HIS A 1 332 ? 0.205 31.921 26.588 1.00 93.12 332 HIS A O 1
ATOM 2654 N N . LEU A 1 333 ? 0.765 32.228 24.437 1.00 92.56 333 LEU A N 1
ATOM 2655 C CA . LEU A 1 333 ? -0.470 32.923 24.050 1.00 92.56 333 LEU A CA 1
ATOM 2656 C C . LEU A 1 333 ? -1.725 32.059 24.274 1.00 92.56 333 LEU A C 1
ATOM 2658 O O . LEU A 1 333 ? -2.696 32.504 24.892 1.00 92.56 333 LEU A O 1
ATOM 2662 N N . ASN A 1 334 ? -1.676 30.791 23.868 1.00 90.81 334 ASN A N 1
ATOM 2663 C CA . ASN A 1 334 ? -2.766 29.838 24.076 1.00 90.81 334 ASN A CA 1
ATOM 2664 C C . ASN A 1 334 ? -3.108 29.653 25.565 1.00 90.81 334 ASN A C 1
ATOM 2666 O O . ASN A 1 334 ? -4.285 29.547 25.925 1.00 90.81 334 ASN A O 1
ATOM 2670 N N . ASN A 1 335 ? -2.096 29.632 26.438 1.00 88.94 335 ASN A N 1
ATOM 2671 C CA . ASN A 1 335 ? -2.265 29.453 27.881 1.00 88.94 335 ASN A CA 1
ATOM 2672 C C . ASN A 1 335 ? -3.009 30.617 28.555 1.00 88.94 335 ASN A C 1
ATOM 2674 O O . ASN A 1 335 ? -3.651 30.396 29.587 1.00 88.94 335 ASN A O 1
ATOM 2678 N N . ILE A 1 336 ? -2.949 31.816 27.967 1.00 92.56 336 ILE A N 1
ATOM 2679 C CA . ILE A 1 336 ? -3.618 33.038 28.444 1.00 92.56 336 ILE A CA 1
ATOM 2680 C C . ILE A 1 336 ? -4.877 33.393 27.638 1.00 92.56 336 ILE A C 1
ATOM 2682 O O . ILE A 1 336 ? -5.416 34.491 27.761 1.00 92.56 336 ILE A O 1
ATOM 2686 N N . GLY A 1 337 ? -5.374 32.451 26.831 1.00 89.31 337 GLY A N 1
ATOM 2687 C CA . GLY A 1 337 ? -6.643 32.587 26.117 1.00 89.31 337 GLY A CA 1
ATOM 2688 C C . GLY A 1 337 ? -6.568 33.320 24.777 1.00 89.31 337 GLY A C 1
ATOM 2689 O O . GLY A 1 337 ? -7.617 33.629 24.224 1.00 89.31 337 GLY A O 1
ATOM 2690 N N . ILE A 1 338 ? -5.372 33.567 24.237 1.00 91.56 338 ILE A N 1
ATOM 2691 C CA . ILE A 1 338 ? -5.174 34.089 22.878 1.00 91.56 338 ILE A CA 1
ATOM 2692 C C . ILE A 1 338 ? -5.060 32.905 21.918 1.00 91.56 338 ILE A C 1
ATOM 2694 O O . ILE A 1 338 ? -4.138 32.100 22.045 1.00 91.56 338 ILE A O 1
ATOM 2698 N N . ARG A 1 339 ? -5.999 32.773 20.977 1.00 86.69 339 ARG A N 1
ATOM 2699 C CA . ARG A 1 339 ? -6.092 31.615 20.073 1.00 86.69 339 ARG A CA 1
ATOM 2700 C C . ARG A 1 339 ? -5.855 31.961 18.609 1.00 86.69 339 ARG A C 1
ATOM 2702 O O . ARG A 1 339 ? -5.570 31.056 17.841 1.00 86.69 339 ARG A O 1
ATOM 2709 N N . CYS A 1 340 ? -5.981 33.225 18.217 1.00 88.44 340 CYS A N 1
ATOM 2710 C CA . CYS A 1 340 ? -5.734 33.709 16.855 1.00 88.44 340 CYS A CA 1
ATOM 2711 C C . CYS A 1 340 ? -5.238 35.164 16.856 1.00 88.44 340 CYS A C 1
ATOM 2713 O O . CYS A 1 340 ? -5.275 35.832 17.891 1.00 88.44 340 CYS A O 1
ATOM 2715 N N . VAL A 1 341 ? -4.794 35.679 15.701 1.00 89.75 341 VAL A N 1
ATOM 2716 C CA . VAL A 1 341 ? -4.270 37.056 15.586 1.00 89.75 341 VAL A CA 1
ATOM 2717 C C . VAL A 1 341 ? -5.328 38.093 15.978 1.00 89.75 341 VAL A C 1
ATOM 2719 O O . VAL A 1 341 ? -5.005 39.098 16.606 1.00 89.75 341 VAL A O 1
ATOM 2722 N N . ALA A 1 342 ? -6.604 37.838 15.681 1.00 88.69 342 ALA A N 1
ATOM 2723 C CA . ALA A 1 342 ? -7.692 38.751 16.027 1.00 88.69 342 ALA A CA 1
ATOM 2724 C C . ALA A 1 342 ? -7.865 38.946 17.546 1.00 88.69 342 ALA A C 1
ATOM 2726 O O . ALA A 1 342 ? -8.256 40.033 17.968 1.00 88.69 342 ALA A O 1
ATOM 2727 N N . ASP A 1 343 ? -7.526 37.943 18.365 1.00 91.56 343 ASP A N 1
ATOM 2728 C CA . ASP A 1 343 ? -7.650 38.018 19.830 1.00 91.56 343 ASP A CA 1
ATOM 2729 C C . ASP A 1 343 ? -6.624 38.972 20.465 1.00 91.56 343 ASP A C 1
ATOM 2731 O O . ASP A 1 343 ? -6.789 39.374 21.619 1.00 91.56 343 ASP A O 1
ATOM 2735 N N . LEU A 1 344 ? -5.556 39.310 19.731 1.00 93.31 344 LEU A N 1
ATOM 2736 C CA . LEU A 1 344 ? -4.497 40.226 20.165 1.00 93.31 344 LEU A CA 1
ATOM 2737 C C . LEU A 1 344 ? -4.861 41.700 19.955 1.00 93.31 344 LEU A C 1
ATOM 2739 O O . LEU A 1 344 ? -4.257 42.565 20.585 1.00 93.31 344 LEU A O 1
ATOM 2743 N N . LYS A 1 345 ? -5.822 42.007 19.078 1.00 91.75 345 LYS A N 1
ATOM 2744 C CA . LYS A 1 345 ? -6.155 43.389 18.716 1.00 91.75 345 LYS A CA 1
ATOM 2745 C C . LYS A 1 345 ? -6.744 44.137 19.918 1.00 91.75 345 LYS A C 1
ATOM 2747 O O . LYS A 1 345 ? -7.744 43.697 20.482 1.00 91.75 345 LYS A O 1
ATOM 2752 N N . GLY A 1 346 ? -6.151 45.273 20.292 1.00 89.06 346 GLY A N 1
ATOM 2753 C CA . GLY A 1 346 ? -6.583 46.074 21.440 1.00 89.06 346 GLY A CA 1
ATOM 2754 C C . GLY A 1 346 ? -6.226 45.477 22.805 1.00 89.06 346 GLY A C 1
ATOM 2755 O O . GLY A 1 346 ? -6.766 45.925 23.816 1.00 89.06 346 GLY A O 1
ATOM 2756 N N . ARG A 1 347 ? -5.361 44.455 22.855 1.00 93.88 347 ARG A N 1
ATOM 2757 C CA . ARG A 1 347 ? -4.839 43.897 24.110 1.00 93.88 347 ARG A CA 1
ATOM 2758 C C . ARG A 1 347 ? -3.608 44.666 24.561 1.00 93.88 347 ARG A C 1
ATOM 2760 O O . ARG A 1 347 ? -2.788 45.055 23.741 1.00 93.88 347 ARG A O 1
ATOM 2767 N N . ASP A 1 348 ? -3.453 44.808 25.870 1.00 94.94 348 ASP A N 1
ATOM 2768 C CA . ASP A 1 348 ? -2.251 45.371 26.478 1.00 94.94 348 ASP A CA 1
ATOM 2769 C C . ASP A 1 348 ? -1.147 44.286 26.563 1.00 94.94 348 ASP A C 1
ATOM 2771 O O . ASP A 1 348 ? -1.342 43.275 27.251 1.00 94.94 348 ASP A O 1
ATOM 2775 N N . PRO A 1 349 ? -0.001 44.426 25.862 1.00 94.94 349 PRO A N 1
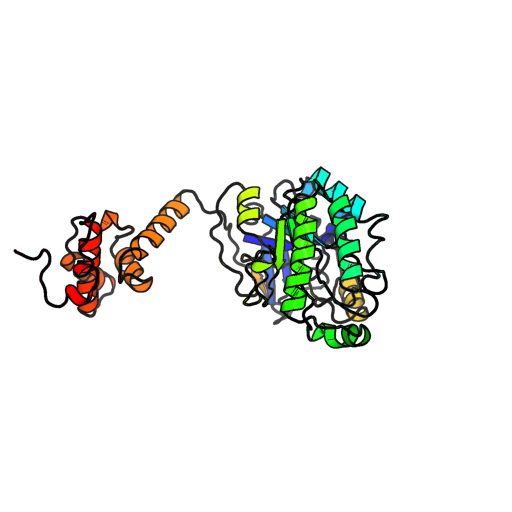ATOM 2776 C CA . PRO A 1 349 ? 1.085 43.444 25.909 1.00 94.94 349 PRO A CA 1
ATOM 2777 C C . PRO A 1 349 ? 1.643 43.193 27.315 1.00 94.94 349 PRO A C 1
ATOM 2779 O O . PRO A 1 349 ? 2.092 42.082 27.616 1.00 94.94 349 PRO A O 1
ATOM 2782 N N . GLU A 1 350 ? 1.614 44.202 28.178 1.00 94.44 350 GLU A N 1
ATOM 2783 C CA . GLU A 1 350 ? 2.082 44.163 29.554 1.00 94.44 350 GLU A CA 1
ATOM 2784 C C . GLU A 1 350 ? 1.134 43.311 30.401 1.00 94.44 350 GLU A C 1
ATOM 2786 O O . GLU A 1 350 ? 1.584 42.483 31.202 1.00 94.44 350 GLU A O 1
ATOM 2791 N N . GLU A 1 351 ? -0.172 43.434 30.158 1.00 94.69 351 GLU A N 1
ATOM 2792 C CA . GLU A 1 351 ? -1.189 42.563 30.743 1.00 94.69 351 GLU A CA 1
ATOM 2793 C C . GLU A 1 351 ? -1.028 41.119 30.248 1.00 94.69 351 GLU A C 1
ATOM 2795 O O . GLU A 1 351 ? -1.040 40.191 31.057 1.00 94.69 351 GLU A O 1
ATOM 2800 N N . LEU A 1 352 ? -0.809 40.905 28.944 1.00 95.62 352 LEU A N 1
ATOM 2801 C CA . LEU A 1 352 ? -0.569 39.565 28.388 1.00 95.62 352 LEU A CA 1
ATOM 2802 C C . LEU A 1 352 ? 0.654 38.897 29.033 1.00 95.62 352 LEU A C 1
ATOM 2804 O O . LEU A 1 352 ? 0.598 37.727 29.414 1.00 95.62 352 LEU A O 1
ATOM 2808 N N . TYR A 1 353 ? 1.742 39.648 29.209 1.00 95.38 353 TYR A N 1
ATOM 2809 C CA . TYR A 1 353 ? 2.948 39.179 29.889 1.00 95.38 353 TYR A CA 1
ATOM 2810 C C . TYR A 1 353 ? 2.682 38.830 31.353 1.00 95.38 353 TYR A C 1
ATOM 2812 O O . TYR A 1 353 ? 3.121 37.783 31.839 1.00 95.38 353 TYR A O 1
ATOM 2820 N N . HIS A 1 354 ? 1.927 39.677 32.051 1.00 93.12 354 HIS A N 1
ATOM 2821 C CA . HIS A 1 354 ? 1.561 39.429 33.437 1.00 93.12 354 HIS A CA 1
ATOM 2822 C C . HIS A 1 354 ? 0.696 38.171 33.583 1.00 93.12 354 HIS A C 1
ATOM 2824 O O . HIS A 1 354 ? 0.975 37.333 34.442 1.00 93.12 354 HIS A O 1
ATOM 2830 N N . LEU A 1 355 ? -0.301 37.993 32.711 1.00 92.06 355 LEU A N 1
ATOM 2831 C CA . LEU A 1 355 ? -1.151 36.803 32.674 1.00 92.06 355 LEU A CA 1
ATOM 2832 C C . LEU A 1 355 ? -0.345 35.527 32.400 1.00 92.06 355 LEU A C 1
ATOM 2834 O O . LEU A 1 355 ? -0.610 34.501 33.027 1.00 92.06 355 LEU A O 1
ATOM 2838 N N . ASP A 1 356 ? 0.651 35.578 31.512 1.00 93.19 356 ASP A N 1
ATOM 2839 C CA . ASP A 1 356 ? 1.496 34.419 31.191 1.00 93.19 356 ASP A CA 1
ATOM 2840 C C . ASP A 1 356 ? 2.379 34.032 32.387 1.00 93.19 356 ASP A C 1
ATOM 2842 O O . ASP A 1 356 ? 2.418 32.864 32.784 1.00 93.19 356 ASP A O 1
ATOM 2846 N N . CYS A 1 357 ? 2.988 35.019 33.054 1.00 91.25 357 CYS A N 1
ATOM 2847 C CA . CYS A 1 357 ? 3.749 34.802 34.288 1.00 91.25 357 CYS A CA 1
ATOM 2848 C C . CYS A 1 357 ? 2.868 34.221 35.409 1.00 91.25 357 CYS A C 1
ATOM 2850 O O . CYS A 1 357 ? 3.247 33.250 36.070 1.00 91.25 357 CYS A O 1
ATOM 2852 N N . LEU A 1 358 ? 1.663 34.774 35.606 1.00 89.81 358 LEU A N 1
ATOM 2853 C CA . LEU A 1 358 ? 0.690 34.263 36.579 1.00 89.81 358 LEU A CA 1
ATOM 2854 C C . LEU A 1 358 ? 0.306 32.814 36.274 1.00 89.81 358 LEU A C 1
ATOM 2856 O O . LEU A 1 358 ? 0.224 31.987 37.182 1.00 89.81 358 LEU A O 1
ATOM 2860 N N . LYS A 1 359 ? 0.096 32.491 34.996 1.00 86.62 359 LYS A N 1
ATOM 2861 C CA . LYS A 1 359 ? -0.280 31.149 34.554 1.00 86.62 359 LYS A CA 1
ATOM 2862 C C . LYS A 1 359 ? 0.837 30.126 34.764 1.00 86.62 359 LYS A C 1
ATOM 2864 O O . LYS A 1 359 ? 0.542 28.971 35.072 1.00 86.62 359 LYS A O 1
ATOM 2869 N N . LYS A 1 360 ? 2.095 30.539 34.609 1.00 88.12 360 LYS A N 1
ATOM 2870 C CA . LYS A 1 360 ? 3.285 29.698 34.815 1.00 88.12 360 LYS A CA 1
ATOM 2871 C C . LYS A 1 360 ? 3.702 29.565 36.274 1.00 88.12 360 LYS A C 1
ATOM 2873 O O . LYS A 1 360 ? 4.349 28.584 36.632 1.00 88.12 360 LYS A O 1
ATOM 2878 N N . GLY A 1 361 ? 3.337 30.533 37.111 1.00 85.88 361 GLY A N 1
ATOM 2879 C CA . GLY A 1 361 ? 3.744 30.589 38.514 1.00 85.88 361 GLY A CA 1
ATOM 2880 C C . GLY A 1 361 ? 5.174 31.099 38.728 1.00 85.88 361 GLY A C 1
ATOM 2881 O O . GLY A 1 361 ? 5.696 30.976 39.833 1.00 85.88 361 GLY A O 1
ATOM 2882 N N . PHE A 1 362 ? 5.811 31.667 37.699 1.00 88.81 362 PHE A N 1
ATOM 2883 C CA . PHE A 1 362 ? 7.111 32.335 37.787 1.00 88.81 362 PHE A CA 1
ATOM 2884 C C . PHE A 1 362 ? 7.189 33.497 36.788 1.00 88.81 362 PHE A C 1
ATOM 2886 O O . PHE A 1 362 ? 6.405 33.571 35.844 1.00 88.81 362 PHE A O 1
ATOM 2893 N N . GLN A 1 363 ? 8.127 34.417 37.012 1.00 91.69 363 GLN A N 1
ATOM 2894 C CA . GLN A 1 363 ? 8.370 35.544 36.116 1.00 91.69 363 GLN A CA 1
ATOM 2895 C C . GLN A 1 363 ? 9.347 35.131 35.010 1.00 91.69 363 GLN A C 1
ATOM 2897 O O . GLN A 1 363 ? 10.464 34.714 35.309 1.00 91.69 363 GLN A O 1
ATOM 2902 N N . ASP A 1 364 ? 8.917 35.246 33.754 1.00 90.31 364 ASP A N 1
ATOM 2903 C CA . ASP A 1 364 ? 9.746 34.955 32.582 1.00 90.31 364 ASP A CA 1
ATOM 2904 C C . ASP A 1 364 ? 10.788 36.052 32.298 1.00 90.31 364 ASP A C 1
ATOM 2906 O O . ASP A 1 364 ? 10.837 37.101 32.946 1.00 90.31 364 ASP A O 1
ATOM 2910 N N . ASP A 1 365 ? 11.643 35.814 31.305 1.00 91.06 365 ASP A N 1
ATOM 2911 C CA . ASP A 1 365 ? 12.531 36.849 30.785 1.00 91.06 365 ASP A CA 1
ATOM 2912 C C . ASP A 1 365 ? 11.745 37.949 30.051 1.00 91.06 365 ASP A C 1
ATOM 2914 O O . ASP A 1 365 ? 10.801 37.690 29.298 1.00 91.06 365 ASP A O 1
ATOM 2918 N N . LYS A 1 366 ? 12.214 39.201 30.160 1.00 90.62 366 LYS A N 1
ATOM 2919 C CA . LYS A 1 366 ? 11.614 40.363 29.468 1.00 90.62 366 LYS A CA 1
ATOM 2920 C C . LYS A 1 366 ? 11.549 40.216 27.942 1.00 90.62 366 LYS A C 1
ATOM 2922 O O . LYS A 1 366 ? 10.788 40.930 27.296 1.00 90.62 366 LYS A O 1
ATOM 2927 N N . CYS A 1 367 ? 12.320 39.301 27.350 1.00 91.50 367 CYS A N 1
ATOM 2928 C CA . CYS A 1 367 ? 12.222 39.011 25.922 1.00 91.50 367 CYS A CA 1
ATOM 2929 C C . CYS A 1 367 ? 10.818 38.533 25.517 1.00 91.50 367 CYS A C 1
ATOM 2931 O O . CYS A 1 367 ? 10.376 38.864 24.420 1.00 91.50 367 CYS A O 1
ATOM 2933 N N . VAL A 1 368 ? 10.091 37.854 26.412 1.00 92.69 368 VAL A N 1
ATOM 2934 C CA . VAL A 1 368 ? 8.705 37.415 26.190 1.00 92.69 368 VAL A CA 1
ATOM 2935 C C . VAL A 1 368 ? 7.766 38.617 26.059 1.00 92.69 368 VAL A C 1
ATOM 2937 O O . VAL A 1 368 ? 6.972 38.670 25.121 1.00 92.69 368 VAL A O 1
ATOM 2940 N N . LEU A 1 369 ? 7.913 39.631 26.919 1.00 94.50 369 LEU A N 1
ATOM 2941 C CA . LEU A 1 369 ? 7.158 40.886 26.814 1.00 94.50 369 LEU A CA 1
ATOM 2942 C C . LEU A 1 369 ? 7.395 41.571 25.460 1.00 94.50 369 LEU A C 1
ATOM 2944 O O . LEU A 1 369 ? 6.454 42.016 24.808 1.00 94.50 369 LEU A O 1
ATOM 2948 N N . TYR A 1 370 ? 8.645 41.626 24.996 1.00 94.94 370 TYR A N 1
ATOM 2949 C CA . TYR A 1 370 ? 8.962 42.241 23.704 1.00 94.94 370 TYR A CA 1
ATOM 2950 C C . TYR A 1 370 ? 8.333 41.477 22.525 1.00 94.94 370 TYR A C 1
ATOM 2952 O O . TYR A 1 370 ? 7.924 42.092 21.538 1.00 94.94 370 TYR A O 1
ATOM 2960 N N . VAL A 1 371 ? 8.212 40.149 22.630 1.00 94.44 371 VAL A N 1
ATOM 2961 C CA . VAL A 1 371 ? 7.473 39.332 21.656 1.00 94.44 371 VAL A CA 1
ATOM 2962 C C . VAL A 1 371 ? 5.978 39.657 21.695 1.00 94.44 371 VAL A C 1
ATOM 2964 O O . VAL A 1 371 ? 5.385 39.825 20.633 1.00 94.44 371 VAL A O 1
ATOM 2967 N N . PHE A 1 372 ? 5.371 39.820 22.873 1.00 95.00 372 PHE A N 1
ATOM 2968 C CA . PHE A 1 372 ? 3.955 40.195 22.981 1.00 95.00 372 PHE A CA 1
ATOM 2969 C C . PHE A 1 372 ? 3.663 41.586 22.418 1.00 95.00 372 PHE A C 1
ATOM 2971 O O . PHE A 1 372 ? 2.690 41.742 21.685 1.00 95.00 372 PHE A O 1
ATOM 2978 N N . ARG A 1 373 ? 4.541 42.569 22.640 1.00 95.00 373 ARG A N 1
A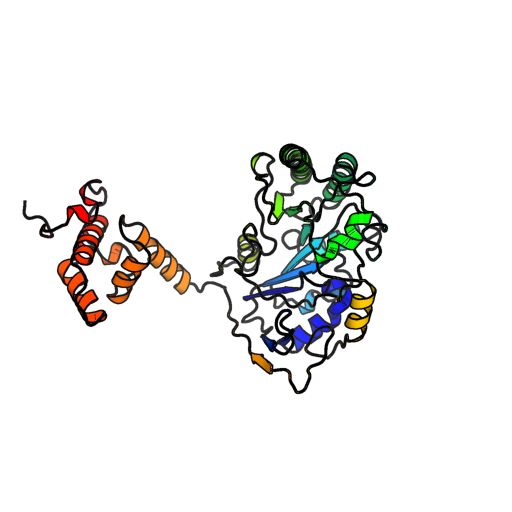TOM 2979 C CA . ARG A 1 373 ? 4.421 43.900 22.016 1.00 95.00 373 ARG A CA 1
ATOM 2980 C C . ARG A 1 373 ? 4.470 43.818 20.492 1.00 95.00 373 ARG A C 1
ATOM 2982 O O . ARG A 1 373 ? 3.648 44.417 19.806 1.00 95.00 373 ARG A O 1
ATOM 2989 N N . CYS A 1 374 ? 5.385 43.009 19.958 1.00 94.25 374 CYS A N 1
ATOM 2990 C CA . CYS A 1 374 ? 5.461 42.736 18.523 1.00 94.25 374 CYS A CA 1
ATOM 2991 C C . CYS A 1 374 ? 4.189 42.061 17.985 1.00 94.2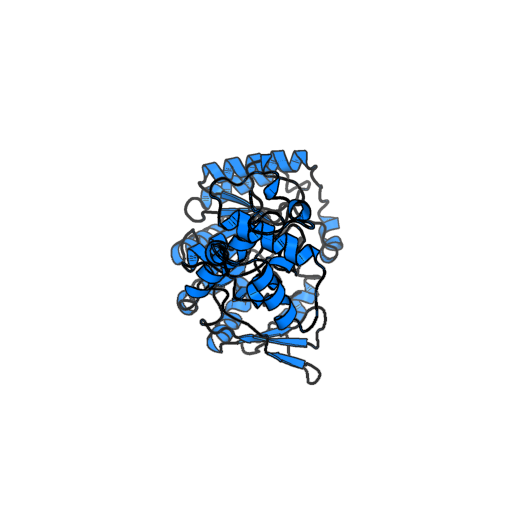5 374 CYS A C 1
ATOM 2993 O O . CYS A 1 374 ? 3.745 42.375 16.882 1.00 94.25 374 CYS A O 1
ATOM 2995 N N . ALA A 1 375 ? 3.609 41.142 18.759 1.00 95.12 375 ALA A N 1
ATOM 2996 C CA . ALA A 1 375 ? 2.410 40.401 18.392 1.00 95.12 375 ALA A CA 1
ATOM 2997 C C . ALA A 1 375 ? 1.165 41.293 18.329 1.00 95.12 375 ALA A C 1
ATOM 2999 O O . ALA A 1 375 ? 0.431 41.248 17.343 1.00 95.12 375 ALA A O 1
ATOM 3000 N N . VAL A 1 376 ? 0.962 42.136 19.344 1.00 95.69 376 VAL A N 1
ATOM 3001 C CA . VAL A 1 376 ? -0.134 43.114 19.372 1.00 95.69 376 VAL A CA 1
ATOM 3002 C C . VAL A 1 376 ? 0.045 44.145 18.257 1.00 95.69 376 VAL A C 1
ATOM 3004 O O . VAL A 1 376 ? -0.891 44.373 17.494 1.00 95.69 376 VAL A O 1
ATOM 3007 N N . TYR A 1 377 ? 1.263 44.665 18.056 1.00 94.56 377 TYR A N 1
ATOM 3008 C CA . TYR A 1 377 ? 1.552 45.578 16.946 1.00 94.56 377 TYR A CA 1
ATOM 3009 C C . TYR A 1 377 ? 1.173 44.981 15.586 1.00 94.56 377 TYR A C 1
ATOM 3011 O O . TYR A 1 377 ? 0.510 45.639 14.784 1.00 94.56 377 TYR A O 1
ATOM 3019 N N . TYR A 1 378 ? 1.566 43.728 15.332 1.00 94.06 378 TYR A N 1
ATOM 3020 C CA . TYR A 1 378 ? 1.216 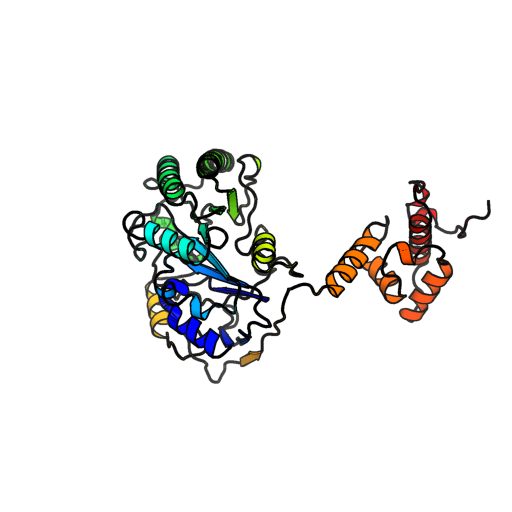43.015 14.104 1.00 94.06 378 TYR A CA 1
ATOM 3021 C C . TYR A 1 378 ? -0.304 42.888 13.928 1.00 94.06 378 TYR A C 1
ATOM 3023 O O . TYR A 1 378 ? -0.809 43.106 12.832 1.00 94.06 378 TYR A O 1
ATOM 3031 N N . ALA A 1 379 ? -1.038 42.566 14.997 1.00 92.81 379 ALA A N 1
ATOM 3032 C CA . ALA A 1 379 ? -2.491 42.405 14.952 1.00 92.81 379 ALA A CA 1
ATOM 3033 C C . ALA A 1 379 ? -3.253 43.726 14.725 1.00 92.81 379 ALA A C 1
ATOM 3035 O O . ALA A 1 379 ? -4.369 43.723 14.200 1.00 92.81 379 ALA A O 1
ATOM 3036 N N . GLU A 1 380 ? -2.672 44.857 15.124 1.00 92.94 380 GLU A N 1
ATOM 3037 C CA . GLU A 1 380 ? -3.309 46.175 15.040 1.00 92.94 380 GLU A CA 1
ATOM 3038 C C . GLU A 1 380 ? -3.085 46.894 13.704 1.00 92.94 380 GLU A C 1
ATOM 3040 O O . GLU A 1 380 ? -3.855 47.795 13.369 1.00 92.94 380 GLU A O 1
ATOM 3045 N N . HIS A 1 381 ? -2.087 46.483 12.916 1.00 91.00 381 HIS A N 1
ATOM 3046 C CA . HIS A 1 381 ? -1.677 47.187 11.700 1.00 91.00 381 HIS A CA 1
ATOM 3047 C C . HIS A 1 381 ? -1.865 46.320 10.453 1.00 91.00 381 HIS A C 1
ATOM 3049 O O . HIS A 1 381 ? -1.195 45.309 10.280 1.00 91.00 381 HIS A O 1
ATOM 3055 N N . GLU A 1 382 ? -2.714 46.765 9.522 1.00 83.19 382 GLU A N 1
ATOM 3056 C CA . GLU A 1 382 ? -2.915 46.080 8.231 1.00 83.19 382 GLU A CA 1
ATOM 3057 C C . GLU A 1 382 ? -1.675 46.152 7.320 1.00 83.19 382 GLU A C 1
ATOM 3059 O O . GLU A 1 382 ? -1.449 45.269 6.494 1.00 83.19 382 GLU A O 1
ATOM 3064 N N . GLN A 1 383 ? -0.848 47.192 7.481 1.00 86.31 383 GLN A N 1
ATOM 3065 C CA . GLN A 1 383 ? 0.429 47.373 6.781 1.00 86.31 383 GLN A CA 1
ATOM 3066 C C . GLN A 1 383 ? 1.537 47.736 7.787 1.00 86.31 383 GLN A C 1
ATOM 3068 O O . GLN A 1 383 ? 1.880 48.911 7.935 1.00 86.31 383 GLN A O 1
ATOM 3073 N N . PRO A 1 384 ? 2.072 46.752 8.530 1.00 86.94 384 PRO A N 1
ATOM 3074 C CA . PRO A 1 384 ? 3.048 47.000 9.588 1.00 86.94 384 PRO A CA 1
ATOM 3075 C C . PRO A 1 384 ? 4.423 47.407 9.036 1.00 86.94 384 PRO A C 1
ATOM 3077 O O . PRO A 1 384 ? 4.881 46.875 8.023 1.00 86.94 384 PRO A O 1
ATOM 3080 N N . ASP A 1 385 ? 5.132 48.296 9.744 1.00 89.75 385 ASP A N 1
ATOM 3081 C CA . ASP A 1 385 ? 6.526 48.634 9.427 1.00 89.75 385 ASP A CA 1
ATOM 3082 C C . ASP A 1 385 ? 7.416 47.392 9.646 1.00 89.75 385 ASP A C 1
ATOM 3084 O O . ASP A 1 385 ? 7.518 46.903 10.781 1.00 89.75 385 ASP A O 1
ATOM 3088 N N . PRO A 1 386 ? 8.132 46.895 8.615 1.00 89.81 386 PRO A N 1
ATOM 3089 C CA . PRO A 1 386 ? 9.018 45.738 8.739 1.00 89.81 386 PRO A CA 1
ATOM 3090 C C . PRO A 1 386 ? 10.076 45.851 9.847 1.00 89.81 386 PRO A C 1
ATOM 3092 O O . PRO A 1 386 ? 10.579 44.833 10.328 1.00 89.81 386 PRO A O 1
ATOM 3095 N N . LYS A 1 387 ? 10.449 47.068 10.267 1.00 89.94 387 LYS A N 1
ATOM 3096 C CA . LYS A 1 387 ? 11.369 47.284 11.394 1.00 89.94 387 LYS A CA 1
ATOM 3097 C C . LYS A 1 387 ? 10.722 46.956 12.739 1.00 89.94 387 LYS A C 1
ATOM 3099 O O . LYS A 1 387 ? 11.404 46.383 13.588 1.00 89.94 387 LYS A O 1
ATOM 3104 N N . LYS A 1 388 ? 9.437 47.285 12.910 1.00 90.88 388 LYS A N 1
ATOM 3105 C CA . LYS A 1 388 ? 8.645 47.047 14.130 1.00 90.88 388 LYS A CA 1
ATOM 3106 C C . LYS A 1 388 ? 8.197 45.585 14.275 1.00 90.88 388 LYS A C 1
ATOM 3108 O O . LYS A 1 388 ? 7.880 45.150 15.376 1.00 90.88 388 LYS A O 1
ATOM 3113 N N . LEU A 1 389 ? 8.269 44.799 13.197 1.00 91.12 389 LEU A N 1
ATOM 3114 C CA . LEU A 1 389 ? 8.025 43.345 13.195 1.00 91.12 389 LEU A CA 1
ATOM 3115 C C . LEU A 1 389 ? 9.183 42.495 13.738 1.00 91.12 389 LEU A C 1
ATOM 3117 O O . LEU A 1 389 ? 9.147 41.267 13.701 1.00 91.12 389 LEU A O 1
ATOM 3121 N N . LYS A 1 390 ? 10.255 43.125 14.210 1.00 91.81 390 LYS A N 1
ATOM 3122 C CA . LYS A 1 390 ? 11.351 42.435 14.885 1.00 91.81 390 LYS A CA 1
ATOM 3123 C C . LYS A 1 390 ? 11.102 42.539 16.379 1.00 91.81 390 LYS A C 1
ATOM 3125 O O . LYS A 1 390 ? 11.143 43.646 16.896 1.00 91.81 390 LYS A O 1
ATOM 3130 N N . TRP A 1 391 ? 10.907 41.426 17.091 1.00 90.19 391 TRP A N 1
ATOM 3131 C CA . TRP A 1 391 ? 10.598 41.477 18.531 1.00 90.19 391 TRP A CA 1
ATOM 3132 C C . TRP A 1 391 ? 11.613 42.313 19.331 1.00 90.19 391 TRP A C 1
ATOM 3134 O O . TRP A 1 391 ? 11.234 43.056 20.227 1.00 90.19 391 TRP A O 1
ATOM 3144 N N . TRP A 1 392 ? 12.899 42.285 18.960 1.00 90.75 392 TRP A N 1
ATOM 3145 C CA . TRP A 1 392 ? 13.948 43.069 19.627 1.00 90.75 392 TRP A CA 1
ATOM 3146 C C . TRP A 1 392 ? 13.860 44.581 19.385 1.00 90.75 392 TRP A C 1
ATOM 3148 O O . TRP A 1 392 ? 14.544 45.337 20.070 1.00 90.75 392 TRP A O 1
ATOM 3158 N N . TYR A 1 393 ? 13.038 45.040 18.438 1.00 92.62 393 TYR A N 1
ATOM 3159 C CA . TYR A 1 393 ? 12.695 46.455 18.289 1.00 92.62 393 TYR A CA 1
ATOM 3160 C C . TYR A 1 393 ? 12.058 46.999 19.571 1.00 92.62 393 TYR A C 1
ATOM 3162 O O . TYR A 1 393 ? 12.394 48.095 20.007 1.00 92.62 393 TYR A O 1
ATOM 3170 N N . TRP A 1 394 ? 11.204 46.192 20.203 1.00 92.38 394 TRP A N 1
ATOM 3171 C CA . TRP A 1 394 ? 10.426 46.534 21.396 1.00 92.38 394 TRP A CA 1
ATOM 3172 C C . TRP A 1 394 ? 11.209 46.432 22.702 1.00 92.38 394 TRP A C 1
ATOM 3174 O O . TRP A 1 394 ? 10.638 46.606 23.783 1.00 92.38 394 TRP A O 1
ATOM 3184 N N . LYS A 1 395 ? 12.512 46.144 22.615 1.00 91.44 395 LYS A N 1
ATOM 3185 C CA . LYS A 1 395 ? 13.387 46.079 23.774 1.00 91.44 395 LYS A CA 1
ATOM 3186 C C . LYS A 1 395 ? 13.431 47.441 24.464 1.00 91.44 395 LYS A C 1
ATOM 3188 O O . LYS A 1 395 ? 13.874 48.419 23.871 1.00 91.44 395 LYS A O 1
ATOM 3193 N N . ASP A 1 396 ? 12.987 47.461 25.717 1.00 86.19 396 ASP A N 1
ATOM 3194 C CA . ASP A 1 396 ? 13.033 48.622 26.617 1.00 86.19 396 ASP A CA 1
ATOM 3195 C C . ASP A 1 396 ? 12.292 49.874 26.095 1.00 86.19 396 ASP A C 1
ATOM 3197 O O . ASP A 1 396 ? 12.583 50.988 26.517 1.00 86.19 396 ASP A O 1
ATOM 3201 N N . ARG A 1 397 ? 11.321 49.686 25.189 1.00 86.75 397 ARG A N 1
ATOM 3202 C CA . ARG A 1 397 ? 10.357 50.714 24.744 1.00 86.75 397 ARG A CA 1
ATOM 3203 C C . ARG A 1 397 ? 9.012 50.515 25.431 1.00 86.75 397 ARG A C 1
ATOM 3205 O O . ARG A 1 397 ? 8.747 49.394 25.837 1.00 86.75 397 ARG A O 1
ATOM 3212 N N . ASP A 1 398 ? 8.153 51.519 25.507 1.00 82.88 398 ASP A N 1
ATOM 3213 C CA . ASP A 1 398 ? 6.773 51.336 25.985 1.00 82.88 398 ASP A CA 1
ATOM 3214 C C . ASP A 1 398 ? 5.809 51.026 24.824 1.00 82.88 398 ASP A C 1
ATOM 3216 O O . ASP A 1 398 ? 6.123 51.300 23.661 1.00 82.88 398 ASP A O 1
ATOM 3220 N N . TYR A 1 399 ? 4.666 50.397 25.129 1.00 82.00 399 TYR A N 1
ATOM 3221 C CA . TYR A 1 399 ? 3.582 50.134 24.178 1.00 82.00 399 TYR A CA 1
ATOM 3222 C C . TYR A 1 399 ? 2.254 50.722 24.694 1.00 82.00 399 TYR A C 1
ATOM 3224 O O . TYR A 1 399 ? 1.904 50.460 25.842 1.00 82.00 399 TYR A O 1
ATOM 3232 N N . PRO A 1 400 ? 1.485 51.466 23.874 1.00 78.94 400 PRO A N 1
ATOM 3233 C CA . PRO A 1 400 ? 1.888 52.030 22.584 1.00 78.94 400 PRO A CA 1
ATOM 3234 C C . PRO A 1 400 ? 3.037 53.042 22.757 1.00 78.94 400 PRO A C 1
ATOM 3236 O O . PRO A 1 400 ? 3.213 53.610 23.832 1.00 78.94 400 PRO A O 1
ATOM 3239 N N . GLU A 1 401 ? 3.825 53.281 21.701 1.00 76.25 401 GLU A N 1
ATOM 3240 C CA . GLU A 1 401 ? 4.779 54.399 21.716 1.00 76.25 401 GLU A CA 1
ATOM 3241 C C . GLU A 1 401 ? 3.971 55.696 21.879 1.00 76.25 401 GLU A C 1
ATOM 3243 O O . GLU A 1 401 ? 3.112 56.000 21.051 1.00 76.25 401 GLU A O 1
ATOM 3248 N N . THR A 1 402 ? 4.212 56.454 22.948 1.00 62.16 402 THR A N 1
ATOM 3249 C CA . THR A 1 402 ? 3.775 57.850 22.995 1.00 62.16 402 THR A CA 1
ATOM 3250 C C . THR A 1 402 ? 4.612 58.610 21.973 1.00 62.16 402 THR A C 1
ATOM 3252 O O . THR A 1 402 ? 5.832 58.677 22.140 1.00 62.16 402 THR A O 1
ATOM 3255 N N . GLU A 1 403 ? 3.984 59.106 20.905 1.00 46.59 403 GLU A N 1
ATOM 3256 C CA . GLU A 1 403 ? 4.635 60.029 19.961 1.00 46.59 403 GLU A CA 1
ATOM 3257 C C . GLU A 1 403 ? 5.192 61.277 20.656 1.00 46.59 403 GLU A C 1
ATOM 3259 O O . GLU A 1 403 ? 4.516 61.810 21.571 1.00 46.59 403 GLU A O 1
#

pLDDT: mean 91.38, std 10.21, range [45.91, 98.81]

Radius of gyration: 26.67 Å; chains: 1; bounding box: 43×84×62 Å

Secondary structure (DSSP, 8-state):
-EEEE-SSS-HHHH-HHHHHHHHHHTEEEEE-SS-TTEEEEEE--TTT--EEEEEES--HHHHTTGGGGTTS-EEEEEE--S--TTT-TTSPPIIIIIHHHHHHHHHHH-TTSEEEEEEEE-BSSSS-HHHHHHHHHHHHHHTBTTBSEEEEEEPP--TTTHHHHHTTTPBPPPHHHHHHHHHHHHHHHHHTT-EEEEES-SS--GGGT-EEE-SS-HHHHHHHHTS-B---B-TTS-TT--PBP-EE---SS---S--TT-SS-S-HHHHHHHHTT--TTSSBTT----TT-EEEEPP----BPPHHHHHHHHHHHHHTTSTT--HHHHHHHHHTT--SGGGGTT--HHHHHHHHHHHHTS---HHHHHHHHHHHHHHH-SS--TTTTSGGGGTT--SS---

Sequence (403 aa):
MILSVSRRTDIPNYYADWFYNRIKEGFLYVRNPFNPHQISRISLSPDVVDCIVFWTKNPENMLERLEELKEYTYYFQFTLTGYGKDLEPGIPHKREHMLGVFQRLSDQIGADRVVWRYDPILFNSVYTPEYHLKAFEEIAGSLKGYTQKTVISFVDLYAKAKGRMKELALRMPSGEEMISFARELAAIAGKNHMSIEACAEHTDLKKAGVMPGSCIDQALIEKLIGCKIAGSKDKNQREACNCLESIEVGTYDTCKNGCRYCYANGSIEQAGRNAALYDVNAPLLCGKIQPEDMVTERKVKSLKAGQMELFEREKVEDLQRIPGIGANMEQHLNNIGIRCVADLKGRDPEELYHLDCLKKGFQDDKCVLYVFRCAVYYAEHEQPDPKKLKWWYWKDRDYPETE